Protein 2I6H (pdb70)

Secondary structure (DSSP, 8-state):
--TT-HHHHHHHHHHHHH-HHHHSS--HHHHHHHHHHHHHHHHHHHTTS-GGGGGSHHHHHH--TTTTHHHHHSTTS---TTHHHHHHHHHHHHHTTHHHHS-HHHHGGGTHHHHTSSSHHHHHHHHHHHTTT-HHHHHHHHHHHHHHHHHSS-GGGHHHHTPPPPHHHHHHHHT-/--HHHHHHHHHHHHHH-HHHHT---HHHHHHHHHHHHHHHHHHHTTS-GGGGGSHHHHHH--TTTHHHHHHSTTS---TTHHHHHHHHHHHHHTTHHHHS-HHHHGGGTHHHHHSS-HHHHHHHHHHHTTT-HHHHHHHHHHHHHHHHHSS-GGGTTTTTPPPPHH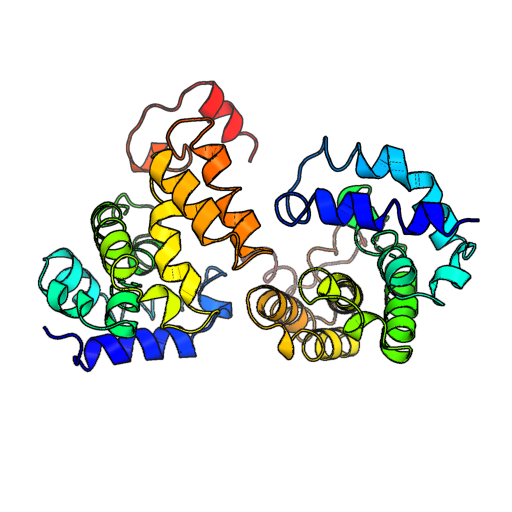HHHHHH--

Organism: Agrobacterium fabrum (strain C58 / ATCC 33970) (NCBI:txid176299)

Structure (mmCIF, N/CA/C/O backbone):
data_2I6H
#
_entry.id   2I6H
#
_cell.length_a   39.490
_cell.length_b   101.193
_cell.length_c   103.656
_cell.angle_alpha   90.00
_cell.angle_beta   90.00
_cell.angle_gamma   90.00
#
_symmetry.space_group_name_H-M   'P 21 21 21'
#
loop_
_entity.id
_entity.type
_entity.pdbx_description
1 polymer 'Hypothetical protein Atu0120'
2 non-polymer 'CALCIUM ION'
3 non-polymer 'CHLORIDE ION'
4 water water
#
loop_
_atom_site.group_PDB
_atom_site.id
_atom_site.type_symbol
_atom_site.label_atom_id
_atom_site.label_alt_id
_atom_site.label_comp_id
_atom_site.label_asym_id
_atom_site.label_entity_id
_atom_site.label_seq_id
_atom_site.pdbx_PDB_ins_code
_atom_site.Cartn_x
_atom_site.Cartn_y
_atom_site.Cartn_z
_atom_site.occupancy
_atom_site.B_iso_or_equiv
_atom_site.auth_seq_id
_atom_site.auth_comp_id
_atom_site.auth_asym_id
_atom_site.auth_atom_id
_atom_site.pdbx_PDB_model_num
ATOM 9 N N . LYS A 1 24 ? 11.475 1.112 6.768 1.00 17.40 2 LYS A N 1
ATOM 10 C CA A LYS A 1 24 ? 12.924 0.912 6.840 0.50 17.81 2 LYS A CA 1
ATOM 11 C CA B LYS A 1 24 ? 12.928 0.959 6.876 0.50 17.50 2 LYS A CA 1
ATOM 12 C C . LYS A 1 24 ? 13.739 1.703 5.807 1.00 17.14 2 LYS A C 1
ATOM 13 O O . LYS A 1 24 ? 14.879 2.041 6.049 1.00 17.08 2 LYS A O 1
ATOM 24 N N . ASN A 1 25 ? 13.148 1.973 4.629 1.00 16.21 3 ASN A N 1
ATOM 25 C CA . ASN A 1 25 ? 13.911 2.581 3.531 1.00 14.95 3 ASN A CA 1
ATOM 26 C C . ASN A 1 25 ? 13.806 4.090 3.473 1.00 14.11 3 ASN A C 1
ATOM 27 O O . ASN A 1 25 ? 12.893 4.695 4.088 1.00 13.04 3 ASN A O 1
ATOM 32 N N . ASP A 1 26 ? 14.751 4.714 2.769 1.00 12.53 4 ASP A N 1
ATOM 33 C CA . ASP A 1 26 ? 14.694 6.176 2.586 1.00 12.79 4 ASP A CA 1
ATOM 34 C C . ASP A 1 26 ? 13.382 6.673 1.964 1.00 13.20 4 ASP A C 1
ATOM 35 O O . ASP A 1 26 ? 13.036 7.878 2.068 1.00 13.92 4 ASP A O 1
ATOM 40 N N . THR A 1 27 ? 12.661 5.755 1.304 1.00 11.56 5 THR A N 1
ATOM 41 C CA . THR A 1 27 ? 11.353 6.091 0.693 1.00 12.24 5 THR A CA 1
ATOM 42 C C . THR A 1 27 ? 10.170 6.055 1.677 1.00 12.03 5 THR A C 1
ATOM 43 O O . THR A 1 27 ? 8.989 6.243 1.254 1.00 12.00 5 THR A O 1
ATOM 47 N N . ALA A 1 28 ? 10.467 5.799 2.963 1.00 11.32 6 ALA A N 1
ATOM 48 C CA . ALA A 1 28 ? 9.425 5.675 3.999 1.00 12.12 6 ALA A CA 1
ATOM 49 C C . ALA A 1 28 ? 8.515 6.910 4.073 1.00 11.42 6 ALA A C 1
ATOM 50 O O . ALA A 1 28 ? 9.002 8.068 4.117 1.00 13.04 6 ALA A O 1
ATOM 52 N N . ALA A 1 29 ? 7.210 6.670 4.160 1.00 11.14 7 ALA A N 1
ATOM 53 C CA . ALA A 1 29 ? 6.287 7.761 4.481 1.00 10.92 7 ALA A CA 1
ATOM 54 C C . ALA A 1 29 ? 6.654 8.441 5.793 1.00 12.18 7 ALA A C 1
ATOM 55 O O . ALA A 1 29 ? 6.557 9.664 5.897 1.00 10.69 7 ALA A O 1
ATOM 57 N N . LEU A 1 30 ? 7.060 7.647 6.794 1.00 10.65 8 LEU A N 1
ATOM 58 C CA . LEU A 1 30 ? 7.388 8.198 8.109 1.00 10.40 8 LEU A CA 1
ATOM 59 C C . LEU A 1 30 ? 8.492 9.260 8.002 1.00 11.14 8 LEU A C 1
ATOM 60 O O . LEU A 1 30 ? 8.410 10.303 8.663 1.00 10.42 8 LEU A O 1
ATOM 65 N N . ALA A 1 31 ? 9.533 8.987 7.216 1.00 9.95 9 ALA A N 1
ATOM 66 C CA . ALA A 1 31 ? 10.617 9.979 7.084 1.00 11.56 9 ALA A CA 1
ATOM 67 C C . ALA A 1 31 ? 10.079 11.291 6.482 1.00 12.07 9 ALA A C 1
ATOM 68 O O . ALA A 1 31 ? 10.387 12.395 6.961 1.00 11.74 9 ALA A O 1
ATOM 70 N N . ALA A 1 32 ? 9.256 11.163 5.452 1.00 11.46 10 ALA A N 1
ATOM 71 C CA . ALA A 1 32 ? 8.667 12.341 4.800 1.00 11.86 10 ALA A CA 1
ATOM 72 C C . ALA A 1 32 ? 7.732 13.083 5.768 1.00 12.65 10 ALA A C 1
ATOM 73 O O . ALA A 1 32 ? 7.685 14.319 5.779 1.00 12.31 10 ALA A O 1
ATOM 75 N N . ASP A 1 33 ? 6.961 12.326 6.535 1.00 12.19 11 ASP A N 1
ATOM 76 C CA . ASP A 1 33 ? 6.103 12.921 7.590 1.00 13.07 11 ASP A CA 1
ATOM 77 C C . ASP A 1 33 ? 6.905 13.752 8.572 1.00 11.83 11 ASP A C 1
ATOM 78 O O . ASP A 1 33 ? 6.433 14.811 8.993 1.00 11.41 11 ASP A O 1
ATOM 83 N N . ILE A 1 34 ? 8.076 13.252 9.008 1.00 10.80 12 ILE A N 1
ATOM 84 C CA . ILE A 1 34 ? 8.882 13.966 10.015 1.00 10.20 12 ILE A CA 1
ATOM 85 C C . ILE A 1 34 ? 9.327 15.298 9.404 1.00 10.05 12 ILE A C 1
ATOM 86 O O . ILE A 1 34 ? 9.214 16.374 10.032 1.00 10.26 12 ILE A O 1
ATOM 91 N N . VAL A 1 35 ? 9.832 15.219 8.176 1.00 10.42 13 VAL A N 1
ATOM 92 C CA . VAL A 1 35 ? 10.344 16.410 7.506 1.00 11.64 13 VAL A CA 1
ATOM 93 C C . VAL A 1 35 ? 9.207 17.419 7.270 1.00 12.38 13 VAL A C 1
ATOM 94 O O . VAL A 1 35 ? 9.361 18.618 7.574 1.00 12.99 13 VAL A O 1
ATOM 98 N N . ASP A 1 36 ? 8.064 16.930 6.784 1.00 11.72 14 ASP A N 1
ATOM 99 C CA . ASP A 1 36 ? 6.861 17.788 6.598 1.00 12.03 14 ASP A CA 1
ATOM 100 C C . ASP A 1 36 ? 6.454 18.499 7.908 1.00 11.59 14 ASP A C 1
ATOM 101 O O . ASP A 1 36 ? 6.144 19.684 7.930 1.00 10.84 14 ASP A O 1
ATOM 106 N N . PHE A 1 37 ? 6.403 17.733 8.989 1.00 11.00 15 PHE A N 1
ATOM 107 C CA . PHE A 1 37 ? 6.110 18.283 10.319 1.00 10.28 15 PHE A CA 1
ATOM 108 C C . PHE A 1 37 ? 7.105 19.421 10.687 1.00 10.82 15 PHE A C 1
ATOM 109 O O . PHE A 1 37 ? 6.707 20.485 11.167 1.00 10.03 15 PHE A O 1
ATOM 117 N N . TRP A 1 38 ? 8.391 19.160 10.481 1.00 9.98 16 TRP A N 1
ATOM 118 C CA . TRP A 1 38 ? 9.438 20.152 10.794 1.00 10.92 16 TRP A CA 1
ATOM 119 C C . TRP A 1 38 ? 9.259 21.432 9.947 1.00 10.95 16 TRP A C 1
ATOM 120 O O . TRP A 1 38 ? 9.333 22.581 10.485 1.00 11.60 16 TRP A O 1
ATOM 131 N N . LYS A 1 39 ? 9.053 21.256 8.642 1.00 11.15 17 LYS A N 1
ATOM 132 C CA . LYS A 1 39 ? 8.910 22.413 7.739 1.00 11.32 17 LYS A CA 1
ATOM 133 C C . LYS A 1 39 ? 7.685 23.248 8.132 1.00 11.89 17 LYS A C 1
ATOM 134 O O . LYS A 1 39 ? 7.737 24.486 8.214 1.00 10.80 17 LYS A O 1
ATOM 140 N N . LYS A 1 40 ? 6.595 22.558 8.454 1.00 11.66 18 LYS A N 1
ATOM 141 C CA . LYS A 1 40 ? 5.343 23.242 8.833 1.00 12.62 18 LYS A CA 1
ATOM 142 C C . LYS A 1 40 ? 5.516 24.041 10.120 1.00 13.15 18 LYS A C 1
ATOM 143 O O . LYS A 1 40 ? 5.065 25.203 10.192 1.00 13.43 18 LYS A O 1
ATOM 149 N N . ALA A 1 41 ? 6.212 23.460 11.107 1.00 12.76 19 ALA A N 1
ATOM 150 C CA . ALA A 1 41 ? 6.482 24.125 12.389 1.00 13.24 19 ALA A CA 1
ATOM 151 C C . ALA A 1 41 ? 7.323 25.391 12.194 1.00 13.87 19 ALA A C 1
ATOM 152 O O . ALA A 1 41 ? 6.967 26.453 12.712 1.00 13.55 19 ALA A O 1
ATOM 154 N N . GLY A 1 42 ? 8.388 25.283 11.398 1.00 13.02 20 GLY A N 1
ATOM 155 C CA . GLY A 1 42 ? 9.221 26.407 11.065 1.00 12.67 20 GLY A CA 1
ATOM 156 C C . GLY A 1 42 ? 10.136 26.920 12.175 1.00 12.66 20 GLY A C 1
ATOM 157 O O . GLY A 1 42 ? 10.110 26.416 13.327 1.00 11.18 20 GLY A O 1
ATOM 158 N N . PRO A 1 43 ? 11.000 27.892 11.818 1.00 13.72 21 PRO A N 1
ATOM 159 C CA . PRO A 1 43 ? 12.005 28.381 12.776 1.00 15.13 21 PRO A CA 1
ATOM 160 C C . PRO A 1 43 ? 11.379 28.966 14.022 1.00 15.31 21 PRO A C 1
ATOM 161 O O . PRO A 1 43 ? 12.020 28.943 15.072 1.00 15.63 21 PRO A O 1
ATOM 165 N N . ASP A 1 44 ? 10.119 29.416 13.933 1.00 15.50 22 ASP A N 1
ATOM 166 C CA . ASP A 1 44 ? 9.352 29.826 15.112 1.00 17.86 22 ASP A CA 1
ATOM 167 C C . ASP A 1 44 ? 9.399 28.733 16.198 1.00 18.29 22 ASP A C 1
ATOM 168 O O . ASP A 1 44 ? 9.553 29.015 17.409 1.00 18.90 22 ASP A O 1
ATOM 173 N N . LYS A 1 45 ? 9.314 27.482 15.763 1.00 16.41 23 LYS A N 1
ATOM 174 C CA . LYS A 1 45 ? 9.363 26.364 16.712 1.00 15.56 23 LYS A CA 1
ATOM 175 C C . LYS A 1 45 ? 10.759 25.771 16.850 1.00 15.08 23 LYS A C 1
ATOM 176 O O . LYS A 1 45 ? 11.097 25.268 17.924 1.00 14.88 23 LYS A O 1
ATOM 182 N N . TRP A 1 46 ? 11.559 25.787 15.779 1.00 14.04 24 TRP A N 1
ATOM 183 C CA . TRP A 1 46 ? 12.905 25.199 15.873 1.00 14.49 24 TRP A CA 1
ATOM 184 C C . TRP A 1 46 ? 13.759 25.925 16.904 1.00 15.68 24 TRP A C 1
ATOM 185 O O . TRP A 1 46 ? 14.548 25.290 17.585 1.00 15.88 24 TRP A O 1
ATOM 196 N N . PHE A 1 47 ? 13.604 27.249 17.010 1.00 15.94 25 PHE A N 1
ATOM 197 C CA . PHE A 1 47 ? 14.594 28.076 17.714 1.00 19.14 25 PHE A CA 1
ATOM 198 C C . PHE A 1 47 ? 14.071 28.836 18.943 1.00 21.98 25 PHE A C 1
ATOM 199 O O . PHE A 1 47 ? 14.738 29.752 19.436 1.00 21.60 25 PHE A O 1
ATOM 207 N N . ASP A 1 48 ? 12.880 28.496 19.421 1.00 24.06 26 ASP A N 1
ATOM 208 C CA A ASP A 1 48 ? 12.296 29.190 20.560 0.60 25.67 26 ASP A CA 1
ATOM 209 C CA B ASP A 1 48 ? 12.279 29.205 20.563 0.40 25.39 26 ASP A CA 1
ATOM 210 C C . ASP A 1 48 ? 11.468 28.201 21.356 1.00 26.12 26 ASP A C 1
ATOM 211 O O . ASP A 1 48 ? 10.452 27.686 20.851 1.00 27.73 26 ASP A O 1
ATOM 220 N N . LYS A 1 49 ? 11.889 27.959 22.597 1.00 25.59 27 LYS A N 1
ATOM 221 C CA . LYS A 1 49 ? 11.259 26.993 23.501 1.00 26.61 27 LYS A CA 1
ATOM 222 C C . LYS A 1 49 ? 9.727 27.151 23.652 1.00 25.43 27 LYS A C 1
ATOM 223 O O . LYS A 1 49 ? 9.219 28.259 23.852 1.00 25.10 27 LYS A O 1
ATOM 229 N N . ASP A 1 50 ? 9.001 26.040 23.532 1.00 23.49 28 ASP A N 1
ATOM 230 C CA . ASP A 1 50 ? 7.539 26.042 23.606 1.00 22.39 28 ASP A CA 1
ATOM 231 C C . ASP A 1 50 ? 7.117 24.652 24.005 1.00 19.95 28 ASP A C 1
ATOM 232 O O . ASP A 1 50 ? 7.324 23.698 23.237 1.00 17.86 28 ASP A O 1
ATOM 237 N N . ALA A 1 51 ? 6.512 24.524 25.186 1.00 18.27 29 ALA A N 1
ATOM 238 C CA . ALA A 1 51 ? 6.128 23.203 25.691 1.00 16.24 29 ALA A CA 1
ATOM 239 C C . ALA A 1 51 ? 5.051 22.511 24.835 1.00 14.85 29 ALA A C 1
ATOM 240 O O . ALA A 1 51 ? 5.024 21.278 24.782 1.00 13.32 29 ALA A O 1
ATOM 242 N N . ALA A 1 52 ? 4.172 23.286 24.186 1.00 13.18 30 ALA A N 1
ATOM 243 C CA . ALA A 1 52 ? 3.141 22.694 23.325 1.00 12.99 30 ALA A CA 1
ATOM 244 C C . ALA A 1 52 ? 3.833 22.013 22.133 1.00 12.69 30 ALA A C 1
ATOM 245 O O . ALA A 1 52 ? 3.449 20.919 21.702 1.00 12.00 30 ALA A O 1
ATOM 247 N N . PHE A 1 53 ? 4.848 22.682 21.582 1.00 12.08 31 PHE A N 1
ATOM 248 C CA . PHE A 1 53 ? 5.575 22.089 20.465 1.00 12.50 31 PHE A CA 1
ATOM 249 C C . PHE A 1 53 ? 6.298 20.806 20.945 1.00 11.96 31 PHE A C 1
ATOM 250 O O . PHE A 1 53 ? 6.279 19.781 20.257 1.00 11.63 31 PHE A O 1
ATOM 258 N N . ASP A 1 54 ? 6.879 20.849 22.150 1.00 11.24 32 ASP A N 1
ATOM 259 C CA . ASP A 1 54 ? 7.568 19.661 22.672 1.00 11.03 32 ASP A CA 1
ATOM 260 C C . ASP A 1 54 ? 6.574 18.494 22.740 1.00 10.99 32 ASP A C 1
ATOM 261 O O . ASP A 1 54 ? 6.862 17.356 22.316 1.00 10.49 32 ASP A O 1
ATOM 266 N N . ASN A 1 55 ? 5.396 18.791 23.287 1.00 10.88 33 ASN A N 1
ATOM 267 C CA A ASN A 1 55 ? 4.296 17.811 23.423 0.50 10.87 33 ASN A CA 1
ATOM 268 C CA B ASN A 1 55 ? 4.354 17.783 23.425 0.50 11.17 33 ASN A CA 1
ATOM 269 C C . ASN A 1 55 ? 3.915 17.238 22.068 1.00 11.01 33 ASN A C 1
ATOM 270 O O . ASN A 1 55 ? 3.724 16.018 21.888 1.00 11.19 33 ASN A O 1
ATOM 279 N N . HIS A 1 56 ? 3.749 18.139 21.114 1.00 9.49 34 HIS A N 1
ATOM 280 C CA . HIS A 1 56 ? 3.323 17.770 19.809 1.00 9.53 34 HIS A CA 1
ATOM 281 C C . HIS A 1 56 ? 4.355 16.834 19.115 1.00 9.74 34 HIS A C 1
ATOM 282 O O . HIS A 1 56 ? 3.995 15.804 18.518 1.00 9.82 34 HIS A O 1
ATOM 289 N N . PHE A 1 57 ? 5.622 17.222 19.182 1.00 9.70 35 PHE A N 1
ATOM 290 C CA . PHE A 1 57 ? 6.728 16.466 18.572 1.00 9.50 35 PHE A CA 1
ATOM 291 C C . PHE A 1 57 ? 6.737 15.070 19.219 1.00 9.81 35 PHE A C 1
ATOM 292 O O . PHE A 1 57 ? 6.832 14.050 18.545 1.00 8.85 35 PHE A O 1
ATOM 300 N N . HIS A 1 58 ? 6.592 15.029 20.531 1.00 10.49 36 HIS A N 1
ATOM 301 C CA . HIS A 1 58 ? 6.583 13.738 21.237 1.00 11.28 36 HIS A CA 1
ATOM 302 C C . HIS A 1 58 ? 5.379 12.844 20.840 1.00 12.39 36 HIS A C 1
ATOM 303 O O . HIS A 1 58 ? 5.549 11.630 20.586 1.00 13.37 36 HIS A O 1
ATOM 310 N N . ASP A 1 59 ? 4.178 13.441 20.789 1.00 12.82 37 ASP A N 1
ATOM 311 C CA A ASP A 1 59 ? 2.981 12.710 20.376 0.60 13.53 37 ASP A CA 1
ATOM 312 C CA B ASP A 1 59 ? 2.954 12.757 20.349 0.40 13.07 37 ASP A CA 1
ATOM 313 C C . ASP A 1 59 ? 3.157 12.058 19.002 1.00 13.05 37 ASP A C 1
ATOM 314 O O . ASP A 1 59 ? 2.785 10.886 18.812 1.00 14.05 37 ASP A O 1
ATOM 323 N N . ARG A 1 60 ? 3.717 12.796 18.054 1.00 12.47 38 ARG A N 1
ATOM 324 C CA . ARG A 1 60 ? 3.924 12.293 16.681 1.00 11.58 38 ARG A CA 1
ATOM 325 C C . ARG A 1 60 ? 5.034 11.215 16.606 1.00 11.94 38 ARG A C 1
ATOM 326 O O . ARG A 1 60 ? 4.824 10.154 15.998 1.00 10.90 38 ARG A O 1
ATOM 334 N N . PHE A 1 61 ? 6.197 11.517 17.177 1.00 10.94 39 PHE A N 1
ATOM 335 C CA . PHE A 1 61 ? 7.437 10.853 16.760 1.00 10.63 39 PHE A CA 1
ATOM 336 C C . PHE A 1 61 ? 8.252 10.162 17.846 1.00 10.96 39 PHE A C 1
ATOM 337 O O . PHE A 1 61 ? 9.389 9.758 17.591 1.00 10.83 39 PHE A O 1
ATOM 345 N N . ARG A 1 62 ? 7.677 10.006 19.054 1.00 10.54 40 ARG A N 1
ATOM 346 C CA . ARG A 1 62 ? 8.395 9.224 20.080 1.00 10.72 40 ARG A CA 1
ATOM 347 C C . ARG A 1 62 ? 8.792 7.843 19.544 1.00 8.99 40 ARG A C 1
ATOM 348 O O . ARG A 1 62 ? 9.940 7.440 19.686 1.00 9.85 40 ARG A O 1
ATOM 356 N N . ASP A 1 63 ? 7.852 7.115 18.931 1.00 10.33 41 ASP A N 1
ATOM 357 C CA . ASP A 1 63 ? 8.167 5.751 18.443 1.00 10.81 41 ASP A CA 1
ATOM 358 C C . ASP A 1 63 ? 9.283 5.769 17.402 1.00 11.27 41 ASP A C 1
ATOM 359 O O . ASP A 1 63 ? 10.169 4.906 17.421 1.00 11.57 41 ASP A O 1
ATOM 364 N N . ALA A 1 64 ? 9.213 6.755 16.501 1.00 11.06 42 ALA A N 1
ATOM 365 C CA . ALA A 1 64 ? 10.230 6.934 15.474 1.00 10.51 42 ALA A CA 1
ATOM 366 C C . ALA A 1 64 ? 11.604 7.169 16.107 1.00 10.20 42 ALA A C 1
ATOM 367 O O . ALA A 1 64 ? 12.613 6.588 15.632 1.00 8.61 42 ALA A O 1
ATOM 369 N N . HIS A 1 65 ? 11.650 7.994 17.173 1.00 9.51 43 HIS A N 1
ATOM 370 C CA . HIS A 1 65 ? 12.925 8.244 17.857 1.00 9.33 43 HIS A CA 1
ATOM 371 C C . HIS A 1 65 ? 13.544 6.918 18.285 1.00 9.94 43 HIS A C 1
ATOM 372 O O . HIS A 1 65 ? 14.757 6.668 18.047 1.00 9.23 43 HIS A O 1
ATOM 379 N N . PHE A 1 66 ? 12.728 6.107 18.958 1.00 9.68 44 PHE A N 1
ATOM 380 C CA . PHE A 1 66 ? 13.228 4.842 19.484 1.00 10.26 44 PHE A CA 1
ATOM 381 C C . PHE A 1 66 ? 13.664 3.854 18.398 1.00 9.40 44 PHE A C 1
ATOM 382 O O . PHE A 1 66 ? 14.694 3.181 18.550 1.00 9.71 44 PHE A O 1
ATOM 390 N N . ALA A 1 67 ? 12.928 3.828 17.297 1.00 10.90 45 ALA A N 1
ATOM 391 C CA . ALA A 1 67 ? 13.287 2.978 16.142 1.00 9.94 45 ALA A CA 1
ATOM 392 C C . ALA A 1 67 ? 14.659 3.407 15.607 1.00 10.19 45 ALA A C 1
ATOM 393 O O . ALA A 1 67 ? 15.530 2.575 15.339 1.00 10.31 45 ALA A O 1
ATOM 395 N N . ALA A 1 68 ? 14.838 4.704 15.421 1.00 9.16 46 ALA A N 1
ATOM 396 C CA . ALA A 1 68 ? 16.145 5.229 14.953 1.00 9.79 46 ALA A CA 1
ATOM 397 C C . ALA A 1 68 ? 17.266 4.824 15.926 1.00 9.03 46 ALA A C 1
ATOM 398 O O . ALA A 1 68 ? 18.333 4.384 15.499 1.00 8.49 46 ALA A O 1
ATOM 400 N N . ALA A 1 69 ? 17.024 5.006 17.238 1.00 8.96 47 ALA A N 1
ATOM 401 C CA . ALA A 1 69 ? 18.000 4.670 18.294 1.00 10.13 47 ALA A CA 1
ATOM 402 C C . ALA A 1 69 ? 18.275 3.160 18.343 1.00 9.68 47 ALA A C 1
ATOM 403 O O . ALA A 1 69 ? 19.343 2.759 18.769 1.00 10.05 47 ALA A O 1
ATOM 405 N N . ARG A 1 70 ? 17.309 2.338 17.909 1.00 8.93 48 ARG A N 1
ATOM 406 C CA . ARG A 1 70 ? 17.487 0.873 17.895 1.00 9.96 48 ARG A CA 1
ATOM 407 C C . ARG A 1 70 ? 18.182 0.417 16.607 1.00 9.58 48 ARG A C 1
ATOM 408 O O . ARG A 1 70 ? 18.347 -0.789 16.360 1.00 9.99 48 ARG A O 1
ATOM 416 N N . ARG A 1 71 ? 18.560 1.381 15.773 1.00 9.80 49 ARG A N 1
ATOM 417 C CA . ARG A 1 71 ? 19.264 1.096 14.481 1.00 10.69 49 ARG A CA 1
ATOM 418 C C . ARG A 1 71 ? 18.347 0.362 13.491 1.00 11.02 49 ARG A C 1
ATOM 419 O O . ARG A 1 71 ? 18.796 -0.508 12.712 1.00 12.97 49 ARG A O 1
ATOM 427 N N . GLU A 1 72 ? 17.065 0.711 13.513 1.00 10.22 50 GLU A N 1
ATOM 428 C CA . GLU A 1 72 ? 16.091 0.129 12.569 1.00 10.63 50 GLU A CA 1
ATOM 429 C C . GLU A 1 72 ? 15.937 0.978 11.320 1.00 10.89 50 GLU A C 1
ATOM 430 O O . GLU A 1 72 ? 15.379 0.499 10.303 1.00 11.61 50 GLU A O 1
ATOM 436 N N . LEU A 1 73 ? 16.430 2.221 11.382 1.00 9.49 51 LEU A N 1
ATOM 437 C CA . LEU A 1 73 ? 16.218 3.170 10.289 1.00 9.70 51 LEU A CA 1
ATOM 438 C C . LEU A 1 73 ? 17.502 3.610 9.584 1.00 9.96 51 LEU A C 1
ATOM 439 O O . LEU A 1 73 ? 17.515 4.687 8.955 1.00 10.02 51 LEU A O 1
ATOM 444 N N . ASP A 1 74 ? 18.569 2.789 9.665 1.00 10.43 52 ASP A N 1
ATOM 445 C CA . ASP A 1 74 ? 19.845 3.150 9.049 1.00 10.89 52 ASP A CA 1
ATOM 446 C C . ASP A 1 74 ? 19.695 3.341 7.548 1.00 10.45 52 ASP A C 1
ATOM 447 O O . ASP A 1 74 ? 20.472 4.064 6.945 1.00 11.53 52 ASP A O 1
ATOM 452 N N . GLY A 1 75 ? 18.731 2.640 6.965 1.00 10.33 53 GLY A N 1
ATOM 453 C CA . GLY A 1 75 ? 18.415 2.757 5.547 1.00 9.81 53 GLY A CA 1
ATOM 454 C C . GLY A 1 75 ? 18.060 4.177 5.121 1.00 9.06 53 GLY A C 1
ATOM 455 O O . GLY A 1 75 ? 18.132 4.506 3.930 1.00 8.68 53 GLY A O 1
ATOM 456 N N . TRP A 1 76 ? 17.658 5.017 6.078 1.00 8.50 54 TRP A N 1
ATOM 457 C CA . TRP A 1 76 ? 17.325 6.422 5.766 1.00 9.82 54 TRP A CA 1
ATOM 458 C C . TRP A 1 76 ? 18.548 7.220 5.320 1.00 10.05 54 TRP A C 1
ATOM 459 O O . TRP A 1 76 ? 18.425 8.304 4.732 1.00 10.68 54 TRP A O 1
ATOM 470 N N . LEU A 1 77 ? 19.738 6.693 5.609 1.00 10.90 55 LEU A N 1
ATOM 471 C CA . LEU A 1 77 ? 20.958 7.340 5.102 1.00 9.23 55 LEU A CA 1
ATOM 472 C C . LEU A 1 77 ? 20.982 7.384 3.558 1.00 10.43 55 LEU A C 1
ATOM 473 O O . LEU A 1 77 ? 21.736 8.160 2.969 1.00 10.37 55 LEU A O 1
ATOM 478 N N . GLU A 1 78 ? 20.163 6.548 2.910 1.00 10.29 56 GLU A N 1
ATOM 479 C CA . GLU A 1 78 ? 20.150 6.542 1.435 1.00 11.49 56 GLU A CA 1
ATOM 480 C C . GLU A 1 78 ? 19.606 7.853 0.805 1.00 11.10 56 GLU A C 1
ATOM 481 O O . GLU A 1 78 ? 19.982 8.199 -0.343 1.00 11.71 56 GLU A O 1
ATOM 487 N N . GLY A 1 79 ? 18.721 8.561 1.525 1.00 10.60 57 GLY A N 1
ATOM 488 C CA . GLY A 1 79 ? 18.025 9.757 0.988 1.00 10.46 57 GLY A CA 1
ATOM 489 C C . GLY A 1 79 ? 18.429 11.023 1.743 1.00 11.16 57 GLY A C 1
ATOM 490 O O . GLY A 1 79 ? 18.728 10.962 2.941 1.00 9.83 57 GLY A O 1
ATOM 491 N N . ALA A 1 80 ? 18.440 12.159 1.056 1.00 9.32 58 ALA A N 1
ATOM 492 C CA . ALA A 1 80 ? 18.815 13.404 1.714 1.00 10.72 58 ALA A CA 1
ATOM 493 C C . ALA A 1 80 ? 17.782 13.816 2.762 1.00 10.61 58 ALA A C 1
ATOM 494 O O . ALA A 1 80 ? 18.155 14.091 3.920 1.00 10.71 58 ALA A O 1
ATOM 496 N N . GLU A 1 81 ? 16.496 13.895 2.383 1.00 10.03 59 GLU A N 1
ATOM 497 C CA . GLU A 1 81 ? 15.496 14.304 3.378 1.00 11.07 59 GLU A CA 1
ATOM 498 C C . GLU A 1 81 ? 15.265 13.244 4.464 1.00 9.83 59 GLU A C 1
ATOM 499 O O . GLU A 1 81 ? 15.011 13.578 5.600 1.00 10.16 59 GLU A O 1
ATOM 505 N N . SER A 1 82 ? 15.382 11.962 4.112 1.00 9.48 60 SER A N 1
ATOM 506 C CA . SER A 1 82 ? 15.281 10.931 5.146 1.00 9.01 60 SER A CA 1
ATOM 507 C C . SER A 1 82 ? 16.475 11.013 6.110 1.00 9.29 60 SER A C 1
ATOM 508 O O . SER A 1 82 ? 16.326 10.746 7.310 1.00 9.05 60 SER A O 1
ATOM 511 N N . SER A 1 83 ? 17.644 11.415 5.615 1.00 9.32 61 SER A N 1
ATOM 512 C CA . SER A 1 83 ? 18.784 11.622 6.533 1.00 9.68 61 SER A CA 1
ATOM 513 C C . SER A 1 83 ? 18.531 12.846 7.422 1.00 9.97 61 SER A C 1
ATOM 514 O O . SER A 1 83 ? 18.859 12.822 8.593 1.00 8.89 61 SER A O 1
ATOM 517 N N . LEU A 1 84 ? 17.955 13.898 6.841 1.00 9.06 62 LEU A N 1
ATOM 518 C CA . LEU A 1 84 ? 17.481 15.032 7.655 1.00 9.35 62 LEU A CA 1
ATOM 519 C C . LEU A 1 84 ? 16.541 14.546 8.780 1.00 9.50 62 LEU A C 1
ATOM 520 O O . LEU A 1 84 ? 16.655 14.976 9.930 1.00 10.04 62 LEU A O 1
ATOM 525 N N . ALA A 1 85 ? 15.577 13.676 8.445 1.00 9.08 63 ALA A N 1
ATOM 526 C CA . ALA A 1 85 ? 14.693 13.094 9.449 1.00 8.98 63 ALA A CA 1
ATOM 527 C C . ALA A 1 85 ? 15.487 12.417 10.581 1.00 9.23 63 ALA A C 1
ATOM 528 O O . ALA A 1 85 ? 15.107 12.547 11.757 1.00 9.18 63 ALA A O 1
ATOM 530 N N . LEU A 1 86 ? 16.538 11.667 10.229 1.00 9.82 64 LEU A N 1
ATOM 531 C CA . LEU A 1 86 ? 17.419 11.078 11.259 1.00 8.81 64 LEU A CA 1
ATOM 532 C C . LEU A 1 86 ? 17.995 12.153 12.207 1.00 9.34 64 LEU A C 1
ATOM 533 O O . LEU A 1 86 ? 18.021 11.945 13.429 1.00 8.59 64 LEU A O 1
ATOM 546 N N . LEU A 1 88 ? 16.732 15.039 12.912 1.00 9.15 66 LEU A N 1
ATOM 547 C CA . LEU A 1 88 ? 15.616 15.593 13.690 1.00 9.34 66 LEU A CA 1
ATOM 548 C C . LEU A 1 88 ? 15.237 14.631 14.799 1.00 10.84 66 LEU A C 1
ATOM 549 O O . LEU A 1 88 ? 14.972 15.045 15.946 1.00 10.32 66 LEU A O 1
ATOM 554 N N . LEU A 1 89 ? 15.260 13.336 14.505 1.00 9.98 67 LEU A N 1
ATOM 555 C CA . LEU A 1 89 ? 14.962 12.345 15.560 1.00 9.68 67 LEU A CA 1
ATOM 556 C C . LEU A 1 89 ? 16.062 12.168 16.625 1.00 10.36 67 LEU A C 1
ATOM 557 O O . LEU A 1 89 ? 15.757 11.902 17.810 1.00 11.06 67 LEU A O 1
ATOM 562 N N . LEU A 1 90 ? 17.332 12.280 16.209 1.00 9.54 68 LEU A N 1
ATOM 563 C CA . LEU A 1 90 ? 18.444 11.873 17.091 1.00 9.73 68 LEU A CA 1
ATOM 564 C C . LEU A 1 90 ? 19.199 13.029 17.742 1.00 9.02 68 LEU A C 1
ATOM 565 O O . LEU A 1 90 ? 19.854 12.834 18.781 1.00 9.17 68 LEU A O 1
ATOM 570 N N . ASP A 1 91 ? 19.057 14.224 17.167 1.00 8.17 69 ASP A N 1
ATOM 571 C CA . ASP A 1 91 ? 19.666 15.435 17.693 1.00 9.63 69 ASP A CA 1
ATOM 572 C C . ASP A 1 91 ? 18.632 16.432 18.235 1.00 10.44 69 ASP A C 1
ATOM 573 O O . ASP A 1 91 ? 18.844 17.020 19.303 1.00 10.48 69 ASP A O 1
ATOM 578 N N . GLN A 1 92 ? 17.543 16.644 17.495 1.00 9.89 70 GLN A N 1
ATOM 579 C CA . GLN A 1 92 ? 16.534 17.617 17.940 1.00 10.54 70 GLN A CA 1
ATOM 580 C C . GLN A 1 92 ? 15.513 17.069 18.938 1.00 9.65 70 GLN A C 1
ATOM 581 O O . GLN A 1 92 ? 15.325 17.640 20.037 1.00 9.83 70 GLN A O 1
ATOM 587 N N . PHE A 1 93 ? 14.880 15.965 18.561 1.00 9.50 71 PHE A N 1
ATOM 588 C CA . PHE A 1 93 ? 13.853 15.318 19.419 1.00 10.29 71 PHE A CA 1
ATOM 589 C C . PHE A 1 93 ? 14.247 15.217 20.919 1.00 10.34 71 PHE A C 1
ATOM 590 O O . PHE A 1 93 ? 13.458 15.619 21.792 1.00 11.20 71 PHE A O 1
ATOM 598 N N . PRO A 1 94 ? 15.460 14.711 21.240 1.00 11.10 72 PRO A N 1
ATOM 599 C CA . PRO A 1 94 ? 15.845 14.578 22.660 1.00 11.23 72 PRO A CA 1
ATOM 600 C C . PRO A 1 94 ? 15.896 15.919 23.384 1.00 10.33 72 PRO A C 1
ATOM 601 O O . PRO A 1 94 ? 15.541 15.998 24.566 1.00 10.53 72 PRO A O 1
ATOM 605 N N . ARG A 1 95 ? 16.291 16.972 22.662 1.00 9.00 73 ARG A N 1
ATOM 606 C CA . ARG A 1 95 ? 16.365 18.313 23.249 1.00 10.13 73 ARG A CA 1
ATOM 607 C C . ARG A 1 95 ? 14.989 18.969 23.473 1.00 11.35 73 ARG A C 1
ATOM 608 O O . ARG A 1 95 ? 14.835 19.820 24.367 1.00 12.35 73 ARG A O 1
ATOM 616 N N . ASN A 1 96 ? 14.010 18.580 22.669 1.00 10.51 74 ASN A N 1
ATOM 617 C CA . ASN A 1 96 ? 12.631 19.011 22.910 1.00 11.84 74 ASN A CA 1
ATOM 618 C C . ASN A 1 96 ? 11.925 18.159 23.953 1.00 11.78 74 ASN A C 1
ATOM 619 O O . ASN A 1 96 ? 11.128 18.688 24.750 1.00 12.16 74 ASN A O 1
ATOM 624 N N . CYS A 1 97 ? 12.170 16.853 23.930 1.00 11.12 75 CYS A N 1
ATOM 625 C CA . CYS A 1 97 ? 11.265 15.913 24.605 1.00 11.36 75 CYS A CA 1
ATOM 626 C C . CYS A 1 97 ? 11.813 15.233 25.842 1.00 11.67 75 CYS A C 1
ATOM 627 O O . CYS A 1 97 ? 11.034 14.571 26.559 1.00 11.82 75 CYS A O 1
ATOM 630 N N . PHE A 1 98 ? 13.127 15.345 26.077 1.00 11.23 76 PHE A N 1
ATOM 631 C CA . PHE A 1 98 ? 13.727 14.690 27.260 1.00 11.58 76 PHE A CA 1
ATOM 632 C C . PHE A 1 98 ? 14.430 15.708 28.182 1.00 12.06 76 PHE A C 1
ATOM 633 O O . PHE A 1 98 ? 15.373 15.358 28.899 1.00 11.67 76 PHE A O 1
ATOM 641 N N . ARG A 1 99 ? 13.930 16.946 28.179 1.00 11.87 77 ARG A N 1
ATOM 642 C CA . ARG A 1 99 ? 14.578 18.078 28.855 1.00 12.55 77 ARG A CA 1
ATOM 643 C C . ARG A 1 99 ? 14.907 17.766 30.313 1.00 11.69 77 ARG A C 1
ATOM 644 O O . ARG A 1 99 ? 14.137 17.087 30.971 1.00 12.58 77 ARG A O 1
ATOM 652 N N . GLY A 1 100 ? 16.063 18.237 30.782 1.00 11.78 78 GLY A N 1
ATOM 653 C CA . GLY A 1 100 ? 16.412 18.099 32.206 1.00 11.28 78 GLY A CA 1
ATOM 654 C C . GLY A 1 100 ? 16.918 16.732 32.619 1.00 10.63 78 GLY A C 1
ATOM 655 O O . GLY A 1 100 ? 17.126 16.483 33.823 1.00 11.59 78 GLY A O 1
ATOM 656 N N . THR A 1 101 ? 17.121 15.839 31.642 1.00 10.39 79 THR A N 1
ATOM 657 C CA . THR A 1 101 ? 17.594 14.475 31.894 1.00 11.23 79 THR A CA 1
ATOM 658 C C . THR A 1 101 ? 18.758 14.053 31.008 1.00 11.56 79 THR A C 1
ATOM 659 O O . THR A 1 101 ? 18.991 14.641 29.926 1.00 11.60 79 THR A O 1
ATOM 663 N N . ALA A 1 102 ? 19.438 12.984 31.433 1.00 10.56 80 ALA A N 1
ATOM 664 C CA . ALA A 1 102 ? 20.577 12.463 30.671 1.00 10.07 80 ALA A CA 1
ATOM 665 C C . ALA A 1 102 ? 20.128 11.926 29.304 1.00 9.72 80 ALA A C 1
ATOM 666 O O . ALA A 1 102 ? 20.966 11.763 28.408 1.00 11.06 80 ALA A O 1
ATOM 668 N N . HIS A 1 103 ? 18.816 11.656 29.160 1.00 9.33 81 HIS A N 1
ATOM 669 C CA . HIS A 1 103 ? 18.247 11.216 27.881 1.00 9.90 81 HIS A CA 1
ATOM 670 C C . HIS A 1 103 ? 18.449 12.284 26.797 1.00 10.10 81 HIS A C 1
ATOM 671 O O . HIS A 1 103 ? 18.476 11.939 25.634 1.00 8.98 81 HIS A O 1
ATOM 686 N N . TYR A 1 105 ? 21.058 13.635 25.851 1.00 10.47 83 TYR A N 1
ATOM 687 C CA . TYR A 1 105 ? 22.362 13.449 25.164 1.00 10.98 83 TYR A CA 1
ATOM 688 C C . TYR A 1 105 ? 22.597 12.011 24.695 1.00 12.00 83 TYR A C 1
ATOM 689 O O . TYR A 1 105 ? 23.607 11.729 24.020 1.00 11.15 83 TYR A O 1
ATOM 698 N N . ALA A 1 106 ? 21.676 11.096 25.058 1.00 10.72 84 ALA A N 1
ATOM 699 C CA . ALA A 1 106 ? 21.933 9.659 24.885 1.00 12.50 84 ALA A CA 1
ATOM 700 C C . ALA A 1 106 ? 22.180 9.226 23.436 1.00 12.44 84 ALA A C 1
ATOM 701 O O . ALA A 1 106 ? 22.961 8.303 23.199 1.00 11.32 84 ALA A O 1
ATOM 703 N N . THR A 1 107 ? 21.550 9.908 22.478 1.00 9.96 85 THR A N 1
ATOM 704 C CA . THR A 1 107 ? 21.704 9.511 21.048 1.00 10.41 85 THR A CA 1
ATOM 705 C C . THR A 1 107 ? 22.609 10.478 20.287 1.00 9.73 85 THR A C 1
ATOM 706 O O . THR A 1 107 ? 22.634 10.471 19.027 1.00 9.84 85 THR A O 1
ATOM 710 N N . ASP A 1 108 ? 23.319 11.339 21.025 1.00 9.12 86 ASP A N 1
ATOM 711 C CA . ASP A 1 108 ? 24.189 12.321 20.345 1.00 9.95 86 ASP A CA 1
ATOM 712 C C . ASP A 1 108 ? 25.324 11.629 19.558 1.00 10.32 86 ASP A C 1
ATOM 713 O O . ASP A 1 108 ? 25.598 12.035 18.416 1.00 9.91 86 ASP A O 1
ATOM 718 N N . PRO A 1 109 ? 26.012 10.640 20.165 1.00 10.47 87 PRO A N 1
ATOM 719 C CA . PRO A 1 109 ? 27.064 9.952 19.381 1.00 10.38 87 PRO A CA 1
ATOM 720 C C . PRO A 1 109 ? 26.497 9.332 18.087 1.00 10.24 87 PRO A C 1
ATOM 721 O O . PRO A 1 109 ? 27.140 9.406 17.013 1.00 10.06 87 PRO A O 1
ATOM 725 N N . LEU A 1 110 ? 25.297 8.761 18.163 1.00 9.14 88 LEU A N 1
ATOM 726 C CA . LEU A 1 110 ? 24.656 8.207 16.961 1.00 8.92 88 LEU A CA 1
ATOM 727 C C . LEU A 1 110 ? 24.322 9.297 15.940 1.00 8.85 88 LEU A C 1
ATOM 728 O O . LEU A 1 110 ? 24.537 9.112 14.728 1.00 8.63 88 LEU A O 1
ATOM 733 N N . ALA A 1 111 ? 23.777 10.410 16.416 1.00 8.95 89 ALA A N 1
ATOM 734 C CA . ALA A 1 111 ? 23.457 11.551 15.522 1.00 9.39 89 ALA A CA 1
ATOM 735 C C . ALA A 1 111 ? 24.705 12.029 14.778 1.00 9.45 89 ALA A C 1
ATOM 736 O O . ALA A 1 111 ? 24.644 12.262 13.560 1.00 11.67 89 ALA A O 1
ATOM 738 N N . ARG A 1 112 ? 25.824 12.126 15.496 1.00 10.05 90 ARG A N 1
ATOM 739 C CA A ARG A 1 112 ? 27.082 12.601 14.928 0.50 10.55 90 ARG A CA 1
ATOM 740 C CA B ARG A 1 112 ? 27.069 12.645 14.924 0.50 10.12 90 ARG A CA 1
ATOM 741 C C . ARG A 1 112 ? 27.595 11.635 13.876 1.00 10.45 90 ARG A C 1
ATOM 742 O O . ARG A 1 112 ? 28.084 12.039 12.812 1.00 9.57 90 ARG A O 1
ATOM 757 N N . PHE A 1 113 ? 27.496 10.339 14.188 1.00 10.64 91 PHE A N 1
ATOM 758 C CA . PHE A 1 113 ? 27.945 9.279 13.291 1.00 11.67 91 PHE A CA 1
ATOM 759 C C . PHE A 1 113 ? 27.118 9.379 11.987 1.00 11.87 91 PHE A C 1
ATOM 760 O O . PHE A 1 113 ? 27.664 9.358 10.847 1.00 12.90 91 PHE A O 1
ATOM 768 N N . PHE A 1 114 ? 25.800 9.520 12.143 1.00 11.67 92 PHE A N 1
ATOM 769 C CA . PHE A 1 114 ? 24.947 9.689 10.980 1.00 10.74 92 PHE A CA 1
ATOM 770 C C . PHE A 1 114 ? 25.158 11.010 10.243 1.00 11.23 92 PHE A C 1
ATOM 771 O O . PHE A 1 114 ? 25.101 11.026 9.009 1.00 9.95 92 PHE A O 1
ATOM 779 N N . ALA A 1 115 ? 25.392 12.107 10.975 1.00 10.95 93 ALA A N 1
ATOM 780 C CA . ALA A 1 115 ? 25.657 13.421 10.323 1.00 11.23 93 ALA A CA 1
ATOM 781 C C . ALA A 1 115 ? 26.891 13.312 9.406 1.00 11.39 93 ALA A C 1
ATOM 782 O O . ALA A 1 115 ? 26.867 13.727 8.239 1.00 10.78 93 ALA A O 1
ATOM 784 N N . ASP A 1 116 ? 27.946 12.721 9.945 1.00 10.56 94 ASP A N 1
ATOM 785 C CA . ASP A 1 116 ? 29.169 12.471 9.157 1.00 12.28 94 ASP A CA 1
ATOM 786 C C . ASP A 1 116 ? 28.865 11.700 7.847 1.00 12.10 94 ASP A C 1
ATOM 787 O O . ASP A 1 116 ? 29.305 12.092 6.728 1.00 11.08 94 ASP A O 1
ATOM 792 N N . GLU A 1 117 ? 28.106 10.622 7.987 1.00 11.75 95 GLU A N 1
ATOM 793 C CA . GLU A 1 117 ? 27.753 9.783 6.835 1.00 12.91 95 GLU A CA 1
ATOM 794 C C . GLU A 1 117 ? 26.887 10.552 5.818 1.00 12.50 95 GLU A C 1
ATOM 795 O O . GLU A 1 117 ? 27.117 10.473 4.605 1.00 11.66 95 GLU A O 1
ATOM 801 N N . ALA A 1 118 ? 25.928 11.320 6.320 1.00 10.86 96 ALA A N 1
ATOM 802 C CA . ALA A 1 118 ? 25.050 12.127 5.465 1.00 11.32 96 ALA A CA 1
ATOM 803 C C . ALA A 1 118 ? 25.840 13.175 4.689 1.00 11.16 96 ALA A C 1
ATOM 804 O O . ALA A 1 118 ? 25.604 13.368 3.491 1.00 11.03 96 ALA A O 1
ATOM 806 N N . ILE A 1 119 ? 26.789 13.829 5.363 1.00 10.89 97 ILE A N 1
ATOM 807 C CA . ILE A 1 119 ? 27.613 14.834 4.732 1.00 12.80 97 ILE A CA 1
ATOM 808 C C . ILE A 1 119 ? 28.506 14.178 3.663 1.00 13.49 97 ILE A C 1
ATOM 809 O O . ILE A 1 119 ? 28.701 14.739 2.558 1.00 14.16 97 ILE A O 1
ATOM 814 N N . ARG A 1 120 ? 28.995 12.978 3.975 1.00 13.51 98 ARG A N 1
ATOM 815 C CA A ARG A 1 120 ? 29.844 12.255 3.030 0.50 13.76 98 ARG A CA 1
ATOM 816 C CA B ARG A 1 120 ? 29.843 12.258 3.030 0.50 13.87 98 ARG A CA 1
ATOM 817 C C . ARG A 1 120 ? 29.065 11.960 1.755 1.00 14.26 98 ARG A C 1
ATOM 818 O O . ARG A 1 120 ? 29.639 11.961 0.662 1.00 15.09 98 ARG A O 1
ATOM 833 N N . ARG A 1 121 ? 27.752 11.739 1.897 1.00 13.50 99 ARG A N 1
ATOM 834 C CA . ARG A 1 121 ? 26.890 11.440 0.752 1.00 12.71 99 ARG A CA 1
ATOM 835 C C . ARG A 1 121 ? 26.414 12.713 0.055 1.00 12.44 99 ARG A C 1
ATOM 836 O O . ARG A 1 121 ? 25.702 12.611 -0.935 1.00 13.18 99 ARG A O 1
ATOM 844 N N . GLY A 1 122 ? 26.742 13.882 0.607 1.00 11.12 100 GLY A N 1
ATOM 845 C CA . GLY A 1 122 ? 26.351 15.190 -0.002 1.00 11.52 100 GLY A CA 1
ATOM 846 C C . GLY A 1 122 ? 24.944 15.648 0.380 1.00 11.28 100 GLY A C 1
ATOM 847 O O . GLY A 1 122 ? 24.409 16.622 -0.192 1.00 11.46 100 GLY A O 1
ATOM 848 N N . HIS A 1 123 ? 24.331 14.965 1.357 1.00 10.91 101 HIS A N 1
ATOM 849 C CA . HIS A 1 123 ? 22.918 15.231 1.696 1.00 11.30 101 HIS A CA 1
ATOM 850 C C . HIS A 1 123 ? 22.640 16.654 2.199 1.00 11.68 101 HIS A C 1
ATOM 851 O O . HIS A 1 123 ? 21.536 17.230 1.955 1.00 12.59 101 HIS A O 1
ATOM 858 N N . ASP A 1 124 ? 23.597 17.224 2.931 1.00 11.97 102 ASP A N 1
ATOM 859 C CA . ASP A 1 124 ? 23.408 18.578 3.487 1.00 11.92 102 ASP A CA 1
ATOM 860 C C . ASP A 1 124 ? 23.273 19.595 2.341 1.00 13.20 102 ASP A C 1
ATOM 861 O O . ASP A 1 124 ? 22.511 20.566 2.439 1.00 13.38 102 ASP A O 1
ATOM 866 N N . GLN A 1 125 ? 24.005 19.342 1.255 1.00 12.89 103 GLN A N 1
ATOM 867 C CA . GLN A 1 125 ? 23.963 20.248 0.088 1.00 13.99 103 GLN A CA 1
ATOM 868 C C . GLN A 1 125 ? 22.699 20.029 -0.715 1.00 14.78 103 GLN A C 1
ATOM 869 O O . GLN A 1 125 ? 22.339 20.895 -1.531 1.00 15.13 103 GLN A O 1
ATOM 875 N N . ALA A 1 126 ? 22.035 18.891 -0.505 1.00 14.17 104 ALA A N 1
ATOM 876 C CA . ALA A 1 126 ? 20.837 18.532 -1.279 1.00 15.24 104 ALA A CA 1
ATOM 877 C C . ALA A 1 126 ? 19.557 19.081 -0.663 1.00 16.27 104 ALA A C 1
ATOM 878 O O . ALA A 1 126 ? 18.568 19.206 -1.377 1.00 17.97 104 ALA A O 1
ATOM 880 N N . VAL A 1 127 ? 19.570 19.456 0.621 1.00 15.26 105 VAL A N 1
ATOM 881 C CA . VAL A 1 127 ? 18.367 20.089 1.229 1.00 14.54 105 VAL A CA 1
ATOM 882 C C . VAL A 1 127 ? 18.487 21.620 1.109 1.00 14.80 105 VAL A C 1
ATOM 883 O O . VAL A 1 127 ? 19.565 22.152 0.800 1.00 14.53 105 VAL A O 1
ATOM 887 N N . SER A 1 128 ? 17.392 22.331 1.357 1.00 15.21 106 SER A N 1
ATOM 888 C CA . SER A 1 128 ? 17.407 23.782 1.291 1.00 16.54 106 SER A CA 1
ATOM 889 C C . SER A 1 128 ? 18.349 24.401 2.317 1.00 16.18 106 SER A C 1
ATOM 890 O O . SER A 1 128 ? 18.686 23.815 3.353 1.00 14.01 106 SER A O 1
ATOM 893 N N . GLU A 1 129 ? 18.752 25.619 2.023 1.00 16.05 107 GLU A N 1
ATOM 894 C CA . GLU A 1 129 ? 19.690 26.319 2.871 1.00 17.55 107 GLU A CA 1
ATOM 895 C C . GLU A 1 129 ? 19.175 26.431 4.315 1.00 15.99 107 GLU A C 1
ATOM 896 O O . GLU A 1 129 ? 19.956 26.238 5.232 1.00 16.61 107 GLU A O 1
ATOM 902 N N . ASP A 1 130 ? 17.868 26.685 4.486 1.00 14.82 108 ASP A N 1
ATOM 903 C CA A ASP A 1 130 ? 17.180 26.827 5.783 0.50 14.12 108 ASP A CA 1
ATOM 904 C CA B ASP A 1 130 ? 17.320 26.868 5.833 0.50 14.55 108 ASP A CA 1
ATOM 905 C C . ASP A 1 130 ? 17.285 25.577 6.659 1.00 13.81 108 ASP A C 1
ATOM 906 O O . ASP A 1 130 ? 17.212 25.658 7.881 1.00 13.99 108 ASP A O 1
ATOM 915 N N . LEU A 1 131 ? 17.352 24.412 6.000 1.00 11.92 109 LEU A N 1
ATOM 916 C CA . LEU A 1 131 ? 17.366 23.114 6.714 1.00 13.21 109 LEU A CA 1
ATOM 917 C C . LEU A 1 131 ? 18.761 22.535 6.902 1.00 12.00 109 LEU A C 1
ATOM 918 O O . LEU A 1 131 ? 18.961 21.581 7.644 1.00 12.66 109 LEU A O 1
ATOM 923 N N . ARG A 1 132 ? 19.722 23.091 6.186 1.00 12.65 110 ARG A N 1
ATOM 924 C CA . ARG A 1 132 ? 21.095 22.570 6.201 1.00 12.05 110 ARG A CA 1
ATOM 925 C C . ARG A 1 132 ? 21.710 22.461 7.603 1.00 11.13 110 ARG A C 1
ATOM 926 O O . ARG A 1 132 ? 22.428 21.489 7.910 1.00 11.87 110 ARG A O 1
ATOM 934 N N . VAL A 1 133 ? 21.462 23.472 8.436 1.00 10.04 111 VAL A N 1
ATOM 935 C CA . VAL A 1 133 ? 22.059 23.517 9.772 1.00 9.85 111 VAL A CA 1
ATOM 936 C C . VAL A 1 133 ? 21.753 22.255 10.625 1.00 9.75 111 VAL A C 1
ATOM 937 O O . VAL A 1 133 ? 22.511 21.912 11.529 1.00 11.25 111 VAL A O 1
ATOM 941 N N . PHE A 1 134 ? 20.617 21.605 10.358 1.00 9.96 112 PHE A N 1
ATOM 942 C CA . PHE A 1 134 ? 20.295 20.368 11.125 1.00 10.13 112 PHE A CA 1
ATOM 943 C C . PHE A 1 134 ? 21.265 19.192 10.950 1.00 10.74 112 PHE A C 1
ATOM 944 O O . PHE A 1 134 ? 21.345 18.312 11.834 1.00 11.09 112 PHE A O 1
ATOM 952 N N . PHE A 1 135 ? 22.003 19.172 9.823 1.00 10.28 113 PHE A N 1
ATOM 953 C CA . PHE A 1 135 ? 23.095 18.221 9.628 1.00 10.50 113 PHE A CA 1
ATOM 954 C C . PHE A 1 135 ? 24.359 18.641 10.412 1.00 10.55 113 PHE A C 1
ATOM 955 O O . PHE A 1 135 ? 25.273 17.835 10.579 1.00 10.97 113 PHE A O 1
ATOM 963 N N . TYR A 1 136 ? 24.424 19.891 10.874 1.00 10.42 114 TYR A N 1
ATOM 964 C CA . TYR A 1 136 ? 25.672 20.428 11.489 1.00 9.65 114 TYR A CA 1
ATOM 965 C C . TYR A 1 136 ? 25.565 20.506 13.009 1.00 10.66 114 TYR A C 1
ATOM 966 O O . TYR A 1 136 ? 26.569 20.437 13.739 1.00 9.85 114 TYR A O 1
ATOM 975 N N . LEU A 1 137 ? 24.328 20.668 13.493 1.00 10.26 115 LEU A N 1
ATOM 976 C CA . LEU A 1 137 ? 24.103 20.796 14.928 1.00 10.88 115 LEU A CA 1
ATOM 977 C C . LEU A 1 137 ? 24.689 19.625 15.757 1.00 11.14 115 LEU A C 1
ATOM 978 O O . LEU A 1 137 ? 25.167 19.872 16.876 1.00 11.50 115 LEU A O 1
ATOM 983 N N . PRO A 1 138 ? 24.630 18.363 15.248 1.00 11.22 116 PRO A N 1
ATOM 984 C CA . PRO A 1 138 ? 25.266 17.275 16.026 1.00 11.67 116 PRO A CA 1
ATOM 985 C C . PRO A 1 138 ? 26.753 17.582 16.322 1.00 12.01 116 PRO A C 1
ATOM 986 O O . PRO A 1 138 ? 27.253 17.208 17.379 1.00 11.74 116 PRO A O 1
ATOM 990 N N . PHE A 1 139 ? 27.427 18.292 15.414 1.00 11.02 117 PHE A N 1
ATOM 991 C CA . PHE A 1 139 ? 28.847 18.625 15.657 1.00 11.41 117 PHE A CA 1
ATOM 992 C C . PHE A 1 139 ? 28.959 19.706 16.750 1.00 11.36 117 PHE A C 1
ATOM 993 O O . PHE A 1 139 ? 29.824 19.599 17.628 1.00 11.81 117 PHE A O 1
ATOM 1001 N N . SER A 1 140 ? 28.059 20.691 16.734 1.00 12.12 118 SER A N 1
ATOM 1002 C CA . SER A 1 140 ? 28.022 21.707 17.792 1.00 11.52 118 SER A CA 1
ATOM 1003 C C . SER A 1 140 ? 27.703 21.091 19.159 1.00 11.13 118 SER A C 1
ATOM 1004 O O . SER A 1 140 ? 28.080 21.626 20.208 1.00 12.76 118 SER A O 1
ATOM 1007 N N . HIS A 1 141 ? 26.975 19.977 19.151 1.00 10.37 119 HIS A N 1
ATOM 1008 C CA . HIS A 1 141 ? 26.527 19.351 20.402 1.00 10.49 119 HIS A CA 1
ATOM 1009 C C . HIS A 1 141 ? 27.503 18.344 20.981 1.00 11.68 119 HIS A C 1
ATOM 1010 O O . HIS A 1 141 ? 27.295 17.863 22.089 1.00 12.40 119 HIS A O 1
ATOM 1017 N N . ALA A 1 142 ? 28.586 18.073 20.265 1.00 12.57 120 ALA A N 1
ATOM 1018 C CA . ALA A 1 142 ? 29.589 17.094 20.725 1.00 13.70 120 ALA A CA 1
ATOM 1019 C C . ALA A 1 142 ? 30.649 17.742 21.616 1.00 14.24 120 ALA A C 1
ATOM 1020 O O . ALA A 1 142 ? 31.146 18.853 21.319 1.00 14.66 120 ALA A O 1
ATOM 1022 N N . GLU A 1 143 ? 31.016 17.043 22.695 1.00 14.81 121 GLU A N 1
ATOM 1023 C CA . GLU A 1 143 ? 32.070 17.531 23.588 1.00 15.08 121 GLU A CA 1
ATOM 1024 C C . GLU A 1 143 ? 33.430 17.050 23.083 1.00 15.34 121 GLU A C 1
ATOM 1025 O O . GLU A 1 143 ? 34.049 16.200 23.702 1.00 16.14 121 GLU A O 1
ATOM 1031 N N . ASP A 1 144 ? 33.848 17.559 21.926 1.00 14.88 122 ASP A N 1
ATOM 1032 C CA A ASP A 1 144 ? 35.174 17.269 21.381 0.50 14.66 122 ASP A CA 1
ATOM 1033 C CA B ASP A 1 144 ? 35.024 17.106 21.187 0.50 14.62 122 ASP A CA 1
ATOM 1034 C C . ASP A 1 144 ? 35.525 18.301 20.349 1.00 14.21 122 ASP A C 1
ATOM 1035 O O . ASP A 1 144 ? 34.718 18.821 19.599 1.00 13.32 122 ASP A O 1
ATOM 1044 N N . ILE A 1 145 ? 36.796 18.672 20.424 1.00 13.83 123 ILE A N 1
ATOM 1045 C CA . ILE A 1 145 ? 37.321 19.794 19.673 1.00 12.77 123 ILE A CA 1
ATOM 1046 C C . ILE A 1 145 ? 37.235 19.601 18.182 1.00 11.77 123 ILE A C 1
ATOM 1047 O O . ILE A 1 145 ? 36.883 20.538 17.466 1.00 11.40 123 ILE A O 1
ATOM 1052 N N . ALA A 1 146 ? 37.522 18.383 17.697 1.00 10.61 124 ALA A N 1
ATOM 1053 C CA . ALA A 1 146 ? 37.458 18.127 16.242 1.00 11.81 124 ALA A CA 1
ATOM 1054 C C . ALA A 1 146 ? 36.046 18.434 15.730 1.00 10.78 124 ALA A C 1
ATOM 1055 O O . ALA A 1 146 ? 35.894 19.120 14.715 1.00 11.22 124 ALA A O 1
ATOM 1057 N N . ALA A 1 147 ? 35.034 17.916 16.440 1.00 11.19 125 ALA A N 1
ATOM 1058 C CA . ALA A 1 147 ? 33.634 18.144 16.064 1.00 11.52 125 ALA A CA 1
ATOM 1059 C C . ALA A 1 147 ? 33.309 19.626 16.040 1.00 11.96 125 ALA A C 1
ATOM 1060 O O . ALA A 1 147 ? 32.656 20.126 15.118 1.00 12.48 125 ALA A O 1
ATOM 1062 N N . GLN A 1 148 ? 33.780 20.354 17.039 1.00 12.22 126 GLN A N 1
ATOM 1063 C CA . GLN A 1 148 ? 33.488 21.798 17.091 1.00 12.73 126 GLN A CA 1
ATOM 1064 C C . GLN A 1 148 ? 34.089 22.566 15.924 1.00 12.71 126 GLN A C 1
ATOM 1065 O O . GLN A 1 148 ? 33.456 23.464 15.373 1.00 12.63 126 GLN A O 1
ATOM 1071 N N . GLN A 1 149 ? 35.338 22.244 15.585 1.00 11.72 127 GLN A N 1
ATOM 1072 C CA . GLN A 1 149 ? 36.008 22.911 14.474 1.00 12.80 127 GLN A CA 1
ATOM 1073 C C . GLN A 1 149 ? 35.288 22.573 13.190 1.00 12.72 127 GLN A C 1
ATOM 1074 O O . GLN A 1 149 ? 35.101 23.449 12.341 1.00 13.10 127 GLN A O 1
ATOM 1080 N N . ARG A 1 150 ? 34.862 21.320 13.066 1.00 12.82 128 ARG A N 1
ATOM 1081 C CA . ARG A 1 150 ? 34.074 20.905 11.915 1.00 13.44 128 ARG A CA 1
ATOM 1082 C C . ARG A 1 150 ? 32.747 21.672 11.827 1.00 12.46 128 ARG A C 1
ATOM 1083 O O . ARG A 1 150 ? 32.373 22.132 10.735 1.00 12.44 128 ARG A O 1
ATOM 1091 N N . ALA A 1 151 ? 32.070 21.843 12.969 1.00 12.36 129 ALA A N 1
ATOM 1092 C CA . ALA A 1 151 ? 30.834 22.644 13.008 1.00 12.54 129 ALA A CA 1
ATOM 1093 C C . ALA A 1 151 ? 31.059 24.064 12.506 1.00 11.99 129 ALA A C 1
ATOM 1094 O O . ALA A 1 151 ? 30.247 24.570 11.717 1.00 12.01 129 ALA A O 1
ATOM 1096 N N . CYS A 1 152 ? 32.136 24.708 12.963 1.00 11.78 130 CYS A N 1
ATOM 1097 C CA . CYS A 1 152 ? 32.399 26.090 12.523 1.00 12.63 130 CYS A CA 1
ATOM 1098 C C . CYS A 1 152 ? 32.664 26.150 10.995 1.00 12.79 130 CYS A C 1
ATOM 1099 O O . CYS A 1 152 ? 32.150 27.041 10.300 1.00 13.27 130 CYS A O 1
ATOM 1102 N N . ASP A 1 153 ? 33.433 25.193 10.464 1.00 13.04 131 ASP A N 1
ATOM 1103 C CA . ASP A 1 153 ? 33.705 25.131 9.025 1.00 12.72 131 ASP A CA 1
ATOM 1104 C C . ASP A 1 153 ? 32.418 24.939 8.241 1.00 12.45 131 ASP A C 1
ATOM 1105 O O . ASP A 1 153 ? 32.190 25.588 7.225 1.00 12.29 131 ASP A O 1
ATOM 1110 N N . LEU A 1 154 ? 31.569 24.052 8.731 1.00 10.82 132 LEU A N 1
ATOM 1111 C CA . LEU A 1 154 ? 30.325 23.767 8.022 1.00 11.59 132 LEU A CA 1
ATOM 1112 C C . LEU A 1 154 ? 29.361 24.948 8.047 1.00 11.28 132 LEU A C 1
ATOM 1113 O O . LEU A 1 154 ? 28.643 25.176 7.066 1.00 11.63 132 LEU A O 1
ATOM 1118 N N . ASN A 1 155 ? 29.374 25.710 9.140 1.00 11.10 133 ASN A N 1
ATOM 1119 C CA . ASN A 1 155 ? 28.471 26.876 9.254 1.00 11.99 133 ASN A CA 1
ATOM 1120 C C . ASN A 1 155 ? 29.008 28.139 8.563 1.00 13.62 133 ASN A C 1
ATOM 1121 O O . ASN A 1 155 ? 28.261 29.120 8.391 1.00 13.41 133 ASN A O 1
ATOM 1126 N N . GLN A 1 156 ? 30.285 28.142 8.196 1.00 13.98 134 GLN A N 1
ATOM 1127 C CA A GLN A 1 156 ? 30.855 29.347 7.580 0.50 15.04 134 GLN A CA 1
ATOM 1128 C CA B GLN A 1 156 ? 30.875 29.320 7.529 0.50 14.73 134 GLN A CA 1
ATOM 1129 C C . GLN A 1 156 ? 30.025 29.816 6.358 1.00 14.45 134 GLN A C 1
ATOM 1130 O O . GLN A 1 156 ? 29.637 31.015 6.308 1.00 15.52 134 GLN A O 1
ATOM 1141 N N . PRO A 1 157 ? 29.734 28.910 5.384 1.00 14.78 135 PRO A N 1
ATOM 1142 C CA . PRO A 1 157 ? 28.884 29.351 4.251 1.00 14.14 135 PRO A CA 1
ATOM 1143 C C . PRO A 1 157 ? 27.497 29.811 4.651 1.00 14.08 135 PRO A C 1
ATOM 1144 O O . PRO A 1 157 ? 26.921 30.647 3.959 1.00 12.77 135 PRO A O 1
ATOM 1148 N N . LEU A 1 158 ? 26.942 29.265 5.730 1.00 12.94 136 LEU A N 1
ATOM 1149 C CA . LEU A 1 158 ? 25.603 29.703 6.184 1.00 12.94 136 LEU A CA 1
ATOM 1150 C C . LEU A 1 158 ? 25.686 31.124 6.739 1.00 14.27 136 LEU A C 1
ATOM 1151 O O . LEU A 1 158 ? 24.714 31.894 6.640 1.00 14.27 136 LEU A O 1
ATOM 1156 N N . GLY A 1 159 ? 26.842 31.444 7.312 1.00 12.79 137 GLY A N 1
ATOM 1157 C CA . GLY A 1 159 ? 27.123 32.792 7.854 1.00 13.48 137 GLY A CA 1
ATOM 1158 C C . GLY A 1 159 ? 26.210 33.276 8.975 1.00 13.11 137 GLY A C 1
ATOM 1159 O O . GLY A 1 159 ? 25.498 32.492 9.622 1.00 12.40 137 GLY A O 1
ATOM 1160 N N . GLY A 1 160 ? 26.258 34.601 9.216 1.00 12.50 138 GLY A N 1
ATOM 1161 C CA . GLY A 1 160 ? 25.405 35.259 10.205 1.00 11.24 138 GLY A CA 1
ATOM 1162 C C . GLY A 1 160 ? 25.260 34.518 11.520 1.00 11.84 138 GLY A C 1
ATOM 1163 O O . GLY A 1 160 ? 26.251 34.066 12.130 1.00 10.73 138 GLY A O 1
ATOM 1164 N N . LEU A 1 161 ? 24.011 34.388 11.972 1.00 11.04 139 LEU A N 1
ATOM 1165 C CA . LEU A 1 161 ? 23.756 33.794 13.262 1.00 11.98 139 LEU A CA 1
ATOM 1166 C C . LEU A 1 161 ? 24.100 32.303 13.328 1.00 11.71 139 LEU A C 1
ATOM 1167 O O . LEU A 1 161 ? 24.429 31.813 14.414 1.00 11.95 139 LEU A O 1
ATOM 1172 N N . TYR A 1 162 ? 24.027 31.586 12.193 1.00 11.47 140 TYR A N 1
ATOM 1173 C CA . TYR A 1 162 ? 24.396 30.158 12.188 1.00 12.09 140 TYR A CA 1
ATOM 1174 C C . TYR A 1 162 ? 25.842 30.046 12.631 1.00 10.91 140 TYR A C 1
ATOM 1175 O O . TYR A 1 162 ? 26.185 29.261 13.510 1.00 12.33 140 TYR A O 1
ATOM 1184 N N . LEU A 1 163 ? 26.680 30.862 12.002 1.00 11.23 141 LEU A N 1
ATOM 1185 C CA . LEU A 1 163 ? 28.112 30.890 12.315 1.00 11.87 141 LEU A CA 1
ATOM 1186 C C . LEU A 1 163 ? 28.366 31.338 13.783 1.00 11.57 141 LEU A C 1
ATOM 1187 O O . LEU A 1 163 ? 29.133 30.699 14.507 1.00 11.42 141 LEU A O 1
ATOM 1192 N N . HIS A 1 164 ? 27.708 32.419 14.190 1.00 11.93 142 HIS A N 1
ATOM 1193 C CA . HIS A 1 164 ? 27.791 32.892 15.563 1.00 12.02 142 HIS A CA 1
ATOM 1194 C C . HIS A 1 164 ? 27.498 31.741 16.550 1.00 12.91 142 HIS A C 1
ATOM 1195 O O . HIS A 1 164 ? 28.270 31.523 17.501 1.00 12.45 142 HIS A O 1
ATOM 1202 N N . HIS A 1 165 ? 26.396 31.005 16.338 1.00 11.97 143 HIS A N 1
ATOM 1203 C CA . HIS A 1 165 ? 26.052 29.914 17.276 1.00 13.44 143 HIS A CA 1
ATOM 1204 C C . HIS A 1 165 ? 27.115 28.792 17.302 1.00 12.86 143 HIS A C 1
ATOM 1205 O O . HIS A 1 165 ? 27.440 28.246 18.357 1.00 11.82 143 HIS A O 1
ATOM 1212 N N . ALA A 1 166 ? 27.623 28.431 16.131 1.00 11.79 144 ALA A N 1
ATOM 1213 C CA . ALA A 1 166 ? 28.685 27.394 16.066 1.00 12.43 144 ALA A CA 1
ATOM 1214 C C . ALA A 1 166 ? 29.937 27.839 16.851 1.00 12.65 144 ALA A C 1
ATOM 1215 O O . ALA A 1 166 ? 30.571 27.036 17.549 1.00 12.54 144 ALA A O 1
ATOM 1217 N N . GLU A 1 167 ? 30.267 29.123 16.758 1.00 12.12 145 GLU A N 1
ATOM 1218 C CA . GLU A 1 167 ? 31.439 29.667 17.436 1.00 13.82 145 GLU A CA 1
ATOM 1219 C C . GLU A 1 167 ? 31.223 29.746 18.941 1.00 14.10 145 GLU A C 1
ATOM 1220 O O . GLU A 1 167 ? 32.156 29.475 19.704 1.00 14.18 145 GLU A O 1
ATOM 1226 N N . GLU A 1 168 ? 29.991 30.070 19.356 1.00 14.40 146 GLU A N 1
ATOM 1227 C CA A GLU A 1 168 ? 29.598 30.071 20.783 0.50 14.83 146 GLU A CA 1
ATOM 1228 C CA B GLU A 1 168 ? 29.637 30.076 20.787 0.50 14.86 146 GLU A CA 1
ATOM 1229 C C . GLU A 1 168 ? 29.851 28.698 21.416 1.00 15.21 146 GLU A C 1
ATOM 1230 O O . GLU A 1 168 ? 30.404 28.585 22.532 1.00 15.46 146 GLU A O 1
ATOM 1241 N N . HIS A 1 169 ? 29.435 27.648 20.705 1.00 13.51 147 HIS A N 1
ATOM 1242 C CA . HIS A 1 169 ? 29.614 26.303 21.215 1.00 14.05 147 HIS A CA 1
ATOM 1243 C C . HIS A 1 169 ? 31.098 25.947 21.246 1.00 14.13 147 HIS A C 1
ATOM 1244 O O . HIS A 1 169 ? 31.558 25.373 22.243 1.00 13.60 147 HIS A O 1
ATOM 1251 N N . ARG A 1 170 ? 31.830 26.257 20.170 1.00 13.31 148 ARG A N 1
ATOM 1252 C CA . ARG A 1 170 ? 33.270 25.894 20.087 1.00 13.73 148 ARG A CA 1
ATOM 1253 C C . ARG A 1 170 ? 34.064 26.533 21.220 1.00 14.11 148 ARG A C 1
ATOM 1254 O O . ARG A 1 170 ? 34.934 25.889 21.804 1.00 13.59 148 ARG A O 1
ATOM 1262 N N . ASP A 1 171 ? 33.716 27.765 21.583 1.00 14.47 149 ASP A N 1
ATOM 1263 C CA . ASP A 1 171 ? 34.467 28.461 22.632 1.00 15.55 149 ASP A CA 1
ATOM 1264 C C . ASP A 1 171 ? 34.368 27.742 23.975 1.00 14.97 149 ASP A C 1
ATOM 1265 O O . ASP A 1 171 ? 35.363 27.665 24.678 1.00 15.38 149 ASP A O 1
ATOM 1270 N N . ILE A 1 172 ? 33.166 27.247 24.322 1.00 13.91 150 ILE A N 1
ATOM 1271 C CA . ILE A 1 172 ? 32.968 26.542 25.583 1.00 13.79 150 ILE A CA 1
ATOM 1272 C C . ILE A 1 172 ? 33.803 25.256 25.615 1.00 14.51 150 ILE A C 1
ATOM 1273 O O . ILE A 1 172 ? 34.499 24.975 26.608 1.00 14.87 150 ILE A O 1
ATOM 1278 N N . VAL A 1 173 ? 33.727 24.476 24.538 1.00 14.68 151 VAL A N 1
ATOM 1279 C CA . VAL A 1 173 ? 34.450 23.216 24.461 1.00 14.93 151 VAL A CA 1
ATOM 1280 C C . V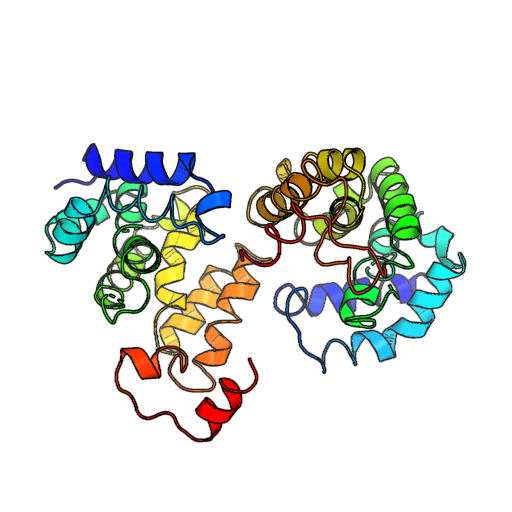AL A 1 173 ? 35.970 23.433 24.425 1.00 15.60 151 VAL A C 1
ATOM 1281 O O . VAL A 1 173 ? 36.719 22.676 25.058 1.00 15.95 151 VAL A O 1
ATOM 1285 N N . GLU A 1 174 ? 36.452 24.442 23.706 1.00 15.77 152 GLU A N 1
ATOM 1286 C CA A GLU A 1 174 ? 37.898 24.654 23.671 0.50 16.87 152 GLU A CA 1
ATOM 1287 C CA B GLU A 1 174 ? 37.902 24.647 23.676 0.50 17.49 152 GLU A CA 1
ATOM 1288 C C . GLU A 1 174 ? 38.400 25.124 25.047 1.00 17.51 152 GLU A C 1
ATOM 1289 O O . GLU A 1 174 ? 39.532 24.860 25.423 1.00 18.00 152 GLU A O 1
ATOM 1300 N N . ARG A 1 175 ? 37.513 25.749 25.827 1.00 17.14 153 ARG A N 1
ATOM 1301 C CA . ARG A 1 175 ? 37.864 26.252 27.145 1.00 18.09 153 ARG A CA 1
ATOM 1302 C C . ARG A 1 175 ? 37.806 25.164 28.231 1.00 17.54 153 ARG A C 1
ATOM 1303 O O . ARG A 1 175 ? 38.710 25.074 29.061 1.00 17.96 153 ARG A O 1
ATOM 1311 N N . PHE A 1 176 ? 36.789 24.314 28.190 1.00 17.26 154 PHE A N 1
ATOM 1312 C CA . PHE A 1 176 ? 36.553 23.340 29.264 1.00 17.09 154 PHE A CA 1
ATOM 1313 C C . PHE A 1 176 ? 36.705 21.885 28.863 1.00 17.51 154 PHE A C 1
ATOM 1314 O O . PHE A 1 176 ? 36.729 20.982 29.746 1.00 18.27 154 PHE A O 1
ATOM 1322 N N . GLY A 1 177 ? 36.727 21.628 27.558 1.00 16.02 155 GLY A N 1
ATOM 1323 C CA . GLY A 1 177 ? 36.663 20.263 27.023 1.00 16.59 155 GLY A CA 1
ATOM 1324 C C . GLY A 1 177 ? 35.267 19.609 27.060 1.00 16.55 155 GLY A C 1
ATOM 1325 O O . GLY A 1 177 ? 35.091 18.464 26.627 1.00 17.98 155 GLY A O 1
ATOM 1326 N N . ARG A 1 178 ? 34.268 20.370 27.495 1.00 14.46 156 ARG A N 1
ATOM 1327 C CA . ARG A 1 178 ? 32.895 19.877 27.666 1.00 14.74 156 ARG A CA 1
ATOM 1328 C C . ARG A 1 178 ? 31.966 21.056 27.975 1.00 15.08 156 ARG A C 1
ATOM 1329 O O . ARG A 1 178 ? 32.428 22.196 28.167 1.00 15.13 156 ARG A O 1
ATOM 1337 N N . PHE A 1 179 ? 30.661 20.779 28.060 1.00 14.55 157 PHE A N 1
ATOM 1338 C CA . PHE A 1 179 ? 29.673 21.797 28.399 1.00 13.93 157 PHE A CA 1
ATOM 1339 C C . PHE A 1 179 ? 29.380 21.688 29.876 1.00 14.36 157 PHE A C 1
ATOM 1340 O O . PHE A 1 179 ? 28.715 20.726 30.309 1.00 14.17 157 PHE A O 1
ATOM 1348 N N . PRO A 1 180 ? 29.888 22.643 30.668 1.00 15.68 158 PRO A N 1
ATOM 1349 C CA . PRO A 1 180 ? 29.677 22.604 32.116 1.00 15.69 158 PRO A CA 1
ATOM 1350 C C . PRO A 1 180 ? 28.227 22.624 32.514 1.00 15.46 158 PRO A C 1
ATOM 1351 O O . PRO A 1 180 ? 27.915 22.086 33.585 1.00 14.88 158 PRO A O 1
ATOM 1355 N N . HIS A 1 181 ? 27.343 23.219 31.690 1.00 16.31 159 HIS A N 1
ATOM 1356 C CA A HIS A 1 181 ? 25.904 23.186 31.992 0.60 16.83 159 HIS A CA 1
ATOM 1357 C CA B HIS A 1 181 ? 25.893 23.171 31.949 0.40 16.76 159 HIS A CA 1
ATOM 1358 C C . HIS A 1 181 ? 25.350 21.750 32.132 1.00 16.59 159 HIS A C 1
ATOM 1359 O O . HIS A 1 181 ? 24.303 21.555 32.749 1.00 17.03 159 HIS A O 1
ATOM 1372 N N . ARG A 1 182 ? 26.049 20.754 31.566 1.00 14.57 160 ARG A N 1
ATOM 1373 C CA . ARG A 1 182 ? 25.575 19.357 31.628 1.00 14.15 160 ARG A CA 1
ATOM 1374 C C . ARG A 1 182 ? 26.011 18.614 32.900 1.00 14.16 160 ARG A C 1
ATOM 1375 O O . ARG A 1 182 ? 25.600 17.468 33.110 1.00 13.41 160 ARG A O 1
ATOM 1383 N N . ASN A 1 183 ? 26.888 19.236 33.678 1.00 13.85 161 ASN A N 1
ATOM 1384 C CA . ASN A 1 183 ? 27.566 18.543 34.807 1.00 15.05 161 ASN A CA 1
ATOM 1385 C C . ASN A 1 183 ? 26.602 17.959 35.825 1.00 16.16 161 ASN A C 1
ATOM 1386 O O . ASN A 1 183 ? 26.788 16.814 36.273 1.00 16.23 161 ASN A O 1
ATOM 1391 N N . GLY A 1 184 ? 25.553 18.715 36.163 1.00 16.39 162 GLY A N 1
ATOM 1392 C CA . GLY A 1 184 ? 24.577 18.238 37.153 1.00 17.82 162 GLY A CA 1
ATOM 1393 C C . GLY A 1 184 ? 23.872 16.994 36.655 1.00 17.88 162 GLY A C 1
ATOM 1394 O O . GLY A 1 184 ? 23.772 15.974 37.358 1.00 17.19 162 GLY A O 1
ATOM 1395 N N . ILE A 1 185 ? 23.379 17.073 35.421 1.00 18.97 163 ILE A N 1
ATOM 1396 C CA . ILE A 1 185 ? 22.608 15.979 34.829 1.00 20.42 163 ILE A CA 1
ATOM 1397 C C . ILE A 1 185 ? 23.496 14.726 34.641 1.00 20.58 163 ILE A C 1
ATOM 1398 O O . ILE A 1 185 ? 23.035 13.577 34.761 1.00 21.81 163 ILE A O 1
ATOM 1403 N N . LEU A 1 186 ? 24.763 14.951 34.324 1.00 20.14 164 LEU A N 1
ATOM 1404 C CA . LEU A 1 186 ? 25.678 13.839 34.080 1.00 21.21 164 LEU A CA 1
ATOM 1405 C C . LEU A 1 186 ? 26.473 13.407 35.315 1.00 21.51 164 LEU A C 1
ATOM 1406 O O . LEU A 1 186 ? 27.330 12.522 35.215 1.00 22.94 164 LEU A O 1
ATOM 1411 N N . LEU A 1 187 ? 26.238 14.057 36.454 1.00 20.25 165 LEU A N 1
ATOM 1412 C CA . LEU A 1 187 ? 26.935 13.693 37.705 1.00 19.94 165 LEU A CA 1
ATOM 1413 C C . LEU A 1 187 ? 28.463 13.813 37.591 1.00 21.17 165 LEU A C 1
ATOM 1414 O O . LEU A 1 187 ? 29.208 12.969 38.109 1.00 21.19 165 LEU A O 1
ATOM 1419 N N . ARG A 1 188 ? 28.915 14.874 36.919 1.00 21.30 166 ARG A N 1
ATOM 1420 C CA . ARG A 1 188 ? 30.331 15.208 36.814 1.00 23.19 166 ARG A CA 1
ATOM 1421 C C . ARG A 1 188 ? 30.673 16.282 37.806 1.00 24.83 166 ARG A C 1
ATOM 1422 O O . ARG A 1 188 ? 29.870 17.179 38.088 1.00 25.92 166 ARG A O 1
ATOM 1430 N N . GLU A 1 189 ? 31.898 16.202 38.308 1.00 26.75 167 GLU A N 1
ATOM 1431 C CA A GLU A 1 189 ? 32.406 17.170 39.262 0.50 27.70 167 GLU A CA 1
ATOM 1432 C CA B GLU A 1 189 ? 32.414 17.167 39.258 0.50 27.37 167 GLU A CA 1
ATOM 1433 C C . GLU A 1 189 ? 32.795 18.457 38.540 1.00 27.13 167 GLU A C 1
ATOM 1434 O O . GLU A 1 189 ? 33.630 18.450 37.645 1.00 27.48 167 GLU A O 1
ATOM 1445 N N . THR A 1 190 ? 32.171 19.547 38.957 1.00 27.12 168 THR A N 1
ATOM 1446 C CA . THR A 1 190 ? 32.338 20.859 38.388 1.00 27.57 168 THR A CA 1
ATOM 1447 C C . THR A 1 190 ? 33.637 21.447 38.914 1.00 28.11 168 THR A C 1
ATOM 1448 O O . THR A 1 190 ? 33.882 21.418 40.123 1.00 28.25 168 THR A O 1
ATOM 1452 N N . THR A 1 191 ? 34.490 21.928 38.014 1.00 27.83 169 THR A N 1
ATOM 1453 C CA . THR A 1 191 ? 35.786 22.493 38.450 1.00 28.19 169 THR A CA 1
ATOM 1454 C C . THR A 1 191 ? 35.588 23.925 38.926 1.00 28.82 169 THR A C 1
ATOM 1455 O O . THR A 1 191 ? 34.548 24.528 38.659 1.00 28.50 169 THR A O 1
ATOM 1459 N N . PRO A 1 192 ? 36.574 24.478 39.674 1.00 30.11 170 PRO A N 1
ATOM 1460 C CA . PRO A 1 192 ? 36.478 25.888 40.096 1.00 30.67 170 PRO A CA 1
ATOM 1461 C C . PRO A 1 192 ? 36.193 26.870 38.948 1.00 30.73 170 PRO A C 1
ATOM 1462 O O . PRO A 1 192 ? 35.322 27.734 39.081 1.00 30.56 170 PRO A O 1
ATOM 1466 N N . GLU A 1 193 ? 36.919 26.747 37.840 1.00 31.16 171 GLU A N 1
ATOM 1467 C CA . GLU A 1 193 ? 36.697 27.643 36.683 1.00 32.33 171 GLU A CA 1
ATOM 1468 C C . GLU A 1 193 ? 35.335 27.453 36.009 1.00 31.75 171 GLU A C 1
ATOM 1469 O O . GLU A 1 193 ? 34.697 28.418 35.596 1.00 31.54 171 GLU A O 1
ATOM 1475 N N . GLU A 1 194 ? 34.897 26.204 35.898 1.00 31.53 172 GLU A N 1
ATOM 1476 C CA . GLU A 1 194 ? 33.536 25.929 35.458 1.00 31.64 172 GLU A CA 1
ATOM 1477 C C . GLU A 1 194 ? 32.516 26.531 36.422 1.00 31.59 172 GLU A C 1
ATOM 1478 O O . GLU A 1 194 ? 31.529 27.121 35.998 1.00 31.74 172 GLU A O 1
ATOM 1484 N N . ARG A 1 195 ? 32.760 26.409 37.722 1.00 32.60 173 ARG A N 1
ATOM 1485 C CA . ARG A 1 195 ? 31.793 26.917 38.685 1.00 32.89 173 ARG A CA 1
ATOM 1486 C C . ARG A 1 195 ? 31.647 28.419 38.464 1.00 32.84 173 ARG A C 1
ATOM 1487 O O . ARG A 1 195 ? 30.532 28.931 38.378 1.00 32.67 173 ARG A O 1
ATOM 1495 N N . GLN A 1 196 ? 32.792 29.089 38.324 1.00 32.80 174 GLN A N 1
ATOM 1496 C CA . GLN A 1 196 ? 32.891 30.512 38.002 1.00 33.02 174 GLN A CA 1
ATOM 1497 C C . GLN A 1 196 ? 32.055 30.878 36.773 1.00 32.68 174 GLN A C 1
ATOM 1498 O O . GLN A 1 196 ? 31.221 31.787 36.820 1.00 32.26 174 GLN A O 1
ATOM 1504 N N . TYR A 1 197 ? 32.293 30.146 35.682 1.00 32.43 175 TYR A N 1
ATOM 1505 C CA . TYR A 1 197 ? 31.598 30.334 34.415 1.00 32.11 175 TYR A CA 1
ATOM 1506 C C . TYR A 1 197 ? 30.075 30.195 34.559 1.00 32.26 175 TYR A C 1
ATOM 1507 O O . TYR A 1 197 ? 29.322 31.021 34.043 1.00 32.45 175 TYR A O 1
ATOM 1516 N N . LEU A 1 198 ? 29.639 29.150 35.259 1.00 32.62 176 LEU A N 1
ATOM 1517 C CA . LEU A 1 198 ? 28.210 28.878 35.497 1.00 32.99 176 LEU A CA 1
ATOM 1518 C C . LEU A 1 198 ? 27.537 29.943 36.362 1.00 34.11 176 LEU A C 1
ATOM 1519 O O . LEU A 1 198 ? 26.452 30.438 36.029 1.00 34.51 176 LEU A O 1
ATOM 1524 N N . GLU A 1 199 ? 28.195 30.272 37.473 1.00 35.05 177 GLU A N 1
ATOM 1525 C CA A GLU A 1 199 ? 27.719 31.282 38.417 0.50 35.50 177 GLU A CA 1
ATOM 1526 C CA B GLU A 1 199 ? 27.709 31.283 38.407 0.50 35.63 177 GLU A CA 1
ATOM 1527 C C . GLU A 1 199 ? 27.544 32.655 37.757 1.00 35.92 177 GLU A C 1
ATOM 1528 O O . GLU A 1 199 ? 26.727 33.462 38.197 1.00 36.20 177 GLU A O 1
ATOM 1539 N N . GLU A 1 200 ? 28.314 32.911 36.701 1.00 36.67 178 GLU A N 1
ATOM 1540 C CA . GLU A 1 200 ? 28.320 34.221 36.039 1.00 37.40 178 GLU A CA 1
ATOM 1541 C C . GLU A 1 200 ? 27.544 34.287 34.712 1.00 37.52 178 GLU A C 1
ATOM 1542 O O . GLU A 1 200 ? 27.729 35.221 33.922 1.00 37.67 178 GLU A O 1
ATOM 1548 N N . GLY A 1 201 ? 26.672 33.302 34.483 1.00 37.55 179 GLY A N 1
ATOM 1549 C CA . GLY A 1 201 ? 25.793 33.294 33.316 1.00 37.48 179 GLY A CA 1
ATOM 1550 C C . GLY A 1 201 ? 25.352 31.886 32.960 1.00 37.65 179 GLY A C 1
ATOM 1551 O O . GLY A 1 201 ? 26.152 30.947 33.030 1.00 37.79 179 GLY A O 1
ATOM 1552 N N . ASP B 1 26 ? 37.144 65.449 3.946 1.00 30.28 4 ASP B N 1
ATOM 1553 C CA . ASP B 1 26 ? 37.105 63.972 3.727 1.00 29.87 4 ASP B CA 1
ATOM 1554 C C . ASP B 1 26 ? 36.649 63.215 4.969 1.00 28.56 4 ASP B C 1
ATOM 1555 O O . ASP B 1 26 ? 37.458 62.858 5.841 1.00 29.20 4 ASP B O 1
ATOM 1560 N N . THR B 1 27 ? 35.348 62.961 5.061 1.00 26.37 5 THR B N 1
ATOM 1561 C CA . THR B 1 27 ? 34.885 61.987 6.038 1.00 22.92 5 THR B CA 1
ATOM 1562 C C . THR B 1 27 ? 34.685 60.651 5.304 1.00 20.66 5 THR B C 1
ATOM 1563 O O . THR B 1 27 ? 34.303 59.679 5.922 1.00 18.30 5 THR B O 1
ATOM 1567 N N . ALA B 1 28 ? 34.952 60.629 3.989 1.00 17.82 6 ALA B N 1
ATOM 1568 C CA . ALA B 1 28 ? 34.860 59.403 3.181 1.00 16.13 6 ALA B CA 1
ATOM 1569 C C . ALA B 1 28 ? 35.703 58.251 3.777 1.00 14.51 6 ALA B C 1
ATOM 1570 O O . ALA B 1 28 ? 35.257 57.093 3.833 1.00 14.21 6 ALA B O 1
ATOM 1572 N N . ALA B 1 29 ? 36.931 58.574 4.180 1.00 13.69 7 ALA B N 1
ATOM 1573 C CA . ALA B 1 29 ? 37.841 57.574 4.777 1.00 12.45 7 ALA B CA 1
ATOM 1574 C C . ALA B 1 29 ? 37.292 56.976 6.062 1.00 11.91 7 ALA B C 1
ATOM 1575 O O . ALA B 1 29 ? 37.480 55.800 6.340 1.00 10.00 7 ALA B O 1
ATOM 1577 N N . LEU B 1 30 ? 36.652 57.828 6.864 1.00 10.16 8 LEU B N 1
ATOM 1578 C CA . LEU B 1 30 ? 36.059 57.397 8.123 1.00 9.91 8 LEU B CA 1
ATOM 1579 C C . LEU B 1 30 ? 34.922 56.406 7.883 1.00 8.87 8 LEU B C 1
ATOM 1580 O O . LEU B 1 30 ? 34.837 55.367 8.571 1.00 8.85 8 LEU B O 1
ATOM 1585 N N . ALA B 1 31 ? 34.057 56.706 6.915 1.00 9.45 9 ALA B N 1
ATOM 1586 C CA . ALA B 1 31 ? 32.950 55.761 6.579 1.00 9.52 9 ALA B CA 1
ATOM 1587 C C . ALA B 1 31 ? 33.518 54.412 6.132 1.00 9.64 9 ALA B C 1
ATOM 1588 O O . ALA B 1 31 ? 33.045 53.336 6.552 1.00 9.92 9 ALA B O 1
ATOM 1590 N N . ALA B 1 32 ? 34.563 54.463 5.307 1.00 9.55 10 ALA B N 1
ATOM 1591 C CA . ALA B 1 32 ? 35.211 53.236 4.806 1.00 9.54 10 ALA B CA 1
ATOM 1592 C C . ALA B 1 32 ? 35.803 52.423 5.990 1.00 9.59 10 ALA B C 1
ATOM 1593 O O . ALA B 1 32 ? 35.706 51.182 6.024 1.00 9.73 10 ALA B O 1
ATOM 1595 N N . ASP B 1 33 ? 36.448 53.130 6.933 1.00 9.77 11 ASP B N 1
ATOM 1596 C CA A ASP B 1 33 ? 37.053 52.508 8.108 0.60 9.93 11 ASP B CA 1
ATOM 1597 C CA B ASP B 1 33 ? 37.040 52.525 8.135 0.40 10.36 11 ASP B CA 1
ATOM 1598 C C . ASP B 1 33 ? 35.994 51.797 8.978 1.00 10.42 11 ASP B C 1
ATOM 1599 O O . ASP B 1 33 ? 36.230 50.669 9.460 1.00 10.59 11 ASP B O 1
ATOM 1608 N N . ILE B 1 34 ? 34.821 52.438 9.163 1.00 8.88 12 ILE B N 1
ATOM 1609 C CA . ILE B 1 34 ? 33.745 51.830 9.947 1.00 9.31 12 ILE B CA 1
ATOM 1610 C C . ILE B 1 34 ? 33.300 50.488 9.301 1.00 8.78 12 ILE B C 1
ATOM 1611 O O . ILE B 1 34 ? 33.174 49.439 9.968 1.00 8.58 12 ILE B O 1
ATOM 1616 N N . VAL B 1 35 ? 33.080 50.534 7.994 1.00 9.13 13 VAL B N 1
ATOM 1617 C CA . VAL B 1 35 ? 32.633 49.336 7.290 1.00 10.97 13 VAL B CA 1
ATOM 1618 C C . VAL B 1 35 ? 33.692 48.234 7.383 1.00 11.15 13 VAL B C 1
ATOM 1619 O O . VAL B 1 35 ? 33.367 47.066 7.651 1.00 11.37 13 VAL B O 1
ATOM 1623 N N . ASP B 1 36 ? 34.958 48.603 7.165 1.00 10.57 14 ASP B N 1
ATOM 1624 C CA . ASP B 1 36 ? 36.040 47.592 7.218 1.00 11.28 14 ASP B CA 1
ATOM 1625 C C . ASP B 1 36 ? 36.198 46.991 8.623 1.00 11.82 14 ASP B C 1
ATOM 1626 O O . ASP B 1 36 ? 36.425 45.791 8.772 1.00 12.40 14 ASP B O 1
ATOM 1631 N N . PHE B 1 37 ? 36.058 47.833 9.645 1.00 10.72 15 PHE B N 1
ATOM 1632 C CA . PHE B 1 37 ? 36.061 47.346 11.036 1.00 11.81 15 PHE B CA 1
ATOM 1633 C C . PHE B 1 37 ? 34.965 46.268 11.218 1.00 11.53 15 PHE B C 1
ATOM 1634 O O . PHE B 1 37 ? 35.218 45.151 11.738 1.00 11.42 15 PHE B O 1
ATOM 1642 N N . TRP B 1 38 ? 33.758 46.593 10.760 1.00 10.60 16 TRP B N 1
ATOM 1643 C CA . TRP B 1 38 ? 32.618 45.724 10.976 1.00 10.28 16 TRP B CA 1
ATOM 1644 C C . TRP B 1 38 ? 32.725 44.466 10.119 1.00 10.35 16 TRP B C 1
ATOM 1645 O O . TRP B 1 38 ? 32.524 43.353 10.599 1.00 10.48 16 TRP B O 1
ATOM 1656 N N . LYS B 1 39 ? 33.038 44.648 8.850 1.00 10.69 17 LYS B N 1
ATOM 1657 C CA . LYS B 1 39 ? 33.169 43.523 7.916 1.00 12.19 17 LYS B CA 1
ATOM 1658 C C . LYS B 1 39 ? 34.192 42.488 8.431 1.00 12.60 17 LYS B C 1
ATOM 1659 O O . LYS B 1 39 ? 33.915 41.279 8.427 1.00 12.74 17 LYS B O 1
ATOM 1665 N N . LYS B 1 40 ? 35.365 42.959 8.878 1.00 13.01 18 LYS B N 1
ATOM 1666 C CA . LYS B 1 40 ? 36.430 42.064 9.351 1.00 15.57 18 LYS B CA 1
ATOM 1667 C C . LYS B 1 40 ? 36.110 41.399 10.690 1.00 15.51 18 LYS B C 1
ATOM 1668 O O . LYS B 1 40 ? 36.453 40.217 10.917 1.00 15.98 18 LYS B O 1
ATOM 1674 N N . ALA B 1 41 ? 35.423 42.123 11.562 1.00 15.07 19 ALA B N 1
ATOM 1675 C CA . ALA B 1 41 ? 34.941 41.549 12.817 1.00 14.98 19 ALA B CA 1
ATOM 1676 C C . ALA B 1 41 ? 34.024 40.368 12.514 1.00 15.32 19 ALA B C 1
ATOM 1677 O O . ALA B 1 41 ? 34.198 39.282 13.087 1.00 14.49 19 ALA B O 1
ATOM 1679 N N . GLY B 1 42 ? 33.064 40.575 11.610 1.00 13.97 20 GLY B N 1
ATOM 1680 C CA . GLY B 1 42 ? 32.243 39.460 11.088 1.00 13.56 20 GLY B CA 1
ATOM 1681 C C . GLY B 1 42 ? 31.202 38.913 12.038 1.00 13.29 20 GLY B C 1
ATOM 1682 O O . GLY B 1 42 ? 31.090 39.356 13.198 1.00 11.60 20 GLY B O 1
ATOM 1683 N N . PRO B 1 43 ? 30.438 37.921 11.566 1.00 13.45 21 PRO B N 1
ATOM 1684 C CA . PRO B 1 43 ? 29.360 37.366 12.378 1.00 14.91 21 PRO B CA 1
ATOM 1685 C C . PRO B 1 43 ? 29.841 36.656 13.642 1.00 16.07 21 PRO B C 1
ATOM 1686 O O . PRO B 1 43 ? 29.047 36.370 14.512 1.00 18.03 21 PRO B O 1
ATOM 1690 N N . ASP B 1 44 ? 31.124 36.380 13.798 1.00 17.09 22 ASP B N 1
ATOM 1691 C CA . ASP B 1 44 ? 31.496 35.944 15.148 1.00 18.54 22 ASP B CA 1
ATOM 1692 C C . ASP B 1 44 ? 31.576 37.053 16.223 1.00 17.41 22 ASP B C 1
ATOM 1693 O O . ASP B 1 44 ? 31.747 36.738 17.407 1.00 17.97 22 ASP B O 1
ATOM 1698 N N . LYS B 1 45 ? 31.477 38.319 15.810 1.00 14.93 23 LYS B N 1
ATOM 1699 C CA A LYS B 1 45 ? 31.461 39.417 16.775 0.50 15.18 23 LYS B CA 1
ATOM 1700 C CA B LYS B 1 45 ? 31.482 39.459 16.736 0.50 15.38 23 LYS B CA 1
ATOM 1701 C C . LYS B 1 45 ? 30.167 40.228 16.741 1.00 15.39 23 LYS B C 1
ATOM 1702 O O . LYS B 1 45 ? 29.782 40.803 17.773 1.00 15.40 23 LYS B O 1
ATOM 1713 N N . TRP B 1 46 ? 29.487 40.282 15.593 1.00 14.89 24 TRP B N 1
ATOM 1714 C CA . TRP B 1 46 ? 28.281 41.119 15.461 1.00 15.01 24 TRP B CA 1
ATOM 1715 C C . TRP B 1 46 ? 27.180 40.809 16.468 1.00 16.51 24 TRP B C 1
ATOM 1716 O O . TRP B 1 46 ? 26.377 41.693 16.828 1.00 16.40 24 TRP B O 1
ATOM 1727 N N . PHE B 1 47 ? 27.103 39.554 16.899 1.00 15.55 25 PHE B N 1
ATOM 1728 C CA . PHE B 1 47 ? 26.009 39.171 17.773 1.00 17.13 25 PHE B CA 1
ATOM 1729 C C . PHE B 1 47 ? 26.455 38.727 19.145 1.00 16.90 25 PHE B C 1
ATOM 1730 O O . PHE B 1 47 ? 25.626 38.338 19.952 1.00 17.42 25 PHE B O 1
ATOM 1738 N N . ASP B 1 48 ? 27.748 38.813 19.433 1.00 18.24 26 ASP B N 1
ATOM 1739 C CA A ASP B 1 48 ? 28.282 38.330 20.702 0.50 18.34 26 ASP B CA 1
ATOM 1740 C CA B ASP B 1 48 ? 28.215 38.313 20.711 0.50 18.88 26 ASP B CA 1
ATOM 1741 C C . ASP B 1 48 ? 28.161 39.415 21.790 1.00 19.08 26 ASP B C 1
ATOM 1742 O O . ASP B 1 48 ? 27.851 40.583 21.496 1.00 19.32 26 ASP B O 1
ATOM 1751 N N . LYS B 1 49 ? 28.354 39.059 23.051 1.00 19.24 27 LYS B N 1
ATOM 1752 C CA . LYS B 1 49 ? 28.427 40.091 24.082 1.00 19.85 27 LYS B CA 1
ATOM 1753 C C . LYS B 1 49 ? 29.832 40.026 24.634 1.00 19.43 27 LYS B C 1
ATOM 1754 O O . LYS B 1 49 ? 30.112 39.284 25.565 1.00 22.43 27 LYS B O 1
ATOM 1760 N N . ASP B 1 50 ? 30.732 40.766 24.017 1.00 16.95 28 ASP B N 1
ATOM 1761 C CA . ASP B 1 50 ? 32.135 40.774 24.377 1.00 15.75 28 ASP B CA 1
ATOM 1762 C C . ASP B 1 50 ? 32.461 42.195 24.795 1.00 15.00 28 ASP B C 1
ATOM 1763 O O . ASP B 1 50 ? 32.454 43.107 23.966 1.00 13.59 28 ASP B O 1
ATOM 1768 N N . ALA B 1 51 ? 32.716 42.392 26.087 1.00 13.91 29 ALA B N 1
ATOM 1769 C CA . ALA B 1 51 ? 32.978 43.754 26.574 1.00 13.98 29 ALA B CA 1
ATOM 1770 C C . ALA B 1 51 ? 34.230 44.346 25.881 1.00 13.43 29 ALA B C 1
ATOM 1771 O O . ALA B 1 51 ? 34.294 45.558 25.673 1.00 12.44 29 ALA B O 1
ATOM 1773 N N . ALA B 1 52 ? 35.232 43.508 25.572 1.00 13.03 30 ALA B N 1
ATOM 1774 C CA . ALA B 1 52 ? 36.458 44.013 24.909 1.00 13.26 30 ALA B CA 1
ATOM 1775 C C . ALA B 1 52 ? 36.115 44.557 23.531 1.00 13.55 30 ALA B C 1
ATOM 1776 O O . ALA B 1 52 ? 36.638 45.614 23.138 1.00 13.18 30 ALA B O 1
ATOM 1778 N N . PHE B 1 53 ? 35.286 43.818 22.793 1.00 12.90 31 PHE B N 1
ATOM 1779 C CA . PHE B 1 53 ? 34.902 44.256 21.435 1.00 13.14 31 PHE B CA 1
ATOM 1780 C C . PHE B 1 53 ? 34.093 45.556 21.540 1.00 13.48 31 PHE B C 1
ATOM 1781 O O . PHE B 1 53 ? 34.322 46.522 20.794 1.00 12.77 31 PHE B O 1
ATOM 1789 N N . ASP B 1 54 ? 33.196 45.606 22.515 1.00 12.43 32 ASP B N 1
ATOM 1790 C CA . ASP B 1 54 ? 32.322 46.801 22.708 1.00 12.68 32 ASP B CA 1
ATOM 1791 C C . ASP B 1 54 ? 33.211 48.012 23.000 1.00 12.68 32 ASP B C 1
ATOM 1792 O O . ASP B 1 54 ? 33.013 49.083 22.434 1.00 12.60 32 ASP B O 1
ATOM 1797 N N . ASN B 1 55 ? 34.206 47.825 23.866 1.00 12.97 33 ASN B N 1
ATOM 1798 C CA A ASN B 1 55 ? 35.149 48.897 24.193 0.50 12.40 33 ASN B CA 1
ATOM 1799 C CA B ASN B 1 55 ? 35.149 48.901 24.198 0.50 12.65 33 ASN B CA 1
ATOM 1800 C C . ASN B 1 55 ? 35.971 49.346 22.990 1.00 12.43 33 ASN B C 1
ATOM 1801 O O . ASN B 1 55 ? 36.238 50.541 22.808 1.00 10.95 33 ASN B O 1
ATOM 1810 N N . HIS B 1 56 ? 36.372 48.383 22.170 1.00 10.81 34 HIS B N 1
ATOM 1811 C CA . HIS B 1 56 ? 37.191 48.684 20.977 1.00 11.59 34 HIS B CA 1
ATOM 1812 C C . HIS B 1 56 ? 36.344 49.544 20.024 1.00 10.89 34 HIS B C 1
ATOM 1813 O O . HIS B 1 56 ? 36.801 50.600 19.576 1.00 10.08 34 HIS B O 1
ATOM 1820 N N . PHE B 1 57 ? 35.109 49.077 19.751 1.00 9.83 35 PHE B N 1
ATOM 1821 C CA . PHE B 1 57 ? 34.127 49.753 18.872 1.00 9.43 35 PHE B CA 1
ATOM 1822 C C . PHE B 1 57 ? 33.896 51.168 19.421 1.00 10.33 35 PHE B C 1
ATOM 1823 O O . PHE B 1 57 ? 33.922 52.157 18.676 1.00 10.29 35 PHE B O 1
ATOM 1831 N N . HIS B 1 58 ? 33.696 51.247 20.738 1.00 9.74 36 HIS B N 1
ATOM 1832 C CA . HIS B 1 58 ? 33.399 52.553 21.371 1.00 11.28 36 HIS B CA 1
ATOM 1833 C C . HIS B 1 58 ? 34.583 53.506 21.236 1.00 12.26 36 HIS B C 1
ATOM 1834 O O . HIS B 1 58 ? 34.427 54.666 20.835 1.00 13.20 36 HIS B O 1
ATOM 1841 N N . ASP B 1 59 ? 35.765 53.041 21.602 1.00 13.45 37 ASP B N 1
ATOM 1842 C CA . ASP B 1 59 ? 36.914 53.935 21.616 1.00 14.80 37 ASP B CA 1
ATOM 1843 C C . ASP B 1 59 ? 37.283 54.416 20.204 1.00 14.58 37 ASP B C 1
ATOM 1844 O O . ASP B 1 59 ? 37.677 55.573 20.020 1.00 15.76 37 ASP B O 1
ATOM 1849 N N . ARG B 1 60 ? 37.105 53.559 19.203 1.00 13.21 38 ARG B N 1
ATOM 1850 C CA . ARG B 1 60 ? 37.363 53.963 17.828 1.00 12.86 38 ARG B CA 1
ATOM 1851 C C . ARG B 1 60 ? 36.307 54.935 17.219 1.00 12.01 38 ARG B C 1
ATOM 1852 O O . ARG B 1 60 ? 36.663 55.907 16.526 1.00 12.66 38 ARG B O 1
ATOM 1860 N N . PHE B 1 61 ? 35.022 54.662 17.461 1.00 11.15 39 PHE B N 1
ATOM 1861 C CA . PHE B 1 61 ? 33.959 55.348 16.736 1.00 10.25 39 PHE B CA 1
ATOM 1862 C C . PHE B 1 61 ? 32.975 56.197 17.550 1.00 10.68 39 PHE B C 1
ATOM 1863 O O . PHE B 1 61 ? 31.982 56.668 16.973 1.00 10.23 39 PHE B O 1
ATOM 1871 N N . ARG B 1 62 ? 33.226 56.373 18.858 1.00 10.13 40 ARG B N 1
ATOM 1872 C CA . ARG B 1 62 ? 32.382 57.264 19.676 1.00 10.30 40 ARG B CA 1
ATOM 1873 C C . ARG B 1 62 ? 32.225 58.625 19.013 1.00 9.36 40 ARG B C 1
ATOM 1874 O O . ARG B 1 62 ? 31.106 59.123 18.908 1.00 8.65 40 ARG B O 1
ATOM 1882 N N . ASP B 1 63 ? 33.323 59.241 18.556 1.00 9.85 41 ASP B N 1
ATOM 1883 C CA . ASP B 1 63 ? 33.186 60.590 17.976 1.00 10.60 41 ASP B CA 1
ATOM 1884 C C . ASP B 1 63 ? 32.346 60.566 16.700 1.00 9.99 41 ASP B C 1
ATOM 1885 O O . ASP B 1 63 ? 31.530 61.467 16.455 1.00 10.26 41 ASP B O 1
ATOM 1890 N N . ALA B 1 64 ? 32.537 59.528 15.897 1.00 9.35 42 ALA B N 1
ATOM 1891 C CA . ALA B 1 64 ? 31.739 59.348 14.686 1.00 10.04 42 ALA B CA 1
ATOM 1892 C C . ALA B 1 64 ? 30.230 59.213 15.005 1.00 9.32 42 ALA B C 1
ATOM 1893 O O . ALA B 1 64 ? 29.370 59.805 14.314 1.00 9.38 42 ALA B O 1
ATOM 1895 N N . HIS B 1 65 ? 29.904 58.416 16.027 1.00 8.83 43 HIS B N 1
ATOM 1896 C CA . HIS B 1 65 ? 28.515 58.231 16.418 1.00 9.22 43 HIS B CA 1
ATOM 1897 C C . HIS B 1 65 ? 27.895 59.600 16.714 1.00 9.97 43 HIS B C 1
ATOM 1898 O O . HIS B 1 65 ? 26.792 59.903 16.234 1.00 10.52 43 HIS B O 1
ATOM 1905 N N . PHE B 1 66 ? 28.576 60.402 17.526 1.00 9.27 44 PHE B N 1
ATOM 1906 C CA . PHE B 1 66 ? 28.013 61.676 17.900 1.00 9.62 44 PHE B CA 1
ATOM 1907 C C . PHE B 1 66 ? 27.925 62.643 16.715 1.00 9.93 44 PHE B C 1
ATOM 1908 O O . PHE B 1 66 ? 26.930 63.347 16.591 1.00 11.72 44 PHE B O 1
ATOM 1916 N N . ALA B 1 67 ? 28.920 62.630 15.836 1.00 9.68 45 ALA B N 1
ATOM 1917 C CA . ALA B 1 67 ? 28.886 63.462 14.636 1.00 10.25 45 ALA B CA 1
ATOM 1918 C C . ALA B 1 67 ? 27.651 63.091 13.809 1.00 10.79 45 ALA B C 1
ATOM 1919 O O . ALA B 1 67 ? 26.959 63.988 13.329 1.00 12.05 45 ALA B O 1
ATOM 1921 N N . ALA B 1 68 ? 27.397 61.794 13.634 1.00 10.26 46 ALA B N 1
ATOM 1922 C CA . ALA B 1 68 ? 26.210 61.334 12.870 1.00 10.83 46 ALA B CA 1
ATOM 1923 C C . ALA B 1 68 ? 24.919 61.798 13.574 1.00 11.17 46 ALA B C 1
ATOM 1924 O O . ALA B 1 68 ? 23.991 62.304 12.912 1.00 12.44 46 ALA B O 1
ATOM 1926 N N . ALA B 1 69 ? 24.900 61.702 14.926 1.00 9.91 47 ALA B N 1
ATOM 1927 C CA . ALA B 1 69 ? 23.716 62.052 15.725 1.00 11.47 47 ALA B CA 1
ATOM 1928 C C . ALA B 1 69 ? 23.467 63.569 15.732 1.00 11.31 47 ALA B C 1
ATOM 1929 O O . ALA B 1 69 ? 22.328 64.019 15.910 1.00 11.03 47 ALA B O 1
ATOM 1931 N N . ARG B 1 70 ? 24.521 64.352 15.471 1.00 10.28 48 ARG B N 1
ATOM 1932 C CA . ARG B 1 70 ? 24.393 65.829 15.371 1.00 11.64 48 ARG B CA 1
ATOM 1933 C C . ARG B 1 70 ? 24.071 66.275 13.927 1.00 12.01 48 ARG B C 1
ATOM 1934 O O . ARG B 1 70 ? 24.030 67.475 13.622 1.00 13.12 48 ARG B O 1
ATOM 1942 N N . ARG B 1 71 ? 23.863 65.304 13.031 1.00 12.14 49 ARG B N 1
ATOM 1943 C CA . ARG B 1 71 ? 23.538 65.587 11.626 1.00 12.60 49 ARG B CA 1
ATOM 1944 C C . ARG B 1 71 ? 24.701 66.249 10.866 1.00 13.50 49 ARG B C 1
ATOM 1945 O O . ARG B 1 71 ? 24.489 67.081 9.942 1.00 15.37 49 ARG B O 1
ATOM 1953 N N . GLU B 1 72 ? 25.926 65.860 11.227 1.00 11.68 50 GLU B N 1
ATOM 1954 C CA . GLU B 1 72 ? 27.117 66.316 10.530 1.00 12.27 50 GLU B CA 1
ATOM 1955 C C . GLU B 1 72 ? 27.530 65.382 9.392 1.00 11.89 50 GLU B C 1
ATOM 1956 O O . GLU B 1 72 ? 28.404 65.725 8.560 1.00 12.18 50 GLU B O 1
ATOM 1962 N N . LEU B 1 73 ? 26.910 64.205 9.347 1.00 10.75 51 LEU B N 1
ATOM 1963 C CA . LEU B 1 73 ? 27.324 63.173 8.359 1.00 11.74 51 LEU B CA 1
ATOM 1964 C C . LEU B 1 73 ? 26.193 62.783 7.385 1.00 11.56 51 LEU B C 1
ATOM 1965 O O . LEU B 1 73 ? 26.216 61.690 6.755 1.00 11.19 51 LEU B O 1
ATOM 1970 N N . ASP B 1 74 ? 25.219 63.683 7.204 1.00 11.74 52 ASP B N 1
ATOM 1971 C CA . ASP B 1 74 ? 24.068 63.360 6.332 1.00 12.60 52 ASP B CA 1
ATOM 1972 C C . ASP B 1 74 ? 24.523 63.096 4.895 1.00 12.44 52 ASP B C 1
ATOM 1973 O O . ASP B 1 74 ? 23.853 62.372 4.178 1.00 11.52 52 ASP B O 1
ATOM 1978 N N . GLY B 1 75 ? 25.662 63.684 4.498 1.00 12.24 53 GLY B N 1
ATOM 1979 C CA . GLY B 1 75 ? 26.230 63.473 3.149 1.00 12.74 53 GLY B CA 1
ATOM 1980 C C . GLY B 1 75 ? 26.572 62.016 2.853 1.00 13.02 53 GLY B C 1
ATOM 1981 O O . GLY B 1 75 ? 26.697 61.627 1.682 1.00 12.66 53 GLY B O 1
ATOM 1982 N N . TRP B 1 76 ? 26.741 61.203 3.909 1.00 11.77 54 TRP B N 1
ATOM 1983 C CA . TRP B 1 76 ? 27.010 59.802 3.728 1.00 12.14 54 TRP B CA 1
ATOM 1984 C C . TRP B 1 76 ? 25.833 59.075 3.068 1.00 11.75 54 TRP B C 1
ATOM 1985 O O . TRP B 1 76 ? 25.993 58.000 2.565 1.00 11.72 54 TRP B O 1
ATOM 1996 N N . LEU B 1 77 ? 24.668 59.702 3.033 1.00 11.89 55 LEU B N 1
ATOM 1997 C CA . LEU B 1 77 ? 23.554 59.129 2.278 1.00 13.54 55 LEU B CA 1
ATOM 1998 C C . LEU B 1 77 ? 23.835 59.007 0.776 1.00 14.74 55 LEU B C 1
ATOM 1999 O O . LEU B 1 77 ? 23.173 58.266 0.084 1.00 15.29 55 LEU B O 1
ATOM 2004 N N . GLU B 1 78 ? 24.833 59.740 0.291 1.00 14.84 56 GLU B N 1
ATOM 2005 C CA A GLU B 1 78 ? 25.123 59.713 -1.140 0.50 16.29 56 GLU B CA 1
ATOM 2006 C CA B GLU B 1 78 ? 25.221 59.748 -1.129 0.50 16.36 56 GLU B CA 1
ATOM 2007 C C . GLU B 1 78 ? 25.760 58.397 -1.613 1.00 16.71 56 GLU B C 1
ATOM 2008 O O . GLU B 1 78 ? 25.696 58.078 -2.797 1.00 17.72 56 GLU B O 1
ATOM 2019 N N . GLY B 1 79 ? 26.320 57.611 -0.701 1.00 15.33 57 GLY B N 1
ATOM 2020 C CA . GLY B 1 79 ? 26.998 56.381 -1.105 1.00 14.18 57 GLY B CA 1
ATOM 2021 C C . GLY B 1 79 ? 26.478 55.164 -0.366 1.00 14.48 57 GLY B C 1
ATOM 2022 O O . GLY B 1 79 ? 25.991 55.286 0.764 1.00 11.85 57 GLY B O 1
ATOM 2023 N N . ALA B 1 80 ? 26.596 53.998 -1.000 1.00 13.40 58 ALA B N 1
ATOM 2024 C CA . ALA B 1 80 ? 26.104 52.746 -0.397 1.00 14.17 58 ALA B CA 1
ATOM 2025 C C . ALA B 1 80 ? 26.899 52.352 0.843 1.00 13.15 58 ALA B C 1
ATOM 2026 O O . ALA B 1 80 ? 26.311 52.111 1.900 1.00 14.01 58 ALA B O 1
ATOM 2028 N N . GLU B 1 81 ? 28.232 52.261 0.731 1.00 12.74 59 GLU B N 1
ATOM 2029 C CA . GLU B 1 81 ? 29.021 51.912 1.906 1.00 13.82 59 GLU B CA 1
ATOM 2030 C C . GLU B 1 81 ? 28.913 52.970 3.001 1.00 12.59 59 GLU B C 1
ATOM 2031 O O . GLU B 1 81 ? 28.831 52.635 4.181 1.00 11.04 59 GLU B O 1
ATOM 2037 N N . SER B 1 82 ? 28.907 54.248 2.616 1.00 11.30 60 SER B N 1
ATOM 2038 C CA . SER B 1 82 ? 28.807 55.306 3.623 1.00 11.05 60 SER B CA 1
ATOM 2039 C C . SER B 1 82 ? 27.425 55.286 4.311 1.00 10.77 60 SER B C 1
ATOM 2040 O O . SER B 1 82 ? 27.305 55.594 5.531 1.00 10.46 60 SER B O 1
ATOM 2043 N N . SER B 1 83 ? 26.394 54.899 3.570 1.00 10.70 61 SER B N 1
ATOM 2044 C CA . SER B 1 83 ? 25.082 54.706 4.215 1.00 10.58 61 SER B CA 1
ATOM 2045 C C . SER B 1 83 ? 25.081 53.510 5.161 1.00 10.67 61 SER B C 1
ATOM 2046 O O . SER B 1 83 ? 24.455 53.555 6.228 1.00 9.75 61 SER B O 1
ATOM 2049 N N . LEU B 1 84 ? 25.762 52.439 4.753 1.00 10.52 62 LEU B N 1
ATOM 2050 C CA . LEU B 1 84 ? 25.935 51.301 5.654 1.00 10.31 62 LEU B CA 1
ATOM 2051 C C . LEU B 1 84 ? 26.601 51.796 6.932 1.00 9.81 62 LEU B C 1
ATOM 2052 O O . LEU B 1 84 ? 26.188 51.416 8.030 1.00 7.73 62 LEU B O 1
ATOM 2057 N N . ALA B 1 85 ? 27.632 52.639 6.803 1.00 9.63 63 ALA B N 1
ATOM 2058 C CA . ALA B 1 85 ? 28.335 53.190 7.988 1.00 10.38 63 ALA B CA 1
ATOM 2059 C C . ALA B 1 85 ? 27.377 53.921 8.923 1.00 10.02 63 ALA B C 1
ATOM 2060 O O . ALA B 1 85 ? 27.472 53.789 10.163 1.00 8.70 63 ALA B O 1
ATOM 2062 N N . LEU B 1 86 ? 26.458 54.710 8.350 1.00 8.81 64 LEU B N 1
ATOM 2063 C CA . LEU B 1 86 ? 25.412 55.361 9.183 1.00 9.50 64 LEU B CA 1
ATOM 2064 C C . LEU B 1 86 ? 24.576 54.345 9.992 1.00 9.65 64 LEU B C 1
ATOM 2065 O O . LEU B 1 86 ? 24.279 54.581 11.181 1.00 9.38 64 LEU B O 1
ATOM 2078 N N . LEU B 1 88 ? 25.566 51.391 10.960 1.00 8.21 66 LEU B N 1
ATOM 2079 C CA . LEU B 1 88 ? 26.415 50.808 11.995 1.00 8.73 66 LEU B CA 1
ATOM 2080 C C . LEU B 1 88 ? 26.585 51.810 13.138 1.00 9.03 66 LEU B C 1
ATOM 2081 O O . LEU B 1 88 ? 26.626 51.406 14.307 1.00 10.35 66 LEU B O 1
ATOM 2086 N N . LEU B 1 89 ? 26.686 53.095 12.811 1.00 9.34 67 LEU B N 1
ATOM 2087 C CA . LEU B 1 89 ? 26.842 54.132 13.842 1.00 9.73 67 LEU B CA 1
ATOM 2088 C C . LEU B 1 89 ? 25.556 54.385 14.646 1.00 9.85 67 LEU B C 1
ATOM 2089 O O . LEU B 1 89 ? 25.638 54.658 15.859 1.00 11.13 67 LEU B O 1
ATOM 2094 N N . LEU B 1 90 ? 24.388 54.282 13.987 1.00 9.76 68 LEU B N 1
ATOM 2095 C CA . LEU B 1 90 ? 23.132 54.759 14.606 1.00 10.20 68 LEU B CA 1
ATOM 2096 C C . LEU B 1 90 ? 22.204 53.659 15.142 1.00 9.97 68 LEU B C 1
ATOM 2097 O O . LEU B 1 90 ? 21.313 53.921 15.974 1.00 10.13 68 LEU B O 1
ATOM 2102 N N . ASP B 1 91 ? 22.414 52.438 14.647 1.00 9.72 69 ASP B N 1
ATOM 2103 C CA . ASP B 1 91 ? 21.605 51.294 15.031 1.00 9.80 69 ASP B CA 1
ATOM 2104 C C . ASP B 1 91 ? 22.453 50.284 15.826 1.00 11.38 69 ASP B C 1
ATOM 2105 O O . ASP B 1 91 ? 22.033 49.830 16.895 1.00 11.03 69 ASP B O 1
ATOM 2110 N N . GLN B 1 92 ? 23.649 49.948 15.321 1.00 9.64 70 GLN B N 1
ATOM 2111 C CA . GLN B 1 92 ? 24.455 48.923 15.996 1.00 10.07 70 GLN B CA 1
ATOM 2112 C C . GLN B 1 92 ? 25.302 49.485 17.144 1.00 9.16 70 GLN B C 1
ATOM 2113 O O . GLN B 1 92 ? 25.275 48.958 18.239 1.00 10.62 70 GLN B O 1
ATOM 2119 N N . PHE B 1 93 ? 26.059 50.538 16.877 1.00 9.13 71 PHE B N 1
ATOM 2120 C CA . PHE B 1 93 ? 26.895 51.158 17.913 1.00 8.91 71 PHE B CA 1
ATOM 2121 C C . PHE B 1 93 ? 26.199 51.348 19.308 1.00 8.96 71 PHE B C 1
ATOM 2122 O O . PHE B 1 93 ? 26.779 50.990 20.323 1.00 10.06 71 PHE B O 1
ATOM 2130 N N . PRO B 1 94 ? 24.976 51.917 19.346 1.00 10.12 72 PRO B N 1
ATOM 2131 C CA . PRO B 1 94 ? 24.290 52.088 20.643 1.00 10.36 72 PRO B CA 1
ATOM 2132 C C . PRO B 1 94 ? 24.058 50.783 21.366 1.00 9.81 72 PRO B C 1
ATOM 2133 O O . PRO B 1 94 ? 24.086 50.736 22.605 1.00 10.32 72 PRO B O 1
ATOM 2137 N N . ARG B 1 95 ? 23.792 49.733 20.591 1.00 10.78 73 ARG B N 1
ATOM 2138 C CA . ARG B 1 95 ? 23.505 48.400 21.119 1.00 11.18 73 ARG B CA 1
ATOM 2139 C C . ARG B 1 95 ? 24.756 47.675 21.633 1.00 11.47 73 ARG B C 1
ATOM 2140 O O . ARG B 1 95 ? 24.645 46.717 22.430 1.00 13.46 73 ARG B O 1
ATOM 2148 N N . ASN B 1 96 ? 25.939 48.098 21.159 1.00 11.59 74 ASN B N 1
ATOM 2149 C CA . ASN B 1 96 ? 27.189 47.564 21.679 1.00 11.94 74 ASN B CA 1
ATOM 2150 C C . ASN B 1 96 ? 27.735 48.371 22.849 1.00 11.37 74 ASN B C 1
ATOM 2151 O O . ASN B 1 96 ? 28.352 47.817 23.757 1.00 11.77 74 ASN B O 1
ATOM 2156 N N . CYS B 1 97 ? 27.555 49.691 22.776 1.00 11.80 75 CYS B N 1
ATOM 2157 C CA . CYS B 1 97 ? 28.327 50.642 23.556 1.00 11.54 75 CYS B CA 1
ATOM 2158 C C . CYS B 1 97 ? 27.541 51.406 24.634 1.00 11.95 75 CYS B C 1
ATOM 2159 O O . CYS B 1 97 ? 28.152 52.026 25.509 1.00 11.39 75 CYS B O 1
ATOM 2162 N N . PHE B 1 98 ? 26.204 51.399 24.527 1.00 11.29 76 PHE B N 1
ATOM 2163 C CA . PHE B 1 98 ? 25.333 52.047 25.516 1.00 11.73 76 PHE B CA 1
ATOM 2164 C C . PHE B 1 98 ? 24.409 51.031 26.207 1.00 12.66 76 PHE B C 1
ATOM 2165 O O . PHE B 1 98 ? 23.295 51.381 26.588 1.00 13.35 76 PHE B O 1
ATOM 2173 N N . ARG B 1 99 ? 24.875 49.786 26.366 1.00 12.37 77 ARG B N 1
ATOM 2174 C CA . ARG B 1 99 ? 24.002 48.694 26.828 1.00 12.20 77 ARG B CA 1
ATOM 2175 C C . ARG B 1 99 ? 23.288 49.003 28.139 1.00 11.30 77 ARG B C 1
ATOM 2176 O O . ARG B 1 99 ? 23.881 49.600 29.015 1.00 12.07 77 ARG B O 1
ATOM 2184 N N . GLY B 1 100 ? 22.012 48.603 28.248 1.00 11.86 78 GLY B N 1
ATOM 2185 C CA . GLY B 1 100 ? 21.259 48.676 29.539 1.00 10.85 78 GLY B CA 1
ATOM 2186 C C . GLY B 1 100 ? 20.782 50.079 29.902 1.00 10.38 78 GLY B C 1
ATOM 2187 O O . GLY B 1 100 ? 20.333 50.302 31.027 1.00 10.20 78 GLY B O 1
ATOM 2188 N N . THR B 1 101 ? 20.835 51.017 28.941 1.00 9.06 79 THR B N 1
ATOM 2189 C CA . THR B 1 101 ? 20.467 52.431 29.149 1.00 9.74 79 THR B CA 1
ATOM 2190 C C . THR B 1 101 ? 19.540 52.936 28.037 1.00 10.49 79 THR B C 1
ATOM 2191 O O . THR B 1 101 ? 19.491 52.340 26.964 1.00 10.36 79 THR B O 1
ATOM 2195 N N . ALA B 1 102 ? 18.836 54.029 28.296 1.00 10.62 80 ALA B N 1
ATOM 2196 C CA . ALA B 1 102 ? 17.903 54.599 27.294 1.00 10.51 80 ALA B CA 1
ATOM 2197 C C . ALA B 1 102 ? 18.704 55.083 26.067 1.00 10.95 80 ALA B C 1
ATOM 2198 O O . ALA B 1 102 ? 18.151 55.320 24.989 1.00 12.51 80 ALA B O 1
ATOM 2200 N N . HIS B 1 103 ? 20.015 55.253 26.240 1.00 10.46 81 HIS B N 1
ATOM 2201 C CA . HIS B 1 103 ? 20.873 55.647 25.107 1.00 10.99 81 HIS B CA 1
ATOM 2202 C C . HIS B 1 103 ? 20.885 54.576 23.991 1.00 11.66 81 HIS B C 1
ATOM 2203 O O . HIS B 1 103 ? 21.211 54.893 22.836 1.00 11.25 81 HIS B O 1
ATOM 2218 N N . TYR B 1 105 ? 18.498 53.370 22.521 1.00 11.92 83 TYR B N 1
ATOM 2219 C CA . TYR B 1 105 ? 17.381 53.663 21.612 1.00 12.26 83 TYR B CA 1
ATOM 2220 C C . TYR B 1 105 ? 17.367 55.098 21.097 1.00 12.66 83 TYR B C 1
ATOM 2221 O O . TYR B 1 105 ? 16.532 55.457 20.267 1.00 11.90 83 TYR B O 1
ATOM 2230 N N . ALA B 1 106 ? 18.314 55.905 21.588 1.00 12.06 84 ALA B N 1
ATOM 2231 C CA . ALA B 1 106 ? 18.231 57.354 21.410 1.00 11.72 84 ALA B CA 1
ATOM 2232 C C . ALA B 1 106 ? 18.308 57.751 19.956 1.00 12.00 84 ALA B C 1
ATOM 2233 O O . ALA B 1 106 ? 17.618 58.692 19.560 1.00 12.29 84 ALA B O 1
ATOM 2235 N N . THR B 1 107 ? 19.077 57.018 19.153 1.00 10.81 85 THR B N 1
ATOM 2236 C CA . THR B 1 107 ? 19.263 57.398 17.741 1.00 11.30 85 THR B CA 1
ATOM 2237 C C . THR B 1 107 ? 18.470 56.484 16.790 1.00 11.23 85 THR B C 1
ATOM 2238 O O . THR B 1 107 ? 18.678 56.511 15.571 1.00 11.40 85 THR B O 1
ATOM 2242 N N . ASP B 1 108 ? 17.576 55.664 17.350 1.00 10.44 86 ASP B N 1
ATOM 2243 C CA . ASP B 1 108 ? 16.765 54.768 16.547 1.00 11.10 86 ASP B CA 1
ATOM 2244 C C . ASP B 1 108 ? 15.858 55.485 15.512 1.00 11.54 86 ASP B C 1
ATOM 2245 O O . ASP B 1 108 ? 15.810 55.073 14.341 1.00 10.54 86 ASP B O 1
ATOM 2250 N N . PRO B 1 109 ? 15.153 56.560 15.920 1.00 11.61 87 PRO B N 1
ATOM 2251 C CA . PRO B 1 109 ? 14.374 57.305 14.909 1.00 11.17 87 PRO B CA 1
ATOM 2252 C C . PRO B 1 109 ? 15.224 57.852 13.767 1.00 11.81 87 PRO B C 1
ATOM 2253 O O . PRO B 1 109 ? 14.837 57.724 12.592 1.00 10.55 87 PRO B O 1
ATOM 2257 N N . LEU B 1 110 ? 16.414 58.383 14.085 1.00 10.21 88 LEU B N 1
ATOM 2258 C CA . LEU B 1 110 ? 17.312 58.867 13.039 1.00 9.57 88 LEU B CA 1
ATOM 2259 C C . LEU B 1 110 ? 17.765 57.692 12.157 1.00 9.00 88 LEU B C 1
ATOM 2260 O O . LEU B 1 110 ? 17.802 57.824 10.930 1.00 8.89 88 LEU B O 1
ATOM 2265 N N . ALA B 1 111 ? 18.121 56.557 12.778 1.00 8.67 89 ALA B N 1
ATOM 2266 C CA . ALA B 1 111 ? 18.559 55.365 11.995 1.00 9.94 89 ALA B CA 1
ATOM 2267 C C . ALA B 1 111 ? 17.456 54.915 11.039 1.00 10.00 89 ALA B C 1
ATOM 2268 O O . ALA B 1 111 ? 17.726 54.619 9.866 1.00 10.89 89 ALA B O 1
ATOM 2270 N N . ARG B 1 112 ? 16.203 54.918 11.496 1.00 10.89 90 ARG B N 1
ATOM 2271 C CA . ARG B 1 112 ? 15.088 54.488 10.626 1.00 12.05 90 ARG B CA 1
ATOM 2272 C C . ARG B 1 112 ? 14.880 55.497 9.460 1.00 11.90 90 ARG B C 1
ATOM 2273 O O . ARG B 1 112 ? 14.658 55.107 8.295 1.00 11.71 90 ARG B O 1
ATOM 2281 N N . PHE B 1 113 ? 14.959 56.775 9.784 1.00 11.32 91 PHE B N 1
ATOM 2282 C CA . PHE B 1 113 ? 14.921 57.843 8.770 1.00 11.37 91 PHE B CA 1
ATOM 2283 C C . PHE B 1 113 ? 15.966 57.630 7.666 1.00 11.56 91 PHE B C 1
ATOM 2284 O O . PHE B 1 113 ? 15.667 57.646 6.471 1.00 11.62 91 PHE B O 1
ATOM 2292 N N . PHE B 1 114 ? 17.213 57.448 8.074 1.00 10.81 92 PHE B N 1
ATOM 2293 C CA . PHE B 1 114 ? 18.286 57.236 7.125 1.00 11.30 92 PHE B CA 1
ATOM 2294 C C . PHE B 1 114 ? 18.112 55.886 6.403 1.00 11.36 92 PHE B C 1
ATOM 2295 O O . PHE B 1 114 ? 18.390 55.793 5.206 1.00 11.26 92 PHE B O 1
ATOM 2303 N N . ALA B 1 115 ? 17.656 54.850 7.112 1.00 9.48 93 ALA B N 1
ATOM 2304 C CA . ALA B 1 115 ? 17.492 53.547 6.417 1.00 10.57 93 ALA B CA 1
ATOM 2305 C C . ALA B 1 115 ? 16.450 53.675 5.304 1.00 11.08 93 ALA B C 1
ATOM 2306 O O . ALA B 1 115 ? 16.628 53.133 4.183 1.00 11.22 93 ALA B O 1
ATOM 2308 N N . ASP B 1 116 ? 15.352 54.358 5.613 1.00 10.22 94 ASP B N 1
ATOM 2309 C CA . ASP B 1 116 ? 14.280 54.614 4.605 1.00 12.10 94 ASP B CA 1
ATOM 2310 C C . ASP B 1 116 ? 14.859 55.312 3.358 1.00 12.07 94 ASP B C 1
ATOM 2311 O O . ASP B 1 116 ? 14.569 54.921 2.204 1.00 10.76 94 ASP B O 1
ATOM 2316 N N . GLU B 1 117 ? 15.686 56.319 3.592 1.00 12.18 95 GLU B N 1
ATOM 2317 C CA . GLU B 1 117 ? 16.278 57.105 2.517 1.00 14.38 95 GLU B CA 1
ATOM 2318 C C . GLU B 1 117 ? 17.274 56.248 1.718 1.00 13.94 95 GLU B C 1
ATOM 2319 O O . GLU B 1 117 ? 17.279 56.278 0.479 1.00 14.12 95 GLU B O 1
ATOM 2325 N N . ALA B 1 118 ? 18.094 55.463 2.432 1.00 12.51 96 ALA B N 1
ATOM 2326 C CA . ALA B 1 118 ? 19.090 54.581 1.781 1.00 13.21 96 ALA B CA 1
ATOM 2327 C C . ALA B 1 118 ? 18.411 53.558 0.887 1.00 13.49 96 ALA B C 1
ATOM 2328 O O . ALA B 1 118 ? 18.872 53.297 -0.226 1.00 14.11 96 ALA B O 1
ATOM 2330 N N . ILE B 1 119 ? 17.304 52.984 1.371 1.00 12.93 97 ILE B N 1
ATOM 2331 C CA . ILE B 1 119 ? 16.528 52.022 0.581 1.00 13.42 97 ILE B CA 1
ATOM 2332 C C . ILE B 1 119 ? 15.889 52.719 -0.648 1.00 13.99 97 ILE B C 1
ATOM 2333 O O . ILE B 1 119 ? 15.916 52.173 -1.767 1.00 13.86 97 ILE B O 1
ATOM 2338 N N . ARG B 1 120 ? 15.344 53.914 -0.437 1.00 14.83 98 ARG B N 1
ATOM 2339 C CA . ARG B 1 120 ? 14.872 54.735 -1.592 1.00 16.68 98 ARG B CA 1
ATOM 2340 C C . ARG B 1 120 ? 15.974 54.929 -2.663 1.00 16.45 98 ARG B C 1
ATOM 2341 O O . ARG B 1 120 ? 15.718 54.802 -3.878 1.00 16.32 98 ARG B O 1
ATOM 2349 N N . ARG B 1 121 ? 17.201 55.172 -2.221 1.00 15.83 99 ARG B N 1
ATOM 2350 C CA . ARG B 1 121 ? 18.348 55.298 -3.124 1.00 15.84 99 ARG B CA 1
ATOM 2351 C C . ARG B 1 121 ? 18.941 53.986 -3.665 1.00 15.55 99 ARG B C 1
ATOM 2352 O O . ARG B 1 121 ? 19.919 54.027 -4.451 1.00 16.52 99 ARG B O 1
ATOM 2360 N N . GLY B 1 122 ? 18.421 52.835 -3.223 1.00 14.63 100 GLY B N 1
ATOM 2361 C CA . GLY B 1 122 ? 18.901 51.522 -3.727 1.00 13.80 100 GLY B CA 1
ATOM 2362 C C . GLY B 1 122 ? 20.170 50.973 -3.074 1.00 13.83 100 GLY B C 1
ATOM 2363 O O . GLY B 1 122 ? 20.714 49.929 -3.481 1.00 13.89 100 GLY B O 1
ATOM 2364 N N . HIS B 1 123 ? 20.639 51.657 -2.037 1.00 12.29 101 HIS B N 1
ATOM 2365 C CA . HIS B 1 123 ? 21.901 51.292 -1.393 1.00 13.41 101 HIS B CA 1
ATOM 2366 C C . HIS B 1 123 ? 21.884 49.885 -0.755 1.00 12.16 101 HIS B C 1
ATOM 2367 O O . HIS B 1 123 ? 22.908 49.191 -0.775 1.00 1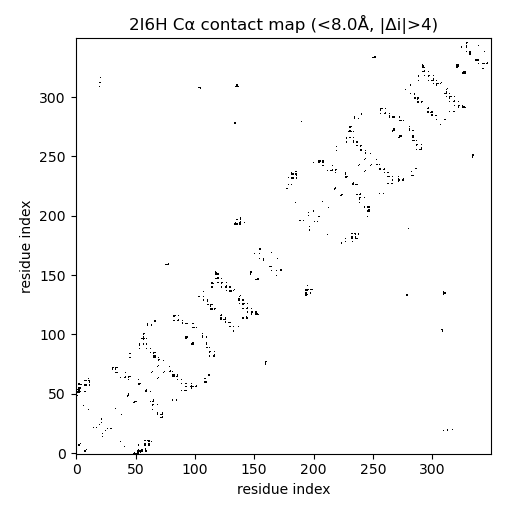1.46 101 HIS B O 1
ATOM 2374 N N . ASP B 1 124 ? 20.735 49.476 -0.204 1.00 11.85 102 ASP B N 1
ATOM 2375 C CA . ASP B 1 124 ? 20.606 48.116 0.346 1.00 11.54 102 ASP B CA 1
ATOM 2376 C C . ASP B 1 124 ? 20.879 47.070 -0.727 1.00 11.67 102 ASP B C 1
ATOM 2377 O O . ASP B 1 124 ? 21.586 46.074 -0.475 1.00 12.01 102 ASP B O 1
ATOM 2382 N N . GLN B 1 125 ? 20.360 47.316 -1.922 1.00 11.67 103 GLN B N 1
ATOM 2383 C CA . GLN B 1 125 ? 20.465 46.348 -3.030 1.00 13.37 103 GLN B CA 1
ATOM 2384 C C . GLN B 1 125 ? 21.845 46.353 -3.656 1.00 13.54 103 GLN B C 1
ATOM 2385 O O . GLN B 1 125 ? 22.215 45.383 -4.366 1.00 13.68 103 GLN B O 1
ATOM 2391 N N . ALA B 1 126 ? 22.582 47.430 -3.380 1.00 13.45 104 ALA B N 1
ATOM 2392 C CA . ALA B 1 126 ? 23.947 47.608 -3.885 1.00 13.41 104 ALA B CA 1
ATOM 2393 C C . ALA B 1 126 ? 24.957 46.805 -3.078 1.00 13.74 104 ALA B C 1
ATOM 2394 O O . ALA B 1 126 ? 26.102 46.593 -3.524 1.00 14.35 104 ALA B O 1
ATOM 2396 N N . VAL B 1 127 ? 24.577 46.406 -1.862 1.00 12.79 105 VAL B N 1
ATOM 2397 C CA A VAL B 1 127 ? 25.545 45.681 -1.027 0.50 12.56 105 VAL B CA 1
ATOM 2398 C CA B VAL B 1 127 ? 25.485 45.725 -0.932 0.50 12.88 105 VAL B CA 1
ATOM 2399 C C . VAL B 1 127 ? 25.136 44.220 -0.868 1.00 12.85 105 VAL B C 1
ATOM 2400 O O . VAL B 1 127 ? 23.956 43.859 -0.958 1.00 11.80 105 VAL B O 1
ATOM 2407 N N . SER B 1 128 ? 26.133 43.361 -0.655 1.00 12.58 106 SER B N 1
ATOM 2408 C CA . SER B 1 128 ? 25.864 41.921 -0.626 1.00 14.27 106 SER B CA 1
ATOM 2409 C C . SER B 1 128 ? 24.956 41.571 0.563 1.00 14.87 106 SER B C 1
ATOM 2410 O O . SER B 1 128 ? 24.818 42.375 1.534 1.00 11.66 106 SER B O 1
ATOM 2413 N N . GLU B 1 129 ? 24.324 40.402 0.449 1.00 14.98 107 GLU B N 1
ATOM 2414 C CA . GLU B 1 129 ? 23.351 39.935 1.434 1.00 17.36 107 GLU B CA 1
ATOM 2415 C C . GLU B 1 129 ? 23.905 39.847 2.826 1.00 18.32 107 GLU B C 1
ATOM 2416 O O . GLU B 1 129 ? 23.160 40.132 3.768 1.00 21.11 107 GLU B O 1
ATOM 2422 N N . ASP B 1 130 ? 25.193 39.511 2.961 1.00 18.37 108 ASP B N 1
ATOM 2423 C CA A ASP B 1 130 ? 25.890 39.413 4.260 0.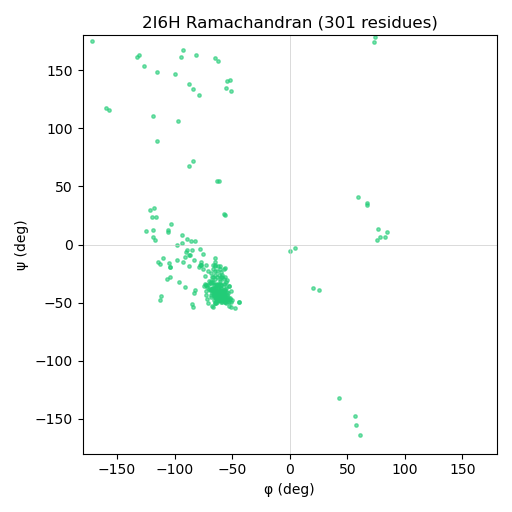60 18.79 108 ASP B CA 1
ATOM 2424 C CA B ASP B 1 130 ? 25.736 39.387 4.315 0.40 17.86 108 ASP B CA 1
ATOM 2425 C C . ASP B 1 130 ? 25.800 40.695 5.085 1.00 17.06 108 ASP B C 1
ATOM 2426 O O . ASP B 1 130 ? 25.694 40.666 6.300 1.00 17.82 108 ASP B O 1
ATOM 2435 N N . LEU B 1 131 ? 25.889 41.833 4.398 1.00 13.97 109 LEU B N 1
ATOM 2436 C CA . LEU B 1 131 ? 25.853 43.133 5.091 1.00 12.67 109 LEU B CA 1
ATOM 2437 C C . LEU B 1 131 ? 24.529 43.865 4.931 1.00 11.60 109 LEU B C 1
ATOM 2438 O O . LEU B 1 131 ? 24.249 44.810 5.662 1.00 10.82 109 LEU B O 1
ATOM 2443 N N . ARG B 1 132 ? 23.722 43.445 3.964 1.00 11.37 110 ARG B N 1
ATOM 2444 C CA . ARG B 1 132 ? 22.456 44.142 3.639 1.00 11.19 110 ARG B CA 1
ATOM 2445 C C . ARG B 1 132 ? 21.502 44.273 4.818 1.00 10.49 110 ARG B C 1
ATOM 2446 O O . ARG B 1 132 ? 20.773 45.244 4.908 1.00 11.40 110 ARG B O 1
ATOM 2454 N N . VAL B 1 133 ? 21.515 43.265 5.693 1.00 10.29 111 VAL B N 1
ATOM 2455 C CA . VAL B 1 133 ? 20.619 43.221 6.840 1.00 10.05 111 VAL B CA 1
ATOM 2456 C C . VAL B 1 133 ? 20.777 44.426 7.761 1.00 9.12 111 VAL B C 1
ATOM 2457 O O . VAL B 1 133 ? 19.823 44.806 8.446 1.00 10.26 111 VAL B O 1
ATOM 2461 N N . PHE B 1 134 ? 21.962 45.042 7.776 1.00 7.81 112 PHE B N 1
ATOM 2462 C CA . PHE B 1 134 ? 22.128 46.235 8.629 1.00 7.99 112 PHE B CA 1
ATOM 2463 C C . PHE B 1 134 ? 21.295 47.455 8.193 1.00 8.86 112 PHE B C 1
ATOM 2464 O O . PHE B 1 134 ? 21.065 48.354 9.005 1.00 9.64 112 PHE B O 1
ATOM 2472 N N . PHE B 1 135 ? 20.878 47.472 6.915 1.00 9.99 113 PHE B N 1
ATOM 2473 C CA . PHE B 1 135 ? 19.882 48.453 6.441 1.00 10.11 113 PHE B CA 1
ATOM 2474 C C . PHE B 1 135 ? 18.457 48.166 6.954 1.00 9.94 113 PHE B C 1
ATOM 2475 O O . PHE B 1 135 ? 17.613 49.053 6.908 1.00 10.35 113 PHE B O 1
ATOM 2483 N N . TYR B 1 136 ? 18.212 46.941 7.426 1.00 9.55 114 TYR B N 1
ATOM 2484 C CA . TYR B 1 136 ? 16.841 46.504 7.754 1.00 8.53 114 TYR B CA 1
ATOM 2485 C C . TYR B 1 136 ? 16.574 46.428 9.257 1.00 8.32 114 TYR B C 1
ATOM 2486 O O . TYR B 1 136 ? 15.440 46.589 9.723 1.00 7.60 114 TYR B O 1
ATOM 2495 N N . LEU B 1 137 ? 17.620 46.157 10.021 1.00 9.29 115 LEU B N 1
ATOM 2496 C CA . LEU B 1 137 ? 17.461 46.092 11.476 1.00 9.98 115 LEU B CA 1
ATOM 2497 C C . LEU B 1 137 ? 16.808 47.318 12.138 1.00 10.92 115 LEU B C 1
ATOM 2498 O O . LEU B 1 137 ? 16.079 47.151 13.151 1.00 10.92 115 LEU B O 1
ATOM 2503 N N . PRO B 1 138 ? 17.066 48.555 11.632 1.00 10.60 116 PRO B N 1
ATOM 2504 C CA . PRO B 1 138 ? 16.339 49.732 12.212 1.00 10.69 116 PRO B CA 1
ATOM 2505 C C . PRO B 1 138 ? 14.810 49.558 12.231 1.00 10.68 116 PRO B C 1
ATOM 2506 O O . PRO B 1 138 ? 14.147 50.001 13.185 1.00 9.76 116 PRO B O 1
ATOM 2510 N N . PHE B 1 139 ? 14.262 48.896 11.208 1.00 9.33 117 PHE B N 1
ATOM 2511 C CA . PHE B 1 139 ? 12.802 48.627 11.164 1.00 10.05 117 PHE B CA 1
ATOM 2512 C C . PHE B 1 139 ? 12.393 47.598 12.220 1.00 10.42 117 PHE B C 1
ATOM 2513 O O . PHE B 1 139 ? 11.360 47.792 12.870 1.00 12.43 117 PHE B O 1
ATOM 2521 N N . SER B 1 140 ? 13.225 46.573 12.442 1.00 9.98 118 SER B N 1
ATOM 2522 C CA . SER B 1 140 ? 12.934 45.615 13.539 1.00 10.47 118 SER B CA 1
ATOM 2523 C C . SER B 1 140 ? 13.092 46.258 14.927 1.00 11.28 118 SER B C 1
ATOM 2524 O O . SER B 1 140 ? 12.492 45.805 15.928 1.00 11.89 118 SER B O 1
ATOM 2527 N N . HIS B 1 141 ? 13.909 47.303 14.998 1.00 10.64 119 HIS B N 1
ATOM 2528 C CA . HIS B 1 141 ? 14.138 47.973 16.290 1.00 11.49 119 HIS B CA 1
ATOM 2529 C C . HIS B 1 141 ? 13.117 49.067 16.611 1.00 12.46 119 HIS B C 1
ATOM 2530 O O . HIS B 1 141 ? 13.117 49.619 17.722 1.00 12.69 119 HIS B O 1
ATOM 2537 N N . ALA B 1 142 ? 12.277 49.400 15.639 1.00 12.56 120 ALA B N 1
ATOM 2538 C CA . ALA B 1 142 ? 11.244 50.453 15.847 1.00 13.55 120 ALA B CA 1
ATOM 2539 C C . ALA B 1 142 ? 10.002 49.871 16.522 1.00 14.08 120 ALA B C 1
ATOM 2540 O O . ALA B 1 142 ? 9.476 48.821 16.098 1.00 14.42 120 ALA B O 1
ATOM 2542 N N . GLU B 1 143 ? 9.514 50.583 17.550 1.00 14.26 121 GLU B N 1
ATOM 2543 C CA . GLU B 1 143 ? 8.293 50.164 18.273 1.00 16.05 121 GLU B CA 1
ATOM 2544 C C . GLU B 1 143 ? 7.087 50.666 17.535 1.00 15.67 121 GLU B C 1
ATOM 2545 O O . GLU B 1 143 ? 6.412 51.600 17.985 1.00 16.09 121 GLU B O 1
ATOM 2551 N N . ASP B 1 144 ? 6.814 50.065 16.387 1.00 15.21 122 ASP B N 1
ATOM 2552 C CA . ASP B 1 144 ? 5.843 50.578 15.453 1.00 15.39 122 ASP B CA 1
ATOM 2553 C C . ASP B 1 144 ? 5.462 49.406 14.568 1.00 14.52 122 ASP B C 1
ATOM 2554 O O . ASP B 1 144 ? 6.303 48.866 13.861 1.00 13.04 122 ASP B O 1
ATOM 2559 N N . ILE B 1 145 ? 4.201 49.009 14.607 1.00 13.95 123 ILE B N 1
ATOM 2560 C CA . ILE B 1 145 ? 3.767 47.825 13.830 1.00 13.76 123 ILE B CA 1
ATOM 2561 C C . ILE B 1 145 ? 3.997 47.978 12.316 1.00 13.63 123 ILE B C 1
ATOM 2562 O O . ILE B 1 145 ? 4.380 47.007 11.667 1.00 14.51 123 ILE B O 1
ATOM 2567 N N . ALA B 1 146 ? 3.797 49.184 11.759 1.00 13.64 124 ALA B N 1
ATOM 2568 C CA . ALA B 1 146 ? 4.105 49.446 10.333 1.00 13.90 124 ALA B CA 1
ATOM 2569 C C . ALA B 1 146 ? 5.587 49.154 10.020 1.00 14.61 124 ALA B C 1
ATOM 2570 O O . ALA B 1 146 ? 5.921 48.525 8.985 1.00 13.16 124 ALA B O 1
ATOM 2572 N N . ALA B 1 147 ? 6.481 49.617 10.891 1.00 15.07 125 ALA B N 1
ATOM 2573 C CA . ALA B 1 147 ? 7.914 49.345 10.695 1.00 15.04 125 ALA B CA 1
ATOM 2574 C C . ALA B 1 147 ? 8.215 47.842 10.727 1.00 15.39 125 ALA B C 1
ATOM 2575 O O . ALA B 1 147 ? 9.018 47.325 9.933 1.00 15.94 125 ALA B O 1
ATOM 2577 N N . GLN B 1 148 ? 7.561 47.134 11.641 1.00 15.03 126 GLN B N 1
ATOM 2578 C CA . GLN B 1 148 ? 7.777 45.701 11.810 1.00 14.68 126 GLN B CA 1
ATOM 2579 C C . GLN B 1 148 ? 7.334 44.946 10.575 1.00 14.93 126 GLN B C 1
ATOM 2580 O O . GLN B 1 148 ? 8.039 44.060 10.107 1.00 13.73 126 GLN B O 1
ATOM 2586 N N . GLN B 1 149 ? 6.152 45.296 10.044 1.00 15.15 127 GLN B N 1
ATOM 2587 C CA . GLN B 1 149 ? 5.677 44.655 8.807 1.00 15.61 127 GLN B CA 1
ATOM 2588 C C . GLN B 1 149 ? 6.683 44.948 7.678 1.00 14.99 127 GLN B C 1
ATOM 2589 O O . GLN B 1 149 ? 6.976 44.093 6.847 1.00 14.04 127 GLN B O 1
ATOM 2595 N N . ARG B 1 150 ? 7.203 46.169 7.642 1.00 14.80 128 ARG B N 1
ATOM 2596 C CA . ARG B 1 150 ? 8.193 46.512 6.619 1.00 13.82 128 ARG B CA 1
ATOM 2597 C C . ARG B 1 150 ? 9.469 45.668 6.770 1.00 13.80 128 ARG B C 1
ATOM 2598 O O . ARG B 1 150 ? 10.007 45.180 5.787 1.00 13.70 128 ARG B O 1
ATOM 2606 N N . ALA B 1 151 ? 9.922 45.494 8.007 1.00 13.53 129 ALA B N 1
ATOM 2607 C CA . ALA B 1 151 ? 11.127 44.719 8.321 1.00 13.06 129 ALA B CA 1
ATOM 2608 C C . ALA B 1 151 ? 10.946 43.262 7.807 1.00 13.44 129 ALA B C 1
ATOM 2609 O O . ALA B 1 151 ? 11.839 42.691 7.185 1.00 12.58 129 ALA B O 1
ATOM 2611 N N . CYS B 1 152 ? 9.750 42.699 8.028 1.00 13.24 130 CYS B N 1
ATOM 2612 C CA . CYS B 1 152 ? 9.459 41.349 7.542 1.00 13.95 130 CYS B CA 1
ATOM 2613 C C . CYS B 1 152 ? 9.516 41.275 6.024 1.00 13.69 130 CYS B C 1
ATOM 2614 O O . CYS B 1 152 ? 10.083 40.324 5.482 1.00 13.87 130 CYS B O 1
ATOM 2617 N N . ASP B 1 153 ? 8.978 42.282 5.340 1.00 13.17 131 ASP B N 1
ATOM 2618 C CA A ASP B 1 153 ? 9.049 42.347 3.887 0.60 13.14 131 ASP B CA 1
ATOM 2619 C CA B ASP B 1 153 ? 9.062 42.281 3.877 0.40 13.22 131 ASP B CA 1
ATOM 2620 C C . ASP B 1 153 ? 10.508 42.451 3.411 1.00 12.68 131 ASP B C 1
ATOM 2621 O O . ASP B 1 153 ? 10.929 41.807 2.457 1.00 12.32 131 ASP B O 1
ATOM 2630 N N . LEU B 1 154 ? 11.272 43.305 4.069 1.00 10.95 132 LEU B N 1
ATOM 2631 C CA . LEU B 1 154 ? 12.668 43.512 3.644 1.00 10.55 132 LEU B CA 1
ATOM 2632 C C . LEU B 1 154 ? 13.528 42.272 3.858 1.00 10.75 132 LEU B C 1
ATOM 2633 O O . LEU B 1 154 ? 14.394 41.961 3.043 1.00 11.52 132 LEU B O 1
ATOM 2638 N N . ASN B 1 155 ? 13.303 41.570 4.965 1.00 11.17 133 ASN B N 1
ATOM 2639 C CA . ASN B 1 155 ? 14.069 40.317 5.255 1.00 12.12 133 ASN B CA 1
ATOM 2640 C C . ASN B 1 155 ? 13.593 39.094 4.488 1.00 12.70 133 ASN B C 1
ATOM 2641 O O . ASN B 1 155 ? 14.288 38.072 4.429 1.00 13.45 133 ASN B O 1
ATOM 2646 N N . GLN B 1 156 ? 12.380 39.192 3.956 1.00 13.20 134 GLN B N 1
ATOM 2647 C CA . GLN B 1 156 ? 11.762 38.050 3.268 1.00 14.29 134 GLN B CA 1
ATOM 2648 C C . GLN B 1 156 ? 12.720 37.350 2.247 1.00 13.78 134 GLN B C 1
ATOM 2649 O O . GLN B 1 156 ? 12.955 36.141 2.371 1.00 14.10 134 GLN B O 1
ATOM 2655 N N . PRO B 1 157 ? 13.309 38.092 1.283 1.00 13.88 135 PRO B N 1
ATOM 2656 C CA . PRO B 1 157 ? 14.245 37.446 0.340 1.00 14.71 135 PRO B CA 1
ATOM 2657 C C . PRO B 1 157 ? 15.512 36.916 0.976 1.00 14.97 135 PRO B C 1
ATOM 2658 O O . PRO B 1 157 ? 16.156 36.039 0.391 1.00 15.08 135 PRO B O 1
ATOM 2662 N N . LEU B 1 158 ? 15.888 37.447 2.140 1.00 13.48 136 LEU B N 1
ATOM 2663 C CA . LEU B 1 158 ? 17.078 36.984 2.850 1.00 13.23 136 LEU B CA 1
ATOM 2664 C C . LEU B 1 158 ? 16.790 35.624 3.502 1.00 13.61 136 LEU B C 1
ATOM 2665 O O . LEU B 1 158 ? 17.654 34.753 3.511 1.00 13.55 136 LEU B O 1
ATOM 2670 N N . GLY B 1 159 ? 15.556 35.438 3.973 1.00 14.04 137 GLY B N 1
ATOM 2671 C CA . GLY B 1 159 ? 15.159 34.182 4.647 1.00 13.77 137 GLY B CA 1
ATOM 2672 C C . GLY B 1 159 ? 16.030 33.855 5.883 1.00 13.60 137 GLY B C 1
ATOM 2673 O O . GLY B 1 159 ? 16.613 34.739 6.530 1.00 13.38 137 GLY B O 1
ATOM 2674 N N . GLY B 1 160 ? 16.084 32.565 6.222 1.00 13.24 138 GLY B N 1
ATOM 2675 C CA . GLY B 1 160 ? 16.953 32.058 7.296 1.00 13.11 138 GLY B CA 1
ATOM 2676 C C . GLY B 1 160 ? 16.714 32.727 8.626 1.00 14.05 138 GLY B C 1
ATOM 2677 O O . GLY B 1 160 ? 15.580 33.150 8.937 1.00 12.77 138 GLY B O 1
ATOM 2678 N N . LEU B 1 161 ? 17.789 32.848 9.400 1.00 12.62 139 LEU B N 1
ATOM 2679 C CA . LEU B 1 161 ? 17.688 33.387 10.755 1.00 13.41 139 LEU B CA 1
ATOM 2680 C C . LEU B 1 161 ? 17.345 34.864 10.775 1.00 13.01 139 LEU B C 1
ATOM 2681 O O . LEU B 1 161 ? 16.639 35.299 11.697 1.00 13.71 139 LEU B O 1
ATOM 2686 N N . TYR B 1 162 ? 17.787 35.613 9.756 1.00 13.66 140 TYR B N 1
ATOM 2687 C CA . TYR B 1 162 ? 17.469 37.062 9.732 1.00 13.38 140 TYR B CA 1
ATOM 2688 C C . TYR B 1 162 ? 15.965 37.277 9.567 1.00 13.50 140 TYR B C 1
ATOM 2689 O O . TYR B 1 162 ? 15.364 38.106 10.302 1.00 14.10 140 TYR B O 1
ATOM 2698 N N . LEU B 1 163 ? 15.358 36.517 8.642 1.00 12.27 141 LEU B N 1
ATOM 2699 C CA . LEU B 1 163 ? 13.881 36.571 8.498 1.00 12.32 141 LEU B 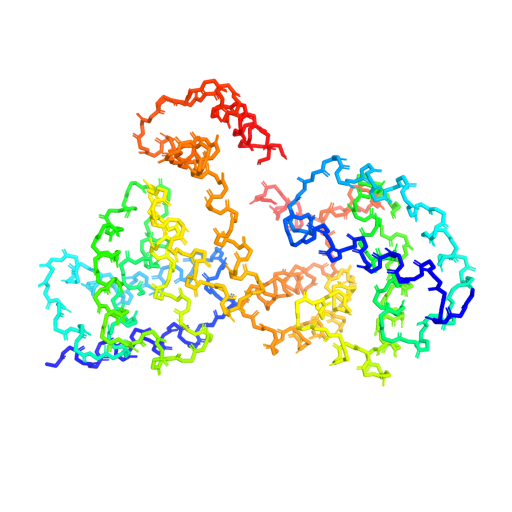CA 1
ATOM 2700 C C . LEU B 1 163 ? 13.162 36.118 9.777 1.00 13.66 141 LEU B C 1
ATOM 2701 O O . LEU B 1 163 ? 12.213 36.782 10.235 1.00 13.21 141 LEU B O 1
ATOM 2706 N N . HIS B 1 164 ? 13.600 34.991 10.338 1.00 13.17 142 HIS B N 1
ATOM 2707 C CA . HIS B 1 164 ? 13.037 34.494 11.592 1.00 13.70 142 HIS B CA 1
ATOM 2708 C C . HIS B 1 164 ? 13.029 35.578 12.687 1.00 15.05 142 HIS B C 1
ATOM 2709 O O . HIS B 1 164 ? 12.025 35.800 13.344 1.00 15.02 142 HIS B O 1
ATOM 2716 N N . HIS B 1 165 ? 14.142 36.280 12.843 1.00 15.47 143 HIS B N 1
ATOM 2717 C CA . HIS B 1 165 ? 14.224 37.242 13.944 1.00 17.33 143 HIS B CA 1
ATOM 2718 C C . HIS B 1 165 ? 13.375 38.480 13.661 1.00 16.65 143 HIS B C 1
ATOM 2719 O O . HIS B 1 165 ? 12.770 39.027 14.588 1.00 16.07 143 HIS B O 1
ATOM 2726 N N . ALA B 1 166 ? 13.289 38.861 12.379 1.00 15.30 144 ALA B N 1
ATOM 2727 C CA . ALA B 1 166 ? 12.380 39.931 11.961 1.00 14.53 144 ALA B CA 1
ATOM 2728 C C . ALA B 1 166 ? 10.919 39.506 12.296 1.00 15.02 144 ALA B C 1
ATOM 2729 O O . ALA B 1 166 ? 10.135 40.279 12.838 1.00 14.13 144 ALA B O 1
ATOM 2731 N N . GLU B 1 167 ? 10.581 38.248 12.019 1.00 13.91 145 GLU B N 1
ATOM 2732 C CA . GLU B 1 167 ? 9.223 37.774 12.298 1.00 15.62 145 GLU B CA 1
ATOM 2733 C C . GLU B 1 167 ? 8.952 37.703 13.808 1.00 15.45 145 GLU B C 1
ATOM 2734 O O . GLU B 1 167 ? 7.853 38.017 14.241 1.00 16.11 145 GLU B O 1
ATOM 2740 N N . GLU B 1 168 ? 9.949 37.283 14.580 1.00 16.43 146 GLU B N 1
ATOM 2741 C CA A GLU B 1 168 ? 9.820 37.225 16.033 0.60 18.07 146 GLU B CA 1
ATOM 2742 C CA B GLU B 1 168 ? 9.870 37.222 16.038 0.40 17.64 146 GLU B CA 1
ATOM 2743 C C . GLU B 1 168 ? 9.550 38.622 16.616 1.00 17.77 146 GLU B C 1
ATOM 2744 O O . GLU B 1 168 ? 8.604 38.802 17.431 1.00 17.75 146 GLU B O 1
ATOM 2755 N N . HIS B 1 169 ? 10.331 39.618 16.184 1.00 15.80 147 HIS B N 1
ATOM 2756 C CA . HIS B 1 169 ? 10.186 40.995 16.682 1.00 15.58 147 HIS B CA 1
ATOM 2757 C C . HIS B 1 169 ? 8.792 41.509 16.331 1.00 15.24 147 HIS B C 1
ATOM 2758 O O . HIS B 1 169 ? 8.133 42.154 17.162 1.00 15.91 147 HIS B O 1
ATOM 2765 N N . ARG B 1 170 ? 8.339 41.199 15.110 1.00 14.89 148 ARG B N 1
ATOM 2766 C CA . ARG B 1 170 ? 7.050 41.635 14.644 1.00 16.21 148 ARG B CA 1
ATOM 2767 C C . ARG B 1 170 ? 5.950 41.015 15.500 1.00 17.31 148 ARG B C 1
ATOM 2768 O O . ARG B 1 170 ? 4.983 41.703 15.890 1.00 17.87 148 ARG B O 1
ATOM 2776 N N . ASP B 1 171 ? 6.104 39.726 15.799 1.00 18.90 149 ASP B N 1
ATOM 2777 C CA . ASP B 1 171 ? 5.110 39.037 16.628 1.00 20.41 149 ASP B CA 1
ATOM 2778 C C . ASP B 1 171 ? 4.994 39.697 18.000 1.00 20.71 149 ASP B C 1
ATOM 2779 O O . ASP B 1 171 ? 3.889 39.796 18.544 1.00 21.38 149 ASP B O 1
ATOM 2784 N N . ILE B 1 172 ? 6.101 40.196 18.540 1.00 20.60 150 ILE B N 1
ATOM 2785 C CA . ILE B 1 172 ? 6.041 40.852 19.857 1.00 20.48 150 ILE B CA 1
ATOM 2786 C C . ILE B 1 172 ? 5.212 42.138 19.798 1.00 20.89 150 ILE B C 1
ATOM 2787 O O . ILE B 1 172 ? 4.338 42.352 20.654 1.00 21.92 150 ILE B O 1
ATOM 2792 N N A VAL B 1 173 ? 5.430 42.935 18.737 0.50 19.56 151 VAL B N 1
ATOM 2793 N N B VAL B 1 173 ? 5.536 43.019 18.866 0.50 20.59 151 VAL B N 1
ATOM 2794 C CA A VAL B 1 173 ? 4.814 44.267 18.479 0.50 18.71 151 VAL B CA 1
ATOM 2795 C CA B VAL B 1 173 ? 4.797 44.246 18.770 0.50 20.97 151 VAL B CA 1
ATOM 2796 C C A VAL B 1 173 ? 3.337 44.307 17.955 0.50 19.13 151 VAL B C 1
ATOM 2797 C C B VAL B 1 173 ? 3.324 43.867 18.566 0.50 21.60 151 VAL B C 1
ATOM 2798 O O A VAL B 1 173 ? 2.547 45.190 18.343 0.50 17.86 151 VAL B O 1
ATOM 2799 O O B VAL B 1 173 ? 2.463 44.197 19.377 0.50 20.88 151 VAL B O 1
ATOM 2806 N N A GLU B 1 174 ? 2.985 43.390 17.057 0.50 18.52 152 GLU B N 1
ATOM 2807 N N B GLU B 1 174 ? 3.056 43.132 17.498 0.50 22.10 152 GLU B N 1
ATOM 2808 C CA A GLU B 1 174 ? 1.585 43.240 16.612 0.50 19.14 152 GLU B CA 1
ATOM 2809 C CA B GLU B 1 174 ? 1.684 42.788 17.183 0.50 23.40 152 GLU B CA 1
ATOM 2810 C C A GLU B 1 174 ? 0.679 43.163 17.840 0.50 19.04 152 GLU B C 1
ATOM 2811 C C B GLU B 1 174 ? 0.934 42.365 18.452 0.50 23.97 152 GLU B C 1
ATOM 2812 O O A GLU B 1 174 ? -0.385 43.816 17.931 0.50 18.54 152 GLU B O 1
ATOM 2813 O O B GLU B 1 174 ? -0.211 42.790 18.691 0.50 25.46 152 GLU B O 1
ATOM 2824 N N A ARG B 1 175 ? 1.115 42.321 18.779 0.50 18.94 153 ARG B N 1
ATOM 2825 N N B ARG B 1 175 ? 1.607 41.587 19.292 0.50 23.31 153 ARG B N 1
ATOM 2826 C CA A ARG B 1 175 ? 0.440 42.106 20.050 0.50 17.94 153 ARG B CA 1
ATOM 2827 C CA B ARG B 1 175 ? 0.935 40.781 20.299 0.50 22.58 153 ARG B CA 1
ATOM 2828 C C A ARG B 1 175 ? 0.364 43.405 20.888 0.50 17.32 153 ARG B C 1
ATOM 2829 C C B ARG B 1 175 ? 0.974 41.283 21.774 0.50 20.93 153 ARG B C 1
ATOM 2830 O O A ARG B 1 175 ? -0.736 43.873 21.229 0.50 16.62 153 ARG B O 1
ATOM 2831 O O B ARG B 1 175 ? 0.015 41.067 22.536 0.50 20.23 153 ARG B O 1
ATOM 2846 N N A PHE B 1 176 ? 1.524 43.994 21.194 0.50 15.39 154 PHE B N 1
ATOM 2847 N N B PHE B 1 176 ? 2.036 41.991 22.154 0.50 18.78 154 PHE B N 1
ATOM 2848 C CA A PHE B 1 176 ? 1.617 45.040 22.217 0.50 15.32 154 PHE B CA 1
ATOM 2849 C CA B PHE B 1 176 ? 2.009 42.822 23.369 0.50 17.24 154 PHE B CA 1
ATOM 2850 C C A PHE B 1 176 ? 1.724 46.499 21.762 0.50 14.77 154 PHE B C 1
ATOM 2851 C C B PHE B 1 176 ? 1.777 44.309 23.051 0.50 16.55 154 PHE B C 1
ATOM 2852 O O A PHE B 1 176 ? 1.427 47.415 22.541 0.50 15.45 154 PHE B O 1
ATOM 2853 O O B PHE B 1 176 ? 1.441 45.091 23.940 0.50 15.74 154 PHE B O 1
ATOM 2868 N N A GLY B 1 177 ? 2.190 46.719 20.538 0.50 14.82 155 GLY B N 1
ATOM 2869 N N B GLY B 1 177 ? 1.951 44.694 21.789 0.50 15.16 155 GLY B N 1
ATOM 2870 C CA A GLY B 1 177 ? 2.504 48.070 20.058 0.50 14.39 155 GLY B CA 1
ATOM 2871 C CA B GLY B 1 177 ? 1.822 46.110 21.405 0.50 14.33 155 GLY B CA 1
ATOM 2872 C C A GLY B 1 177 ? 3.924 48.493 20.391 0.50 14.39 155 GLY B C 1
ATOM 2873 C C B GLY B 1 177 ? 3.049 47.000 21.597 0.50 14.13 155 GLY B C 1
ATOM 2874 O O A GLY B 1 177 ? 4.385 49.574 19.972 0.50 12.52 155 GLY B O 1
ATOM 2875 O O B GLY B 1 177 ? 3.003 48.206 21.287 0.50 13.15 155 GLY B O 1
ATOM 2876 N N A ARG B 1 178 ? 4.610 47.592 21.105 0.50 14.67 156 ARG B N 1
ATOM 2877 N N B ARG B 1 178 ? 4.149 46.432 22.103 0.50 12.87 156 ARG B N 1
ATOM 2878 C CA A ARG B 1 178 ? 5.916 47.816 21.698 0.50 14.89 156 ARG B CA 1
ATOM 2879 C CA B ARG B 1 178 ? 5.356 47.219 22.418 0.50 13.82 156 ARG B CA 1
ATOM 2880 C C A ARG B 1 178 ? 6.537 46.509 22.292 0.50 15.88 156 ARG B C 1
ATOM 2881 C C B ARG B 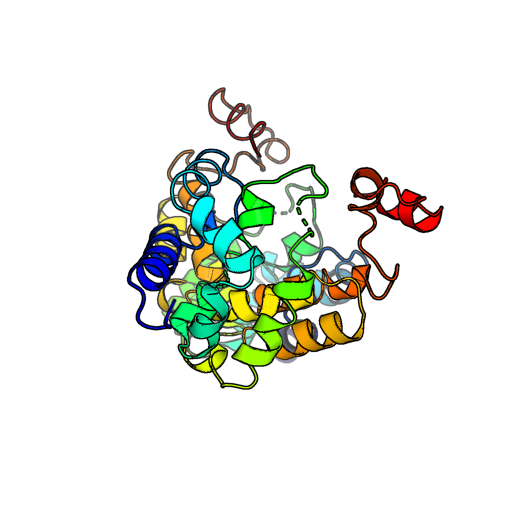1 178 ? 6.470 46.231 22.723 0.50 14.83 156 ARG B C 1
ATOM 2882 O O A ARG B 1 178 ? 5.925 45.444 22.299 0.50 16.70 156 ARG B O 1
ATOM 2883 O O B ARG B 1 178 ? 6.146 45.035 22.892 0.50 15.51 156 ARG B O 1
ATOM 2898 N N . PHE B 1 179 ? 7.758 46.650 22.806 1.00 15.77 157 PHE B N 1
ATOM 2899 C CA . PHE B 1 179 ? 8.674 45.626 23.373 1.00 15.42 157 PHE B CA 1
ATOM 2900 C C . PHE B 1 179 ? 8.684 45.731 24.902 1.00 17.14 157 PHE B C 1
ATOM 2901 O O . PHE B 1 179 ? 9.302 46.644 25.464 1.00 15.53 157 PHE B O 1
ATOM 2909 N N . PRO B 1 180 ? 7.990 44.802 25.582 1.00 18.19 158 PRO B N 1
ATOM 2910 C CA . PRO B 1 180 ? 7.966 44.780 27.047 1.00 19.60 158 PRO B CA 1
ATOM 2911 C C . PRO B 1 180 ? 9.338 44.739 27.671 1.00 18.38 158 PRO B C 1
ATOM 2912 O O . PRO B 1 180 ? 9.496 45.253 28.787 1.00 18.32 158 PRO B O 1
ATOM 2916 N N . HIS B 1 181 ? 10.328 44.129 27.024 1.00 17.70 159 HIS B N 1
ATOM 2917 C CA A HIS B 1 181 ? 11.670 44.078 27.609 0.50 17.68 159 HIS B CA 1
ATOM 2918 C CA B HIS B 1 181 ? 11.669 44.084 27.613 0.50 16.98 159 HIS B CA 1
ATOM 2919 C C . HIS B 1 181 ? 12.265 45.475 27.833 1.00 16.86 159 HIS B C 1
ATOM 2920 O O . HIS B 1 181 ? 13.236 45.630 28.590 1.00 17.28 159 HIS B O 1
ATOM 2933 N N . ARG B 1 182 ? 11.702 46.487 27.163 1.00 13.79 160 ARG B N 1
ATOM 2934 C CA . ARG B 1 182 ? 12.206 47.874 27.313 1.00 13.31 160 ARG B CA 1
ATOM 2935 C C . ARG B 1 182 ? 11.532 48.655 28.432 1.00 12.84 160 ARG B C 1
ATOM 2936 O O . ARG B 1 182 ? 11.932 49.794 28.704 1.00 14.04 160 ARG B O 1
ATOM 2944 N N . ASN B 1 183 ? 10.497 48.069 29.051 1.00 13.63 161 ASN B N 1
ATOM 2945 C CA . ASN B 1 183 ? 9.693 48.796 30.060 1.00 13.67 161 ASN B CA 1
ATOM 2946 C C . ASN B 1 183 ? 10.546 49.350 31.213 1.00 14.14 161 ASN B C 1
ATOM 2947 O O . ASN B 1 183 ? 10.304 50.462 31.695 1.00 15.26 161 ASN B O 1
ATOM 2952 N N . GLY B 1 184 ? 11.546 48.593 31.658 1.00 13.99 162 GLY B N 1
ATOM 2953 C CA . GLY B 1 184 ? 12.389 49.039 32.759 1.00 15.06 162 GLY B CA 1
ATOM 2954 C C . GLY B 1 184 ? 13.148 50.285 32.341 1.00 15.51 162 GLY B C 1
ATOM 2955 O O . GLY B 1 184 ? 13.136 51.319 33.024 1.00 14.50 162 GLY B O 1
ATOM 2956 N N . ILE B 1 185 ? 13.791 50.198 31.178 1.00 16.01 163 ILE B N 1
ATOM 2957 C CA . ILE B 1 185 ? 14.583 51.301 30.683 1.00 18.12 163 ILE B CA 1
ATOM 2958 C C . ILE B 1 185 ? 13.711 52.530 30.398 1.00 18.18 163 ILE B C 1
ATOM 2959 O O . ILE B 1 185 ? 14.136 53.669 30.631 1.00 19.78 163 ILE B O 1
ATOM 2964 N N . LEU B 1 186 ? 12.508 52.309 29.888 1.00 18.12 164 LEU B N 1
ATOM 2965 C CA . LEU B 1 186 ? 11.655 53.428 29.493 1.00 19.42 164 LEU B CA 1
ATOM 2966 C C . LEU B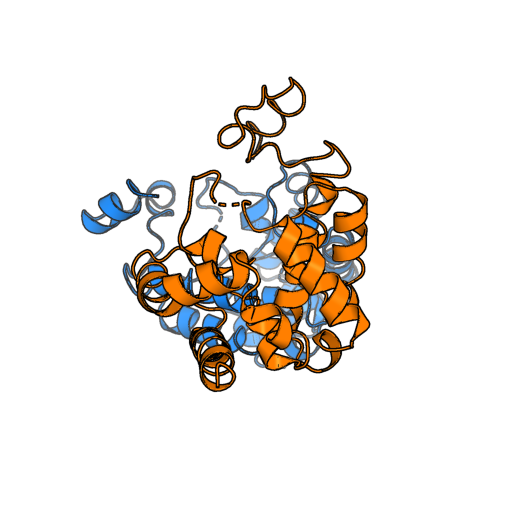 1 186 ? 10.687 53.845 30.608 1.00 19.44 164 LEU B C 1
ATOM 2967 O O . LEU B 1 186 ? 9.774 54.640 30.357 1.00 20.28 164 LEU B O 1
ATOM 2972 N N . LEU B 1 187 ? 10.851 53.269 31.806 1.00 18.43 165 LEU B N 1
ATOM 2973 C CA A LEU B 1 187 ? 9.998 53.592 32.948 0.60 18.07 165 LEU B CA 1
ATOM 2974 C CA B LEU B 1 187 ? 10.007 53.610 32.947 0.40 18.45 165 LEU B CA 1
ATOM 2975 C C . LEU B 1 187 ? 8.504 53.446 32.621 1.00 18.95 165 LEU B C 1
ATOM 2976 O O . LEU B 1 187 ? 7.682 54.313 32.956 1.00 19.23 165 LEU B O 1
ATOM 2985 N N . ARG B 1 188 ? 8.157 52.340 31.979 1.00 19.36 166 ARG B N 1
ATOM 2986 C CA . ARG B 1 188 ? 6.765 52.007 31.620 1.00 21.02 166 ARG B CA 1
ATOM 2987 C C . ARG B 1 188 ? 6.222 50.965 32.577 1.00 21.71 166 ARG B C 1
ATOM 2988 O O . ARG B 1 188 ? 6.982 50.115 33.055 1.00 22.05 166 ARG B O 1
ATOM 2996 N N A GLU B 1 189 ? 4.962 51.188 32.959 0.50 22.20 167 GLU B N 1
ATOM 2997 N N B GLU B 1 189 ? 4.898 50.886 32.780 0.50 22.39 167 GLU B N 1
ATOM 2998 C CA A GLU B 1 189 ? 4.206 50.277 33.768 0.50 22.37 167 GLU B CA 1
ATOM 2999 C CA B GLU B 1 189 ? 4.312 49.802 33.621 0.50 22.78 167 GLU B CA 1
ATOM 3000 C C A GLU B 1 189 ? 3.858 49.119 32.856 0.50 21.94 167 GLU B C 1
ATOM 3001 C C B GLU B 1 189 ? 4.327 48.397 32.962 0.50 22.32 167 GLU B C 1
ATOM 3002 O O A GLU B 1 189 ? 3.175 49.279 31.842 0.50 21.69 167 GLU B O 1
ATOM 3003 O O B GLU B 1 189 ? 3.869 48.238 31.833 0.50 23.00 167 GLU B O 1
ATOM 3014 N N A THR B 1 190 ? 4.363 47.956 33.207 0.50 21.65 168 THR B N 1
ATOM 3015 N N B THR B 1 190 ? 4.840 47.384 33.671 0.50 21.88 168 THR B N 1
ATOM 3016 C CA A THR B 1 190 ? 4.095 46.772 32.445 0.50 21.66 168 THR B CA 1
ATOM 3017 C CA B THR B 1 190 ? 4.875 45.992 33.155 0.50 20.84 168 THR B CA 1
ATOM 3018 C C A THR B 1 190 ? 2.647 46.411 32.740 0.50 21.29 168 THR B C 1
ATOM 3019 C C B THR B 1 190 ? 3.594 45.206 33.512 0.50 20.84 168 THR B C 1
ATOM 3020 O O A THR B 1 190 ? 2.242 46.320 33.906 0.50 21.58 168 THR B O 1
ATOM 3021 O O B THR B 1 190 ? 3.103 45.271 34.649 0.50 20.21 168 THR B O 1
ATOM 3028 N N A THR B 1 191 ? 1.858 46.270 31.681 0.50 20.88 169 THR B N 1
ATOM 3029 N N B THR B 1 191 ? 3.056 44.453 32.551 0.50 20.32 169 THR B N 1
ATOM 3030 C CA A THR B 1 191 ? 0.473 45.854 31.826 0.50 20.48 169 THR B CA 1
ATOM 3031 C CA B THR B 1 191 ? 1.794 43.736 32.798 0.50 20.52 169 THR B CA 1
ATOM 3032 C C A THR B 1 191 ? 0.445 44.404 32.316 0.50 20.54 169 THR B C 1
ATOM 3033 C C B THR B 1 191 ? 2.024 42.324 33.336 0.50 20.61 169 THR B C 1
ATOM 3034 O O A THR B 1 191 ? 1.477 43.726 32.312 0.50 20.29 169 THR B O 1
ATOM 3035 O O B THR B 1 191 ? 3.134 41.804 33.266 0.50 20.36 169 THR B O 1
ATOM 3042 N N A PRO B 1 192 ? -0.727 43.927 32.774 0.50 20.95 170 PRO B N 1
ATOM 3043 N N B PRO B 1 192 ? 0.970 41.714 33.906 0.50 21.33 170 PRO B N 1
ATOM 3044 C CA A PRO B 1 192 ? -0.867 42.522 33.162 0.50 20.69 170 PRO B CA 1
ATOM 3045 C CA B PRO B 1 192 ? 1.039 40.355 34.437 0.50 21.79 170 PRO B CA 1
ATOM 3046 C C A PRO B 1 192 ? -0.488 41.538 32.046 0.50 20.54 170 PRO B C 1
ATOM 3047 C C B PRO B 1 192 ? 1.606 39.337 33.450 0.50 22.19 170 PRO B C 1
ATOM 3048 O O A PRO B 1 192 ? 0.202 40.546 32.293 0.50 19.54 170 PRO B O 1
ATOM 3049 O O B PRO B 1 192 ? 2.427 38.511 33.829 0.50 22.69 170 PRO B O 1
ATOM 3056 N N A GLU B 1 193 ? -0.943 41.810 30.830 0.50 20.38 171 GLU B N 1
ATOM 3057 N N B GLU B 1 193 ? 1.171 39.366 32.199 0.50 22.70 171 GLU B N 1
ATOM 3058 C CA A GLU B 1 193 ? -0.611 40.954 29.697 0.50 21.14 171 GLU B CA 1
ATOM 3059 C CA B GLU B 1 193 ? 1.626 38.324 31.293 0.50 23.35 171 GLU B CA 1
ATOM 3060 C C A GLU B 1 193 ? 0.889 41.007 29.364 0.50 20.76 171 GLU B C 1
ATOM 3061 C C B GLU B 1 193 ? 2.867 38.751 30.508 0.50 23.07 171 GLU B C 1
ATOM 3062 O O A GLU B 1 193 ? 1.489 39.986 29.047 0.50 21.34 171 GLU B O 1
ATOM 3063 O O B GLU B 1 193 ? 3.529 37.916 29.877 0.50 22.46 171 GLU B O 1
ATOM 3074 N N A GLU B 1 194 ? 1.484 42.193 29.415 0.50 20.39 172 GLU B N 1
ATOM 3075 N N B GLU B 1 194 ? 3.178 40.050 30.549 0.50 23.23 172 GLU B N 1
ATOM 3076 C CA A GLU B 1 194 ? 2.927 42.315 29.202 0.50 20.22 172 GLU B CA 1
ATOM 3077 C CA B GLU B 1 194 ? 4.505 40.523 30.145 0.50 22.98 172 GLU B CA 1
ATOM 3078 C C A GLU B 1 194 ? 3.687 41.603 30.318 0.50 20.71 172 GLU B C 1
ATOM 3079 C C B GLU B 1 194 ? 5.531 40.015 31.146 0.50 24.38 172 GLU B C 1
ATOM 3080 O O A GLU B 1 194 ? 4.651 40.877 30.072 0.50 20.17 172 GLU B O 1
ATOM 3081 O O B GLU B 1 194 ? 6.605 39.554 30.764 0.50 24.29 172 GLU B O 1
ATOM 3092 N N A ARG B 1 195 ? 3.239 41.814 31.550 0.50 21.42 173 ARG B N 1
ATOM 3093 N N B ARG B 1 195 ? 5.196 40.116 32.432 0.50 25.66 173 ARG B N 1
ATOM 3094 C CA A ARG B 1 195 ? 3.879 41.189 32.702 0.50 22.48 173 ARG B CA 1
ATOM 3095 C CA B ARG B 1 195 ? 6.100 39.682 33.497 0.50 27.75 173 ARG B CA 1
ATOM 3096 C C A ARG B 1 195 ? 3.964 39.674 32.522 0.50 22.67 173 ARG B C 1
ATOM 3097 C C B ARG B 1 195 ? 6.445 38.202 33.325 0.50 28.34 173 ARG B C 1
ATOM 3098 O O A ARG B 1 195 ? 5.049 39.106 32.583 0.50 22.91 173 ARG B O 1
ATOM 3099 O O B ARG B 1 195 ? 7.606 37.814 33.466 0.50 28.87 173 ARG B O 1
ATOM 3114 N N A GLN B 1 196 ? 2.826 39.027 32.281 0.50 23.82 174 GLN B N 1
ATOM 3115 N N B GLN B 1 196 ? 5.437 37.392 33.011 0.50 29.39 174 GLN B N 1
ATOM 3116 C CA A GLN B 1 196 ? 2.797 37.578 32.096 0.50 25.03 174 GLN B CA 1
ATOM 3117 C CA B GLN B 1 196 ? 5.627 35.949 32.838 0.50 30.18 174 GLN B CA 1
ATOM 3118 C C A GLN B 1 196 ? 3.511 37.144 30.813 0.50 25.55 174 GLN B C 1
ATOM 3119 C C B GLN B 1 196 ? 6.443 35.646 31.587 0.50 30.69 174 GLN B C 1
ATOM 3120 O O A GLN B 1 196 ? 3.955 36.008 30.692 0.50 25.47 174 GLN B O 1
ATOM 3121 O O B GLN B 1 196 ? 7.281 34.745 31.588 0.50 30.62 174 GLN B O 1
ATOM 3132 N N A TYR B 1 197 ? 3.621 38.058 29.858 0.50 26.24 175 TYR B N 1
ATOM 3133 N N B TYR B 1 197 ? 6.187 36.403 30.522 0.50 31.29 175 TYR B N 1
ATOM 3134 C CA A TYR B 1 197 ? 4.440 37.829 28.675 0.50 27.26 175 TYR B CA 1
ATOM 3135 C CA B TYR B 1 197 ? 6.908 36.239 29.260 0.50 31.85 175 TYR B CA 1
ATOM 3136 C C A TYR B 1 197 ? 5.917 37.779 29.052 0.50 27.81 175 TYR B C 1
ATOM 3137 C C B TYR B 1 197 ? 8.415 36.413 29.441 0.50 32.41 175 TYR B C 1
ATOM 3138 O O A TYR B 1 197 ? 6.683 37.001 28.495 0.50 27.66 175 TYR B O 1
ATOM 3139 O O B TYR B 1 197 ? 9.213 35.680 28.853 0.50 32.44 175 TYR B O 1
ATOM 3156 N N A LEU B 1 198 ? 6.306 38.621 30.000 0.50 28.71 176 LEU B N 1
ATOM 3157 N N B LEU B 1 198 ? 8.793 37.399 30.245 0.50 33.32 176 LEU B N 1
ATOM 3158 C CA A LEU B 1 198 ? 7.700 38.739 30.396 0.50 29.98 176 LEU B CA 1
ATOM 3159 C CA B LEU B 1 198 ? 10.197 37.761 30.400 0.50 34.34 176 LEU B CA 1
ATOM 3160 C C A LEU B 1 198 ? 8.151 37.579 31.269 0.50 31.10 176 LEU B C 1
ATOM 3161 C C B LEU B 1 198 ? 10.973 36.798 31.299 0.50 35.10 176 LEU B C 1
ATOM 3162 O O A LEU B 1 198 ? 9.238 37.033 31.072 0.50 31.42 176 LEU B O 1
ATOM 3163 O O B LEU B 1 198 ? 11.860 37.213 32.040 0.50 35.09 176 LEU B O 1
ATOM 3172 N N A GLU B 1 199 ? 7.323 37.200 32.237 0.50 32.52 177 GLU B N 1
ATOM 3173 N N B GLU B 1 199 ? 10.640 35.511 31.226 0.50 36.23 177 GLU B N 1
ATOM 3174 C CA A GLU B 1 199 ? 7.689 36.090 33.112 0.50 34.01 177 GLU B CA 1
ATOM 3175 C CA B GLU B 1 199 ? 11.423 34.501 31.940 0.50 37.15 177 GLU B CA 1
ATOM 3176 C C A GLU B 1 199 ? 7.805 34.773 32.356 0.50 34.58 177 GLU B C 1
ATOM 3177 C C B GLU B 1 199 ? 11.062 33.052 31.629 0.50 37.60 177 GLU B C 1
ATOM 3178 O O A GLU B 1 199 ? 8.533 33.874 32.772 0.50 34.88 177 GLU B O 1
ATOM 3179 O O B GLU B 1 199 ? 11.825 32.141 31.959 0.50 38.02 177 GLU B O 1
ATOM 3190 N N A GLU B 1 200 ? 7.093 34.662 31.240 0.50 35.44 178 GLU B N 1
ATOM 3191 N N B GLU B 1 200 ? 9.918 32.830 30.991 0.50 38.19 178 GLU B N 1
ATOM 3192 C CA A GLU B 1 200 ? 7.132 33.436 30.450 0.50 36.32 178 GLU B CA 1
ATOM 3193 C CA B GLU B 1 200 ? 9.496 31.464 30.664 0.50 38.62 178 GLU B CA 1
ATOM 3194 C C A GLU B 1 200 ? 8.167 33.514 29.307 0.50 36.64 178 GLU B C 1
ATOM 3195 C C B GLU B 1 200 ? 10.413 30.823 29.617 0.50 38.83 178 GLU B C 1
ATOM 3196 O O A GLU B 1 200 ? 7.871 33.976 28.192 0.50 36.84 178 GLU B O 1
ATOM 3197 O O B GLU B 1 200 ? 11.476 30.237 30.002 0.50 38.97 178 GLU B O 1
ATOM 3208 N N A GLY B 1 201 ? 9.390 33.070 29.606 0.50 36.93 179 GLY B N 1
ATOM 3209 C CA A GLY B 1 201 ? 10.479 33.055 28.621 0.50 37.13 179 GLY B CA 1
ATOM 3210 C C A GLY B 1 201 ? 11.262 34.385 28.596 0.50 37.25 179 GLY B C 1
ATOM 3211 O O A GLY B 1 201 ? 12.452 34.459 29.014 0.50 37.42 179 GLY B O 1
#

Radius of gyration: 22.34 Å; Cα contacts (8 Å, |Δi|>4): 433; chains: 2; bounding box: 39×66×44 Å

Nearest PDB structures (foldseek):
  2i6h-assembly1_B  TM=9.867E-01  e=1.894E-21  Agrobacterium fabrum str. C58
  7qtt-assembly1_X  TM=3.618E-01  e=2.540E+00  Homo sapiens
  2i6h-assembly1_B  TM=1.006E+00  e=2.578E-23  Agrobacterium fabrum str. C58

Solvent-accessible surface area: 17403 Å² total

Sequence (350 aa):
KKNDTAALAADIVDFWKKAGPDKWFDDKDAAFDNNHFHDDRFRDAHFAAARRELDGWLEGAESSLALLLLDQFPRNCFRGTAHYATDPLARRFFADEAIRRRGHDQAVSEDDLRVFFYLPFSHAEDDIAAQQRACDLNQQPLGGLYLHHAEEEHRDIVEERFGRFPHHRNGILLREETTPEERQYLEEEGDTAALAADDIVDFWKKAGPDKKWFDDKDAAFDNNHFHDRFRDAHFAAARRELDGWLEEGAESSLALLLLDQFPRNCFRGTAHYATDPLARFFADEAIRRGHDQAVVSEDDLRVFFYLPFSHAEDIAAQQRACDDLNQPLGGLYLHHAEEEHRDIVVEERRFFGGRRFPHHRNGILLLREETTTTPPEEEERRQQYYLLEEEEG

CATH classification: 1.20.58.320 (+1 more: 1.25.40.10)

Foldseek 3Di:
DALPDPLLVVLLVLDVVCPPVPQPDADLVVLVVNCVRPVVVLVCVVVVVQVNNLVALSSLLSVCSQQVNCVSHVPPAPSVPRLVVLLVSLVSSVVVVSLVVDDLRSSLSSLVSLLQDLALVSLVVSLVSCVVVDDVSNVSSVVSNVCSVVPSHNLVCCVNVVHDQDPVSVVVVVVD/DCVVVLVVLLVLDVVCAPVNQPDQDLVSLVVNCVSCVVVLVCVVVVVLLVLLVALSSLLSVCSQQRNCVSHVPPAPSVPRLVVLLVSLVSSVVVVSLVVDDLRSSLSSLVSLLVDLDLVSLVVSLVVCVVVDDPSNVSSVVSNCCCVPVVGNLVCCVNVVHDHDPVSVVVVPVD

B-factor: mean 17.55, std 8.05, range [6.44, 52.06]

InterPro domains:
  IPR010323 Protein of unknown function DUF924 [PF06041] (12-180)
  IPR011990 Tetratricopeptide-like helical domain superfamily [G3DSA:1.25.40.10] (84-183)
  IPR011990 Tetratricopeptide-like helical domain superfamily [SSF48452] (6-179)

=== Feature glossary ===
Key to the feature types in this record:

pLDDT. pLDDT is the predicted lDDT-Cα score: AlphaFold's confidence that the local environment of each residue (all inter-atomic distances within 15 Å) is correctly placed. It is a per-residue number between 0 and 100, with higher meaning more reliable.

Radius of gyration, Cα contacts, bounding box. The geometric summary reports three shape descriptors. Rg (radius of gyration) measures how spread out the Cα atoms are about their centre of mass; compact globular proteins have small Rg, elongated or unfolded ones large. Cα contacts (<8 Å, |i−j|>4) count long-range residue pairs in spatial proximity — high for tightly packed folds, near zero for rods or random coil. The bounding-box extents give the protein's footprint along x, y, z in Å.

Backbone torsions (φ/ψ). Backbone dihedral angles. Every residue except chain termini has a φ (preceding-C → N → Cα → C) and a ψ (N → Cα → C → next-N). They are reported in degrees following the IUPAC sign convention. Secondary structure is essentially a statement about which (φ, ψ) basin each residue occupies.

Contact-map, Ramachandran, and PAE plots. Plot images: a contact map (which residues are close in 3D, as an N×N binary image), a Ramachandran scatter (backbone torsion angles, revealing secondary-structure composition at a glance), and — for AlphaFold structures — a PAE heatmap (pairwise prediction confidence).

Predicted aligned error. Predicted Aligned Error (PAE) is an AlphaFold confidence matrix: entry (i, j) is the expected error in the position of residue j, in ångströms, when the prediction is superimposed on the true structure at residue i. Low PAE within a block of residues means that block is internally rigid and well-predicted; high PAE between two blocks means their relative placement is uncertain even if each block individually is confident.

Secondary structure (3-state, P-SEA). Three-state secondary structure (P-SEA) collapses the eight DSSP classes into helix (a), strand (b), and coil (c). P-SEA assigns these from Cα geometry alone — distances and angles — without requiring backbone oxygens, so it works on any Cα trace.

Solvent-accessible surface area. Solvent-accessible surface area (SASA) is the area in Å² traced out by the centre of a 1.4 Å probe sphere (a water molecule) rolled over the protein's van der Waals surface (Shrake–Rupley / Lee–Richards construction). Buried residues have near-zero SASA; fully exposed residues can exceed 200 Å². The total SASA scales roughly with the number of surface residues.

Foldseek 3Di. The Foldseek 3Di string encodes local tertiary geometry as a 20-letter alphabet — one character per residue — derived from the relative positions of nearby Cα atoms. Unlike the amino-acid sequence, 3Di is a direct function of the 3D structure, so two proteins with the same fold have similar 3Di strings even at low sequence identity.

B-factor. For experimental (PDB) structures, the B-factor (temperature factor) quantifies the positional spread of each atom in the crystal — a combination of thermal vibration and static disorder — in units of Å². High B-factors mark flexible loops or poorly resolved regions; low B-factors mark the rigid, well-ordered core.

mmCIF coordinates. The mmCIF block holds the 3D Cartesian coordinates of each backbone atom (N, Cα, C, O) in ångströms. mmCIF is the PDB's canonical archive format — a tagged-loop text representation of the atomic model.

InterPro / GO / CATH / organism. Functional annotations link the protein to curated databases. InterPro entries identify conserved domains and families by matching the sequence against member-database signatures (Pfam, PROSITE, CDD, …). Gene Ontology (GO) terms describe molecular function, biological process, and cellular component in a controlled vocabulary. CATH places the structure in a hierarchical fold classification (Class/Architecture/Topology/Homologous-superfamily). The organism is the source species.

Rendered structure images. Structure images are PyMOL renders from six orthogonal camera directions. Cartoon representation draws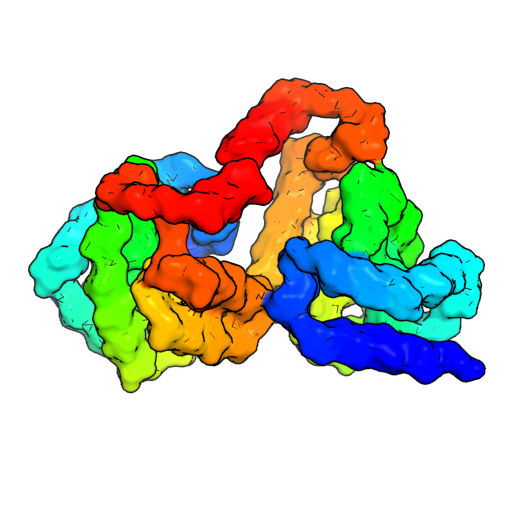 helices as coils and strands as arrows; sticks shows the backbone as bonds; surface shows the solvent-excluded envelope. Rainbow coloring maps sequence position to hue (blue→red, N→C); chain coloring assigns a distinct color per polypeptide.

Sequence. This is the polypeptide sequence — one letter per residue, N-terminus first. Length ranges from a few dozen residues for small domains to over a thousand for large multi-domain proteins.

Secondary structure (8-state, DSSP). The SS8 string is DSSP's per-residue secondary-structure call. α-helix (H) means an i→i+4 H-bond ladder; β-strand (E) means the residue participates in a β-sheet; 3₁₀ (G) and π (I) are tighter and wider helices; T/S are turns/bends; '-' is loop.

Nearest PDB structures. Structural nearest neighbors (via Foldseek easy-search vs the PDB). Reported per hit: target PDB id, E-value, and alignment TM-score. A TM-score above ~0.5 is the conventional threshold for 'same fold'.